Protein AF-A0A661QZL3-F1 (afdb_monomer_lite)

Sequence (674 aa):
LPIRIKEIGIEWADINNRPLDFVLSLSASVTGIKGLKGAEFSGVIEGVKIDVGKLSRGEFPILDIASIGVGVSANAFGGKINGTLIGGILKIDENNQVISPFAPPDTPVKDRIFFMGVQGGYEIAGSSGFTIRFALSELGPLGVQVEAVMPIILEPDTGLAITDFVGGVEFFTSLPDISEPKELRDPRFAISVENVDASCWLDQVKQQVVNQYLAAQQNPIMGSFIGAFTSPMTITGACTVYDAYATKMAFNGQVGIKISTDGKILMAGKLNFVNGLLSVGAKIYLNVSKILSGEASVLFLFDAPEQFELLTVGGKLEMLFEGPDGDNVEFDFAEPLENPVAILTYPGIDETVFRDDFNENKYIEIKFLPSDEASFDQETILESHGLTLAGDAASNVTIDSVEKIADGKYRYHFSGEFGTGDVSVEIAAGSFSDSSGATNEDETFHFTVQDLTAQLAGPEDGGSIDVSALNNNRYISVVYIPSPGSQIKETSLNDDDVVFTLTFADGSTLDVRGPGTSVDNSYRYSLLDSFEFQPGEVTVEFKAGTWSDTSGRSNAGSVEYFIITGPTANLSDPLNGSKIDVSLLNERGYIDVEFRPTGGNSIVETSITGDNDVVFTITVGNEAPVEIRGPPAEDLGNFTYRYALPEDLVFVPGQVEVTFPAGSFADDAGYVNV

pLDDT: mean 86.04, std 9.95, range [47.09, 98.38]

Structure (mmCIF, N/CA/C/O backbone):
data_AF-A0A661QZL3-F1
#
_entry.id   AF-A0A661QZL3-F1
#
loop_
_atom_site.group_PDB
_atom_site.id
_atom_site.type_symbol
_atom_site.label_atom_id
_atom_site.label_alt_id
_atom_site.label_comp_id
_atom_site.label_asym_id
_atom_site.label_entity_id
_atom_site.label_seq_id
_atom_site.pdbx_PDB_ins_code
_atom_site.Cartn_x
_atom_site.Cartn_y
_atom_site.Cartn_z
_atom_site.occupancy
_atom_site.B_iso_or_equiv
_atom_site.auth_seq_id
_atom_site.auth_comp_id
_atom_site.auth_asym_id
_atom_site.auth_atom_id
_atom_site.pdbx_PDB_model_num
ATOM 1 N N . LEU A 1 1 ? 17.627 27.710 40.397 1.00 52.66 1 LEU A N 1
ATOM 2 C CA . LEU A 1 1 ? 16.826 27.071 39.330 1.00 52.66 1 LEU A CA 1
ATOM 3 C C . LEU A 1 1 ? 16.790 28.032 38.155 1.00 52.66 1 LEU A C 1
ATOM 5 O O . LEU A 1 1 ? 16.792 29.230 38.413 1.00 52.66 1 LEU A O 1
ATOM 9 N N . PRO A 1 2 ? 16.834 27.567 36.905 1.00 66.81 2 PRO A N 1
ATOM 10 C CA . PRO A 1 2 ? 16.870 28.447 35.742 1.00 66.81 2 PRO A CA 1
ATOM 11 C C . PRO A 1 2 ? 15.454 28.921 35.344 1.00 66.81 2 PRO A C 1
ATOM 13 O O . PRO A 1 2 ? 15.072 28.946 34.180 1.00 66.81 2 PRO A O 1
ATOM 16 N N . ILE A 1 3 ? 14.670 29.279 36.360 1.00 73.19 3 ILE A N 1
ATOM 17 C CA . ILE A 1 3 ? 13.285 29.728 36.277 1.00 73.19 3 ILE A CA 1
ATOM 18 C C . ILE A 1 3 ? 13.177 30.930 37.222 1.00 73.19 3 ILE A C 1
ATOM 20 O O . ILE A 1 3 ? 13.670 30.866 38.354 1.00 73.19 3 ILE A O 1
ATOM 24 N N . ARG A 1 4 ? 12.574 32.030 36.769 1.00 81.44 4 ARG A N 1
ATOM 25 C CA . ARG A 1 4 ? 12.279 33.217 37.584 1.00 81.44 4 ARG A CA 1
ATOM 26 C C . ARG A 1 4 ? 10.787 33.272 37.865 1.00 81.44 4 ARG A C 1
ATOM 28 O O . ARG A 1 4 ? 9.997 33.393 36.937 1.00 81.44 4 ARG A O 1
ATOM 35 N N . ILE A 1 5 ? 10.416 33.196 39.135 1.00 81.19 5 ILE A N 1
ATOM 36 C CA . ILE A 1 5 ? 9.024 33.318 39.569 1.00 81.19 5 ILE A CA 1
ATOM 37 C C . ILE A 1 5 ? 8.558 34.755 39.309 1.00 81.19 5 ILE A C 1
ATOM 39 O O . ILE A 1 5 ? 9.202 35.697 39.768 1.00 81.19 5 ILE A O 1
ATOM 43 N N . LYS A 1 6 ? 7.479 34.911 38.541 1.00 83.56 6 LYS A N 1
ATOM 44 C CA . LYS A 1 6 ? 6.817 36.194 38.263 1.00 83.56 6 LYS A CA 1
ATOM 45 C C . LYS A 1 6 ? 5.696 36.463 39.259 1.00 83.56 6 LYS A C 1
ATOM 47 O O . LYS A 1 6 ? 5.549 37.589 39.716 1.00 83.56 6 LYS A O 1
ATOM 52 N N . GLU A 1 7 ? 4.952 35.422 39.606 1.00 83.62 7 GLU A N 1
ATOM 53 C CA . GLU A 1 7 ? 3.831 35.490 40.534 1.00 83.62 7 GLU A CA 1
ATOM 54 C C . GLU A 1 7 ? 3.827 34.241 41.411 1.00 83.62 7 GLU A C 1
ATOM 56 O O . GLU A 1 7 ? 4.096 33.135 40.936 1.00 83.62 7 GLU A O 1
ATOM 61 N N . ILE A 1 8 ? 3.553 34.431 42.699 1.00 86.38 8 ILE A N 1
ATOM 62 C CA . ILE A 1 8 ? 3.361 33.351 43.658 1.00 86.38 8 ILE A CA 1
ATOM 63 C C . ILE A 1 8 ? 2.194 33.717 44.568 1.00 86.38 8 ILE A C 1
ATOM 65 O O . ILE A 1 8 ? 2.157 34.806 45.138 1.00 86.38 8 ILE A O 1
ATOM 69 N N . GLY A 1 9 ? 1.240 32.806 44.685 1.00 84.50 9 GLY A N 1
ATOM 70 C CA . GLY A 1 9 ? 0.062 32.944 45.528 1.00 84.50 9 GLY A CA 1
ATOM 71 C C . GLY A 1 9 ? -0.123 31.697 46.377 1.00 84.50 9 GLY A C 1
ATOM 72 O O . GLY A 1 9 ? 0.311 30.612 45.997 1.00 84.50 9 GLY A O 1
ATOM 73 N N . ILE A 1 10 ? -0.760 31.849 47.532 1.00 85.25 10 ILE A N 1
ATOM 74 C CA . ILE A 1 10 ? -1.175 30.726 48.369 1.00 85.25 10 ILE A CA 1
ATOM 75 C C . ILE A 1 10 ? -2.653 30.913 48.686 1.00 85.25 10 ILE A C 1
ATOM 77 O O . ILE A 1 10 ? -3.064 31.998 49.098 1.00 85.25 10 ILE A O 1
ATOM 81 N N . GLU A 1 11 ? -3.432 29.860 48.486 1.00 82.88 11 GLU A N 1
ATOM 82 C CA . GLU A 1 11 ? -4.868 29.828 48.730 1.00 82.88 11 GLU A CA 1
ATOM 83 C C . GLU A 1 11 ? -5.198 28.675 49.686 1.00 82.88 11 GLU A C 1
ATOM 85 O O . GLU A 1 11 ? -4.719 27.555 49.508 1.00 82.88 11 GLU A O 1
ATOM 90 N N . TRP A 1 12 ? -6.006 28.945 50.713 1.00 83.88 12 TRP A N 1
ATOM 91 C CA . TRP A 1 12 ? -6.479 27.934 51.661 1.00 83.88 12 TRP A CA 1
ATOM 92 C C . TRP A 1 12 ? -7.983 27.760 51.516 1.00 83.88 12 TRP A C 1
ATOM 94 O O . TRP A 1 12 ? -8.714 28.748 51.498 1.00 83.88 12 TRP A O 1
ATOM 104 N N . ALA A 1 13 ? -8.445 26.512 51.543 1.00 74.94 13 ALA A N 1
ATOM 105 C CA . ALA A 1 13 ? -9.868 26.225 51.701 1.00 74.94 13 ALA A CA 1
ATOM 106 C C . ALA A 1 13 ? -10.358 26.543 53.130 1.00 74.94 13 ALA A C 1
ATOM 108 O O . ALA A 1 13 ? -11.456 27.058 53.312 1.00 74.94 13 ALA A O 1
ATOM 109 N N . ASP A 1 14 ? -9.542 26.250 54.154 1.00 77.06 14 ASP A N 1
ATOM 110 C CA . ASP A 1 14 ? -9.823 26.569 55.563 1.00 77.06 14 ASP A CA 1
ATOM 111 C C . ASP A 1 14 ? -8.518 26.669 56.370 1.00 77.06 14 ASP A C 1
ATOM 113 O O . ASP A 1 14 ? -8.011 25.682 56.911 1.00 77.06 14 ASP A O 1
ATOM 117 N N . ILE A 1 15 ? -7.967 27.882 56.462 1.00 81.75 15 ILE A N 1
ATOM 118 C CA . ILE A 1 15 ? -6.686 28.133 57.139 1.00 81.75 15 ILE A CA 1
ATOM 119 C C . ILE A 1 15 ? -6.730 27.839 58.648 1.00 81.75 15 ILE A C 1
ATOM 121 O O . ILE A 1 15 ? -5.701 27.512 59.237 1.00 81.75 15 ILE A O 1
ATOM 125 N N . ASN A 1 16 ? -7.902 27.938 59.284 1.00 82.69 16 ASN A N 1
ATOM 126 C CA . ASN A 1 16 ? -8.020 27.807 60.737 1.00 82.69 16 ASN A CA 1
ATOM 127 C C . ASN A 1 16 ? -7.960 26.343 61.180 1.00 82.69 16 ASN A C 1
ATOM 129 O O . ASN A 1 16 ? -7.352 26.039 62.204 1.00 82.69 16 ASN A O 1
ATOM 133 N N . ASN A 1 17 ? -8.568 25.441 60.404 1.00 82.38 17 ASN A N 1
ATOM 134 C CA . ASN A 1 17 ? -8.639 24.021 60.752 1.00 82.38 17 ASN A CA 1
ATOM 135 C C . ASN A 1 17 ? -7.652 23.150 59.961 1.00 82.38 17 ASN A C 1
ATOM 137 O O . ASN A 1 17 ? -7.305 22.061 60.417 1.00 82.38 17 ASN A O 1
ATOM 141 N N . ARG A 1 18 ? -7.191 23.602 58.785 1.00 80.00 18 ARG A N 1
ATOM 142 C CA . ARG A 1 18 ? -6.286 22.851 57.899 1.00 80.00 18 ARG A CA 1
ATOM 143 C C . ARG A 1 18 ? -5.147 23.736 57.357 1.00 80.00 18 ARG A C 1
ATOM 145 O O . ARG A 1 18 ? -5.004 23.901 56.150 1.00 80.00 18 ARG A O 1
ATOM 152 N N . PRO A 1 19 ? -4.276 24.283 58.226 1.00 79.00 19 PRO A N 1
ATOM 153 C CA . PRO A 1 19 ? -3.245 25.247 57.820 1.00 79.00 19 PRO A CA 1
ATOM 154 C C . PRO A 1 19 ? -2.170 24.676 56.876 1.00 79.00 19 PRO A C 1
ATOM 156 O O . PRO A 1 19 ? -1.499 25.441 56.184 1.00 79.00 19 PRO A O 1
ATOM 159 N N . LEU A 1 20 ? -1.996 23.349 56.849 1.00 80.06 20 LEU A N 1
ATOM 160 C CA . LEU A 1 20 ? -1.046 22.641 55.977 1.00 80.06 20 LEU A CA 1
ATOM 161 C C . LEU A 1 20 ? -1.652 22.214 54.626 1.00 80.06 20 LEU A C 1
ATOM 163 O O . LEU A 1 20 ? -0.923 21.718 53.774 1.00 80.06 20 LEU A O 1
ATOM 167 N N . ASP A 1 21 ? -2.960 22.397 54.440 1.00 80.38 21 ASP A N 1
ATOM 168 C CA . ASP A 1 21 ? -3.711 22.003 53.246 1.00 80.38 21 ASP A CA 1
ATOM 169 C C . ASP A 1 21 ? -4.009 23.256 52.412 1.00 80.38 21 ASP A C 1
ATOM 171 O O . ASP A 1 21 ? -5.025 23.933 52.595 1.00 80.38 21 ASP A O 1
ATOM 175 N N . PHE A 1 22 ? -3.048 23.637 51.570 1.00 82.31 22 PHE A N 1
ATOM 176 C CA . PHE A 1 22 ? -3.120 24.847 50.757 1.00 82.31 22 PHE A CA 1
ATOM 177 C C . PHE A 1 22 ? -2.710 24.592 49.313 1.00 82.31 22 PHE A C 1
ATOM 179 O O . PHE A 1 22 ? -1.903 23.707 49.013 1.00 82.31 22 PHE A O 1
ATOM 186 N N . VAL A 1 23 ? -3.248 25.421 48.423 1.00 85.31 23 VAL A N 1
ATOM 187 C CA . VAL A 1 23 ? -2.907 25.444 47.006 1.00 85.31 23 VAL A CA 1
ATOM 188 C C . VAL A 1 23 ? -1.882 26.543 46.767 1.00 85.31 23 VAL A C 1
ATOM 190 O O . VAL A 1 23 ? -2.122 27.720 47.034 1.00 85.31 23 VAL A O 1
ATOM 193 N N . LEU A 1 24 ? -0.723 26.157 46.250 1.00 83.81 24 LEU A N 1
ATOM 194 C CA . LEU A 1 24 ? 0.302 27.068 45.769 1.00 83.81 24 LEU A CA 1
ATOM 195 C C . LEU A 1 24 ? 0.009 27.419 44.307 1.00 83.81 24 LEU A C 1
ATOM 197 O O . LEU A 1 24 ? -0.020 26.531 43.462 1.00 83.81 24 LEU A O 1
ATOM 201 N N . SER A 1 25 ? -0.168 28.702 44.005 1.00 83.81 25 SER A N 1
ATOM 202 C CA . SER A 1 25 ? -0.257 29.217 42.636 1.00 83.81 25 SER A CA 1
ATOM 203 C C . SER A 1 25 ? 1.080 29.825 42.218 1.00 83.81 25 SER A C 1
ATOM 205 O O . SER A 1 25 ? 1.685 30.570 42.988 1.00 83.81 25 SER A O 1
ATOM 207 N N . LEU A 1 26 ? 1.556 29.513 41.016 1.00 85.81 26 LEU A N 1
ATOM 208 C CA . LEU A 1 26 ? 2.862 29.922 40.514 1.00 85.81 26 LEU A CA 1
ATOM 209 C C . LEU A 1 26 ? 2.781 30.288 39.027 1.00 85.81 26 LEU A C 1
ATOM 211 O O . LEU A 1 26 ? 2.352 29.481 38.207 1.00 85.81 26 LEU A O 1
ATOM 215 N N . SER A 1 27 ? 3.310 31.457 38.673 1.00 84.50 27 SER A N 1
ATOM 216 C CA . SER A 1 27 ? 3.659 31.804 37.291 1.00 84.50 27 SER A CA 1
ATOM 217 C C . SER A 1 27 ? 5.141 32.144 37.232 1.00 84.50 27 SER A C 1
ATOM 219 O O . SER A 1 27 ? 5.665 32.853 38.096 1.00 84.50 27 SER A O 1
ATOM 221 N N . ALA A 1 28 ? 5.857 31.641 36.233 1.00 84.50 28 ALA A N 1
ATOM 222 C CA . ALA A 1 28 ? 7.303 31.781 36.157 1.00 84.50 28 ALA A CA 1
ATOM 223 C C . ALA A 1 28 ? 7.792 31.916 34.711 1.00 84.50 28 ALA A C 1
ATOM 225 O O . ALA A 1 28 ? 7.214 31.356 33.790 1.00 84.50 28 ALA A O 1
ATOM 226 N N . SER A 1 29 ? 8.880 32.653 34.495 1.00 83.62 29 SER A N 1
ATOM 227 C CA . SER A 1 29 ? 9.581 32.686 33.209 1.00 83.62 29 SER A CA 1
ATOM 228 C C . SER A 1 29 ? 10.775 31.746 33.210 1.00 83.62 29 SER A C 1
ATOM 230 O O . SER A 1 29 ? 11.553 31.739 34.169 1.00 83.62 29 SER A O 1
ATOM 232 N N . VAL A 1 30 ? 10.975 31.025 32.115 1.00 80.44 30 VAL A N 1
ATOM 233 C CA . VAL A 1 30 ? 12.144 30.167 31.918 1.00 80.44 30 VAL A CA 1
ATOM 234 C C . VAL A 1 30 ? 13.313 31.025 31.441 1.00 80.44 30 VAL A C 1
ATOM 236 O O . VAL A 1 30 ? 13.180 31.802 30.502 1.00 80.44 30 VAL A O 1
ATOM 239 N N . THR A 1 31 ? 14.461 30.916 32.114 1.00 72.62 31 THR A N 1
ATOM 240 C CA . THR A 1 31 ? 15.685 31.663 31.765 1.00 72.62 31 THR A CA 1
ATOM 241 C C . THR A 1 31 ? 16.870 30.743 31.455 1.00 72.62 31 THR A C 1
ATOM 243 O O . THR A 1 31 ? 17.998 31.216 31.353 1.00 72.62 31 THR A O 1
ATOM 246 N N . GLY A 1 32 ? 16.650 29.426 31.387 1.00 71.50 32 GLY A N 1
ATOM 247 C CA . GLY A 1 32 ? 17.649 28.417 31.023 1.00 71.50 32 GLY A CA 1
ATOM 248 C C . GLY A 1 32 ? 17.234 26.991 31.415 1.00 71.50 32 GLY A C 1
ATOM 249 O O . GLY A 1 32 ? 16.241 26.801 32.112 1.00 71.50 32 GLY A O 1
ATOM 250 N N . ILE A 1 33 ? 18.047 25.990 31.069 1.00 68.25 33 ILE A N 1
ATOM 251 C CA . ILE A 1 33 ? 17.992 24.624 31.627 1.00 68.25 33 ILE A CA 1
ATOM 252 C C . ILE A 1 33 ? 19.422 24.197 31.992 1.00 68.25 33 ILE A C 1
ATOM 254 O O . ILE A 1 33 ? 20.369 24.435 31.241 1.00 68.25 33 ILE A O 1
ATOM 258 N N . LYS A 1 34 ? 19.624 23.595 33.174 1.00 61.94 34 LYS A N 1
ATOM 259 C CA . LYS A 1 34 ? 20.953 23.093 33.573 1.00 61.94 34 LYS A CA 1
ATOM 260 C C . LYS A 1 34 ? 21.335 21.906 32.679 1.00 61.94 34 LYS A C 1
ATOM 262 O O . LYS A 1 34 ? 20.636 20.905 32.697 1.00 61.94 34 LYS A O 1
ATOM 267 N N . GLY A 1 35 ? 22.460 22.004 31.968 1.00 59.81 35 GLY A N 1
ATOM 268 C CA . GLY A 1 35 ? 23.011 20.914 31.144 1.00 59.81 35 GLY A CA 1
ATOM 269 C C . GLY A 1 35 ? 23.228 21.274 29.673 1.00 59.81 35 GLY A C 1
ATOM 270 O O . GLY A 1 35 ? 24.061 20.652 29.026 1.00 59.81 35 GLY A O 1
ATOM 271 N N . LEU A 1 36 ? 22.576 22.327 29.170 1.00 63.28 36 LEU A N 1
ATOM 272 C CA . LEU A 1 36 ? 22.672 22.764 27.772 1.00 63.28 36 LEU A CA 1
ATOM 273 C C . LEU A 1 36 ? 23.445 24.090 27.680 1.00 63.28 36 LEU A C 1
ATOM 275 O O . LEU A 1 36 ? 22.873 25.173 27.791 1.00 63.28 36 LEU A O 1
ATOM 279 N N . LYS A 1 37 ? 24.778 24.018 27.549 1.00 65.38 37 LYS A N 1
ATOM 280 C CA . LYS A 1 37 ? 25.638 25.206 27.381 1.00 65.38 37 LYS A CA 1
ATOM 281 C C . LYS A 1 37 ? 25.520 25.740 25.948 1.00 65.38 37 LYS A C 1
ATOM 283 O O . LYS A 1 37 ? 25.699 24.974 25.013 1.00 65.38 37 LYS A O 1
ATOM 288 N N . GLY A 1 38 ? 25.284 27.045 25.788 1.00 68.81 38 GLY A N 1
ATOM 289 C CA . GLY A 1 38 ? 25.196 27.701 24.471 1.00 68.81 38 GLY A CA 1
ATOM 290 C C . GLY A 1 38 ? 23.794 27.745 23.852 1.00 68.81 38 GLY A C 1
ATOM 291 O O . GLY A 1 38 ? 23.654 28.240 22.740 1.00 68.81 38 GLY A O 1
ATOM 292 N N . ALA A 1 39 ? 22.775 27.262 24.570 1.00 75.81 39 ALA A N 1
ATOM 293 C CA . ALA A 1 39 ? 21.373 27.385 24.190 1.00 75.81 39 ALA A CA 1
ATOM 294 C C . ALA A 1 39 ? 20.719 28.586 24.894 1.00 75.81 39 ALA A C 1
ATOM 296 O O . ALA A 1 39 ? 20.869 28.774 26.106 1.00 75.81 39 ALA A O 1
ATOM 297 N N . GLU A 1 40 ? 19.984 29.386 24.132 1.00 80.69 40 GLU A N 1
ATOM 298 C CA . GLU A 1 40 ? 19.110 30.447 24.616 1.00 80.69 40 GLU A CA 1
ATOM 299 C C . GLU A 1 40 ? 17.727 29.864 24.900 1.00 80.69 40 GLU A C 1
ATOM 301 O O . GLU A 1 40 ? 17.166 29.146 24.076 1.00 80.69 40 GLU A O 1
ATOM 306 N N . PHE A 1 41 ? 17.178 30.171 26.072 1.00 79.75 41 PHE A N 1
ATOM 307 C CA . PHE A 1 41 ? 15.832 29.762 26.460 1.00 79.75 41 PHE A CA 1
ATOM 308 C C . PHE A 1 41 ? 14.994 31.002 26.725 1.00 79.75 41 PHE A C 1
ATOM 310 O O . PHE A 1 41 ? 15.445 31.933 27.398 1.00 79.75 41 PHE A O 1
ATOM 317 N N . SER A 1 42 ? 13.762 30.982 26.244 1.00 80.44 42 SER A N 1
ATOM 318 C CA . SER A 1 42 ? 12.755 31.999 26.514 1.00 80.44 42 SER A CA 1
ATOM 319 C C . SER A 1 42 ? 11.426 31.312 26.797 1.00 80.44 42 SER A C 1
ATOM 321 O O . SER A 1 42 ? 11.230 30.153 26.446 1.00 80.44 42 SER A O 1
ATOM 323 N N . GLY A 1 43 ? 10.514 31.991 27.482 1.00 76.75 43 GLY A N 1
ATOM 324 C CA . GLY A 1 43 ? 9.183 31.441 27.703 1.00 76.75 43 GLY A CA 1
ATOM 325 C C . GLY A 1 43 ? 8.611 31.697 29.079 1.00 76.75 43 GLY A C 1
ATOM 326 O O . GLY A 1 43 ? 9.285 32.183 29.995 1.00 76.75 43 GLY A O 1
ATOM 327 N N . VAL A 1 44 ? 7.339 31.355 29.207 1.00 82.75 44 VAL A N 1
ATOM 328 C CA . VAL A 1 44 ? 6.545 31.495 30.420 1.00 82.75 44 VAL A CA 1
ATOM 329 C C . VAL A 1 44 ? 5.780 30.208 30.694 1.00 82.75 44 VAL A C 1
ATOM 331 O O . VAL A 1 44 ? 5.400 29.470 29.789 1.00 82.75 44 VAL A O 1
ATOM 334 N N . ILE A 1 45 ? 5.594 29.940 31.975 1.00 83.31 45 ILE A N 1
ATOM 335 C CA . ILE A 1 45 ? 4.667 28.949 32.494 1.00 83.31 45 ILE A CA 1
ATOM 336 C C . ILE A 1 45 ? 3.715 29.741 33.379 1.00 83.31 45 ILE A C 1
ATOM 338 O O . ILE A 1 45 ? 4.166 30.402 34.321 1.00 83.31 45 ILE A O 1
ATOM 342 N N . GLU A 1 46 ? 2.429 29.721 33.060 1.00 84.38 46 GLU A N 1
ATOM 343 C CA . GLU A 1 46 ? 1.429 30.552 33.724 1.00 84.38 46 GLU A CA 1
ATOM 344 C C . GLU A 1 46 ? 0.384 29.701 34.441 1.00 84.38 46 GLU A C 1
ATOM 346 O O . GLU A 1 46 ? -0.045 28.655 33.948 1.00 84.38 46 GLU A O 1
ATOM 351 N N . GLY A 1 47 ? -0.031 30.168 35.621 1.00 79.88 47 GLY A N 1
ATOM 352 C CA . GLY A 1 47 ? -1.179 29.616 36.336 1.00 79.88 47 GLY A CA 1
ATOM 353 C C . GLY A 1 47 ? -0.994 28.182 36.830 1.00 79.88 47 GLY A C 1
ATOM 354 O O . GLY A 1 47 ? -1.960 27.423 36.840 1.00 79.88 47 GLY A O 1
ATOM 355 N N . VAL A 1 48 ? 0.220 27.793 37.237 1.00 84.62 48 VAL A N 1
ATOM 356 C CA . VAL A 1 48 ? 0.457 26.478 37.848 1.00 84.62 48 VAL A CA 1
ATOM 357 C C . VAL A 1 48 ? -0.176 26.458 39.234 1.00 84.62 48 VAL A C 1
ATOM 359 O O . VAL A 1 48 ? 0.223 27.247 40.087 1.00 84.62 48 VAL A O 1
ATOM 362 N N . LYS A 1 49 ? -1.121 25.552 39.489 1.00 85.12 49 LYS A N 1
ATOM 363 C CA . LYS A 1 49 ? -1.718 25.338 40.818 1.00 85.12 49 LYS A CA 1
ATOM 364 C C . LYS A 1 49 ? -1.286 23.986 41.377 1.00 85.12 49 LYS A C 1
ATOM 366 O O . LYS A 1 49 ? -1.500 22.965 40.732 1.00 85.12 49 LYS A O 1
ATOM 371 N N . ILE A 1 50 ? -0.696 23.970 42.570 1.00 83.56 50 ILE A N 1
ATOM 372 C CA . ILE A 1 50 ? -0.160 22.774 43.238 1.00 83.56 50 ILE A CA 1
ATOM 373 C C . ILE A 1 50 ? -0.843 22.604 44.591 1.00 83.56 50 ILE A C 1
ATOM 375 O O . ILE A 1 50 ? -0.731 23.470 45.454 1.00 83.56 50 ILE A O 1
ATOM 379 N N . ASP A 1 51 ? -1.500 21.471 44.795 1.00 83.94 51 ASP A N 1
ATOM 380 C CA . ASP A 1 51 ? -2.051 21.053 46.080 1.00 83.94 51 ASP A CA 1
ATOM 381 C C . ASP A 1 51 ? -0.940 20.450 46.952 1.00 83.94 51 ASP A C 1
ATOM 383 O O . ASP A 1 51 ? -0.427 19.353 46.698 1.00 83.94 51 ASP A O 1
ATOM 387 N N . VAL A 1 52 ? -0.539 21.185 47.989 1.00 84.12 52 VAL A N 1
ATOM 388 C CA . VAL A 1 52 ? 0.538 20.758 48.894 1.00 84.12 52 VAL A CA 1
ATOM 389 C C . VAL A 1 52 ? 0.082 19.619 49.811 1.00 84.12 52 VAL A C 1
ATOM 391 O O . VAL A 1 52 ? 0.899 18.780 50.201 1.00 84.12 52 VAL A O 1
ATOM 394 N N . GLY A 1 53 ? -1.220 19.519 50.086 1.00 81.38 53 GLY A N 1
ATOM 395 C CA . GLY A 1 53 ? -1.814 18.395 50.797 1.00 81.38 53 GLY A CA 1
ATOM 396 C C . GLY A 1 53 ? -1.615 17.089 50.027 1.00 81.38 53 GLY A C 1
ATOM 397 O O . GLY A 1 53 ? -1.089 16.127 50.592 1.00 81.38 53 GLY A O 1
ATOM 398 N N . LYS A 1 54 ? -1.943 17.064 48.728 1.00 81.25 54 LYS A N 1
ATOM 399 C CA . LYS A 1 54 ? -1.686 15.913 47.838 1.00 81.25 54 LYS A CA 1
ATOM 400 C C . LYS A 1 54 ? -0.203 15.564 47.758 1.00 81.25 54 LYS A C 1
ATOM 402 O O . LYS A 1 54 ? 0.161 14.404 47.949 1.00 81.25 54 LYS A O 1
ATOM 407 N N . LEU A 1 55 ? 0.657 16.572 47.581 1.00 80.12 55 LEU A N 1
ATOM 408 C CA . LEU A 1 55 ? 2.111 16.379 47.532 1.00 80.12 55 LEU A CA 1
ATOM 409 C C . LEU A 1 55 ? 2.631 15.699 48.806 1.00 80.12 55 LEU A C 1
ATOM 411 O O . LEU A 1 55 ? 3.449 14.784 48.734 1.00 80.12 55 LEU A O 1
ATOM 415 N N . SER A 1 56 ? 2.134 16.114 49.974 1.00 79.81 56 SER A N 1
ATOM 416 C CA . SER A 1 56 ? 2.537 15.547 51.267 1.00 79.81 56 SER A CA 1
ATOM 417 C C . SER A 1 56 ? 2.104 14.090 51.467 1.00 79.81 56 SER A C 1
ATOM 419 O O . SER A 1 56 ? 2.734 13.366 52.237 1.00 79.81 56 SER A O 1
ATOM 421 N N . ARG A 1 57 ? 1.064 13.646 50.750 1.00 80.94 57 ARG A N 1
ATOM 422 C CA . ARG A 1 57 ? 0.566 12.263 50.749 1.00 80.94 57 ARG A CA 1
ATOM 423 C C . ARG A 1 57 ? 1.170 11.400 49.635 1.00 80.94 57 ARG A C 1
ATOM 425 O O . ARG A 1 57 ? 0.823 10.229 49.531 1.00 80.94 57 ARG A O 1
ATOM 432 N N . GLY A 1 58 ? 2.081 11.949 48.825 1.00 72.31 58 GLY A N 1
ATOM 433 C CA . GLY A 1 58 ? 2.665 11.250 47.675 1.00 72.31 58 GLY A CA 1
ATOM 434 C C . GLY A 1 58 ? 1.701 11.085 46.493 1.00 72.31 58 GLY A C 1
ATOM 435 O O . GLY A 1 58 ? 1.977 10.301 45.590 1.00 72.31 58 GLY A O 1
ATOM 436 N N . GLU A 1 59 ? 0.581 11.811 46.491 1.00 75.06 59 GLU A N 1
ATOM 437 C CA . GLU A 1 59 ? -0.380 11.865 45.385 1.00 75.06 59 GLU A CA 1
ATOM 438 C C . GLU A 1 59 ? 0.076 12.896 44.338 1.00 75.06 59 GLU A C 1
ATOM 440 O O . GLU A 1 59 ? 0.793 13.847 44.662 1.00 75.06 59 GLU A O 1
ATOM 445 N N . PHE A 1 60 ? -0.365 12.748 43.082 1.00 70.00 60 PHE A N 1
ATOM 446 C CA . PHE A 1 60 ? -0.066 13.718 42.024 1.00 70.00 60 PHE A CA 1
ATOM 447 C C . PHE A 1 60 ? -0.647 15.104 42.386 1.00 70.00 60 PHE A C 1
ATOM 449 O O . PHE A 1 60 ? -1.868 15.240 42.512 1.00 70.00 60 PHE A O 1
ATOM 456 N N . PRO A 1 61 ? 0.193 16.137 42.591 1.00 77.69 61 PRO A N 1
ATOM 457 C CA . PRO A 1 61 ? -0.231 17.355 43.279 1.00 77.69 61 PRO A CA 1
ATOM 458 C C . PRO A 1 61 ? -0.616 18.501 42.341 1.00 77.69 61 PRO A C 1
ATOM 460 O O . PRO A 1 61 ? -1.096 19.531 42.806 1.00 77.69 61 PRO A O 1
ATOM 463 N N . ILE A 1 62 ? -0.377 18.371 41.034 1.00 79.56 62 ILE A N 1
ATOM 464 C CA . ILE A 1 62 ? -0.662 19.439 40.075 1.00 79.56 62 ILE A CA 1
ATOM 465 C C . ILE A 1 62 ? -2.167 19.462 39.818 1.00 79.56 62 ILE A C 1
ATOM 467 O O . ILE A 1 62 ? -2.743 18.495 39.326 1.00 79.56 62 ILE A O 1
ATOM 471 N N . LEU A 1 63 ? -2.801 20.574 40.175 1.00 76.56 63 LEU A N 1
ATOM 472 C CA . LEU A 1 63 ? -4.206 20.825 39.900 1.00 76.56 63 LEU A CA 1
ATOM 473 C C . LEU A 1 63 ? -4.367 21.468 38.522 1.00 76.56 63 LEU A C 1
ATOM 475 O O . LEU A 1 63 ? -5.217 21.047 37.748 1.00 76.56 63 LEU A O 1
ATOM 479 N N . ASP A 1 64 ? -3.586 22.493 38.205 1.00 81.50 64 ASP A N 1
ATOM 480 C CA . ASP A 1 64 ? -3.810 23.301 37.005 1.00 81.50 64 ASP A CA 1
ATOM 481 C C . ASP A 1 64 ? -2.489 23.773 36.407 1.00 81.50 64 ASP A C 1
ATOM 483 O O . ASP A 1 64 ? -1.519 23.979 37.141 1.00 81.50 64 ASP A O 1
ATOM 487 N N . ILE A 1 65 ? -2.471 23.947 35.089 1.00 83.50 65 ILE A N 1
ATOM 488 C CA . ILE A 1 65 ? -1.417 24.627 34.338 1.00 83.50 65 ILE A CA 1
ATOM 489 C C . ILE A 1 65 ? -2.127 25.377 33.211 1.00 83.50 65 ILE A C 1
ATOM 491 O O . ILE A 1 65 ? -2.506 24.769 32.212 1.00 83.50 65 ILE A O 1
ATOM 495 N N . ALA A 1 66 ? -2.317 26.687 33.366 1.00 78.12 66 ALA A N 1
ATOM 496 C CA . ALA A 1 66 ? -3.106 27.470 32.415 1.00 78.12 66 ALA A CA 1
ATOM 497 C C . ALA A 1 66 ? -2.455 27.522 31.023 1.00 78.12 66 ALA A C 1
ATOM 499 O O . ALA A 1 66 ? -3.139 27.401 30.005 1.00 78.12 66 ALA A O 1
ATOM 500 N N . SER A 1 67 ? -1.133 27.696 30.974 1.00 81.69 67 SER A N 1
ATOM 501 C CA . SER A 1 67 ? -0.361 27.552 29.743 1.00 81.69 67 SER A CA 1
ATOM 502 C C . SER A 1 67 ? 1.121 27.293 30.018 1.00 81.69 67 SER A C 1
ATOM 504 O O . SER A 1 67 ? 1.698 27.732 31.018 1.00 81.69 67 SER A O 1
ATOM 506 N N . ILE A 1 68 ? 1.746 26.580 29.091 1.00 84.25 68 ILE A N 1
ATOM 507 C CA . ILE A 1 68 ? 3.187 26.433 28.944 1.00 84.25 68 ILE A CA 1
ATOM 508 C C . ILE A 1 68 ? 3.526 26.996 27.569 1.00 84.25 68 ILE A C 1
ATOM 510 O O . ILE A 1 68 ? 2.889 26.626 26.588 1.00 84.25 68 ILE A O 1
ATOM 514 N N . GLY A 1 69 ? 4.523 27.870 27.496 1.00 82.38 69 GLY A N 1
ATOM 515 C CA . GLY A 1 69 ? 5.096 28.349 26.243 1.00 82.38 69 GLY A CA 1
ATOM 516 C C . GLY A 1 69 ? 6.591 28.552 26.428 1.00 82.38 69 GLY A C 1
ATOM 517 O O . GLY A 1 69 ? 7.003 29.567 26.987 1.00 82.38 69 GLY A O 1
ATOM 518 N N . VAL A 1 70 ? 7.407 27.582 26.015 1.00 82.06 70 VAL A N 1
ATOM 519 C CA . VAL A 1 70 ? 8.866 27.589 26.204 1.00 82.06 70 VAL A CA 1
ATOM 520 C C . VAL A 1 70 ? 9.568 27.414 24.867 1.00 82.06 70 VAL A C 1
ATOM 522 O O . VAL A 1 70 ? 9.365 26.419 24.185 1.00 82.06 70 VAL A O 1
ATOM 525 N N . GLY A 1 71 ? 10.424 28.364 24.511 1.00 82.75 71 GLY A N 1
ATOM 526 C CA . GLY A 1 71 ? 11.308 28.309 23.357 1.00 82.75 71 GLY A CA 1
ATOM 527 C C . GLY A 1 71 ? 12.746 27.969 23.750 1.00 82.75 71 GLY A C 1
ATOM 528 O O . GLY A 1 71 ? 13.239 28.372 24.809 1.00 82.75 71 GLY A O 1
ATOM 529 N N . VAL A 1 72 ? 13.440 27.258 22.869 1.00 82.38 72 VAL A N 1
ATOM 530 C CA . VAL A 1 72 ? 14.880 27.009 22.915 1.00 82.38 72 VAL A CA 1
ATOM 531 C C . VAL A 1 72 ? 15.494 27.310 21.550 1.00 82.38 72 VAL A C 1
ATOM 533 O O . VAL A 1 72 ? 14.939 26.947 20.520 1.00 82.38 72 VAL A O 1
ATOM 536 N N . SER A 1 73 ? 16.648 27.970 21.531 1.00 82.12 73 SER A N 1
ATOM 537 C CA . SER A 1 73 ? 17.438 28.219 20.322 1.00 82.12 73 SER A CA 1
ATOM 538 C C . SER A 1 73 ? 18.906 27.938 20.617 1.00 82.12 73 SER A C 1
ATOM 540 O O . SER A 1 73 ? 19.445 28.441 21.601 1.00 82.12 73 SER A O 1
ATOM 542 N N . ALA A 1 74 ? 19.577 27.136 19.796 1.00 81.31 74 ALA A N 1
ATOM 543 C CA . ALA A 1 74 ? 20.980 26.780 19.999 1.00 81.31 74 ALA A CA 1
ATOM 544 C C . ALA A 1 74 ? 21.709 26.573 18.670 1.00 81.31 74 ALA A C 1
ATOM 546 O O . ALA A 1 74 ? 21.156 25.999 17.739 1.00 81.31 74 ALA A O 1
ATOM 547 N N . ASN A 1 75 ? 22.984 26.962 18.602 1.00 81.88 75 ASN A N 1
ATOM 548 C CA . ASN A 1 75 ? 23.855 26.566 17.494 1.00 81.88 75 ASN A CA 1
ATOM 549 C C . ASN A 1 75 ? 24.457 25.189 17.807 1.00 81.88 75 ASN A C 1
ATOM 551 O O . ASN A 1 75 ? 25.220 25.055 18.766 1.00 81.88 75 ASN A O 1
ATOM 555 N N . ALA A 1 76 ? 24.113 24.170 17.024 1.00 74.94 76 ALA A N 1
ATOM 556 C CA . ALA A 1 76 ? 24.569 22.797 17.216 1.00 74.94 76 ALA A CA 1
ATOM 557 C C . ALA A 1 76 ? 24.660 22.057 15.873 1.00 74.94 76 ALA A C 1
ATOM 559 O O . ALA A 1 76 ? 23.923 22.352 14.938 1.00 74.94 76 ALA A O 1
ATOM 560 N N . PHE A 1 77 ? 25.577 21.090 15.774 1.00 74.56 77 PHE A N 1
ATOM 561 C CA . PHE A 1 77 ? 25.751 20.246 14.580 1.00 74.56 77 PHE A CA 1
ATOM 562 C C . PHE A 1 77 ? 25.921 21.032 13.263 1.00 74.56 77 PHE A C 1
ATOM 564 O O . PHE A 1 77 ? 25.372 20.650 12.242 1.00 74.56 77 PHE A O 1
ATOM 571 N N . GLY A 1 78 ? 26.645 22.159 13.275 1.00 72.25 78 GLY A N 1
ATOM 572 C CA . GLY A 1 78 ? 26.875 22.970 12.066 1.00 72.25 78 GLY A CA 1
ATOM 573 C C . GLY A 1 78 ? 25.674 23.807 11.596 1.00 72.25 78 GLY A C 1
ATOM 574 O O . GLY A 1 78 ? 25.780 24.482 10.575 1.00 72.25 78 GLY A O 1
ATOM 575 N N . GLY A 1 79 ? 24.573 23.807 12.352 1.00 76.00 79 GLY A N 1
ATOM 576 C CA . GLY A 1 79 ? 23.357 24.569 12.074 1.00 76.00 79 GLY A CA 1
ATOM 577 C C . GLY A 1 79 ? 22.756 25.213 13.328 1.00 76.00 79 GLY A C 1
ATOM 578 O O . GLY A 1 79 ? 23.335 25.163 14.419 1.00 76.00 79 GLY A O 1
ATOM 579 N N . LYS A 1 80 ? 21.589 25.837 13.173 1.00 82.88 80 LYS A N 1
ATOM 580 C CA . LYS A 1 80 ? 20.782 26.406 14.253 1.00 82.88 80 LYS A CA 1
ATOM 581 C C . LYS A 1 80 ? 19.584 25.497 14.516 1.00 82.88 80 LYS A C 1
ATOM 583 O O . LYS A 1 80 ? 18.809 25.207 13.613 1.00 82.88 80 LYS A O 1
ATOM 588 N N . ILE A 1 81 ? 19.439 25.049 15.758 1.00 82.38 81 ILE A N 1
ATOM 589 C CA . ILE A 1 81 ? 18.264 24.327 16.248 1.00 82.38 81 ILE A CA 1
ATOM 590 C C . ILE A 1 81 ? 17.340 25.339 16.918 1.00 82.38 81 ILE A C 1
ATOM 592 O O . ILE A 1 81 ? 17.776 26.056 17.819 1.00 82.38 81 ILE A O 1
ATOM 596 N N . ASN A 1 82 ? 16.068 25.343 16.531 1.00 84.19 82 ASN A N 1
ATOM 597 C CA . ASN A 1 82 ? 14.999 26.057 17.222 1.00 84.19 82 ASN A CA 1
ATOM 598 C C . ASN A 1 82 ? 13.979 25.033 17.733 1.00 84.19 82 ASN A C 1
ATOM 600 O O . ASN A 1 82 ? 13.639 24.090 17.031 1.00 84.19 82 ASN A O 1
ATOM 604 N N . GLY A 1 83 ? 13.471 25.200 18.945 1.00 83.69 83 GLY A N 1
ATOM 605 C CA . GLY A 1 83 ? 12.425 24.352 19.502 1.00 83.69 83 GLY A CA 1
ATOM 606 C C . GLY A 1 83 ? 11.411 25.191 20.258 1.00 83.69 83 GLY A C 1
ATOM 607 O O . GLY A 1 83 ? 11.791 26.127 20.952 1.00 83.69 83 GLY A O 1
ATOM 608 N N . THR A 1 84 ? 10.129 24.873 20.133 1.00 85.06 84 THR A N 1
ATOM 609 C CA . THR A 1 84 ? 9.051 25.492 20.908 1.00 85.06 84 THR A CA 1
ATOM 610 C C . THR A 1 84 ? 8.195 24.402 21.526 1.00 85.06 84 THR A C 1
ATOM 612 O O . THR A 1 84 ? 7.835 23.430 20.871 1.00 85.06 84 THR A O 1
ATOM 615 N N . LEU A 1 85 ? 7.876 24.567 22.799 1.00 85.31 85 LEU A N 1
ATOM 616 C CA . LEU A 1 85 ? 6.997 23.708 23.565 1.00 85.31 85 LEU A CA 1
ATOM 617 C C . LEU A 1 85 ? 5.785 24.526 23.998 1.00 85.31 85 LEU A C 1
ATOM 619 O O . LEU A 1 85 ? 5.949 25.540 24.679 1.00 85.31 85 LEU A O 1
ATOM 623 N N . ILE A 1 86 ? 4.591 24.063 23.648 1.00 88.19 86 ILE A N 1
ATOM 624 C CA . ILE A 1 86 ? 3.331 24.574 24.181 1.00 88.19 86 ILE A CA 1
ATOM 625 C C . ILE A 1 86 ? 2.614 23.490 24.989 1.00 88.19 86 ILE A C 1
ATOM 627 O O . ILE A 1 86 ? 2.888 22.303 24.824 1.00 88.19 86 ILE A O 1
ATOM 631 N N . GLY A 1 87 ? 1.687 23.867 25.861 1.00 89.06 87 GLY A N 1
ATOM 632 C CA . GLY A 1 87 ? 0.865 22.891 26.577 1.00 89.06 87 GLY A CA 1
ATOM 633 C C . GLY A 1 87 ? 0.056 23.498 27.709 1.00 89.06 87 GLY A C 1
ATOM 634 O O . GLY A 1 87 ? 0.089 24.708 27.930 1.00 89.06 87 GLY A O 1
ATOM 635 N N . GLY A 1 88 ? -0.658 22.654 28.442 1.00 89.69 88 GLY A N 1
ATOM 636 C CA . GLY A 1 88 ? -1.459 23.060 29.591 1.00 89.69 88 GLY A CA 1
ATOM 637 C C . GLY A 1 88 ? -2.406 21.959 30.052 1.00 89.69 88 GLY A C 1
ATOM 638 O O . GLY A 1 88 ? -2.357 20.833 29.560 1.00 89.69 88 GLY A O 1
ATOM 639 N N . ILE A 1 89 ? -3.266 22.298 31.009 1.00 88.12 89 ILE A N 1
ATOM 640 C CA . ILE A 1 89 ? -4.377 21.459 31.458 1.00 88.12 89 ILE A CA 1
ATOM 641 C C . ILE A 1 89 ? -5.677 22.153 31.069 1.00 88.12 89 ILE A C 1
ATOM 643 O O . ILE A 1 89 ? -5.945 23.282 31.479 1.00 88.12 89 ILE A O 1
ATOM 647 N N . LEU A 1 90 ? -6.499 21.464 30.284 1.00 89.12 90 LEU A N 1
ATOM 648 C CA . LEU A 1 90 ? -7.837 21.912 29.936 1.00 89.12 90 LEU A CA 1
ATOM 649 C C . LEU A 1 90 ? -8.831 21.343 30.955 1.00 89.12 90 LEU A C 1
ATOM 651 O O . LEU A 1 90 ? -8.827 20.146 31.232 1.00 89.12 90 LEU A O 1
ATOM 655 N N . LYS A 1 91 ? -9.649 22.211 31.556 1.00 88.81 91 LYS A N 1
ATOM 656 C CA . LYS A 1 91 ? -10.639 21.835 32.575 1.00 88.81 91 LYS A CA 1
ATOM 657 C C . LYS A 1 91 ? -12.032 21.837 31.966 1.00 88.81 91 LYS A C 1
ATOM 659 O O . LYS A 1 91 ? -12.398 22.812 31.312 1.00 88.81 91 LYS A O 1
ATOM 664 N N . ILE A 1 92 ? -12.800 20.791 32.237 1.00 88.31 92 ILE A N 1
ATOM 665 C CA . ILE A 1 92 ? -14.163 20.613 31.741 1.00 88.31 92 ILE A CA 1
ATOM 666 C C . ILE A 1 92 ? -15.151 20.635 32.912 1.00 88.31 92 ILE A C 1
ATOM 668 O O . ILE A 1 92 ? -14.869 20.060 33.966 1.00 88.31 92 ILE A O 1
ATOM 672 N N . ASP A 1 93 ? -16.285 21.315 32.748 1.00 88.19 93 ASP A N 1
ATOM 673 C CA . ASP A 1 93 ? -17.379 21.347 33.724 1.00 88.19 93 ASP A CA 1
ATOM 674 C C . ASP A 1 93 ? -18.378 20.187 33.544 1.00 88.19 93 ASP A C 1
ATOM 676 O O . ASP A 1 93 ? -18.243 19.333 32.668 1.00 88.19 93 ASP A O 1
ATOM 680 N N . GLU A 1 94 ? -19.406 20.140 34.393 1.00 86.19 94 GLU A N 1
ATOM 681 C CA . GLU A 1 94 ? -20.450 19.106 34.330 1.00 86.19 94 GLU A CA 1
ATOM 682 C C . GLU A 1 94 ? -21.268 19.128 33.023 1.00 86.19 94 GLU A C 1
ATOM 684 O O . GLU A 1 94 ? -21.840 18.106 32.650 1.00 86.19 94 GLU A O 1
ATOM 689 N N . ASN A 1 95 ? -21.280 20.252 32.296 1.00 85.81 95 ASN A N 1
ATOM 690 C CA . ASN A 1 95 ? -21.981 20.424 31.021 1.00 85.81 95 ASN A CA 1
ATOM 691 C C . ASN A 1 95 ? -21.078 20.150 29.804 1.00 85.81 95 ASN A C 1
ATOM 693 O O . ASN A 1 95 ? -21.440 20.493 28.675 1.00 85.81 95 ASN A O 1
ATOM 697 N N . ASN A 1 96 ? -19.904 19.546 30.017 1.00 85.50 96 ASN A N 1
ATOM 698 C CA . ASN A 1 96 ? -18.883 19.309 28.996 1.00 85.50 96 ASN A CA 1
ATOM 699 C C . ASN A 1 96 ? -18.347 20.596 28.335 1.00 85.50 96 ASN A C 1
ATOM 701 O O . ASN A 1 96 ? -17.922 20.568 27.181 1.00 85.50 96 ASN A O 1
ATOM 705 N N . GLN A 1 97 ? -18.367 21.728 29.043 1.00 86.12 97 GLN A N 1
ATOM 706 C CA . GLN A 1 97 ? -17.828 23.002 28.565 1.00 86.12 97 GLN A CA 1
ATOM 707 C C . GLN A 1 97 ? -16.459 23.294 29.181 1.00 86.12 97 GLN A C 1
ATOM 709 O O . GLN A 1 97 ? -16.156 22.891 30.306 1.00 86.12 97 GLN A O 1
ATOM 714 N N . VAL A 1 98 ? -15.623 24.031 28.445 1.00 87.62 98 VAL A N 1
ATOM 715 C CA . VAL A 1 98 ? -14.313 24.458 28.945 1.00 87.62 98 VAL A CA 1
ATOM 716 C C . VAL A 1 98 ? -14.491 25.495 30.045 1.00 87.62 98 VAL A C 1
ATOM 718 O O . VAL A 1 98 ? -15.074 26.560 29.837 1.00 87.62 98 VAL A O 1
ATOM 721 N N . ILE A 1 99 ? -13.924 25.219 31.215 1.00 85.00 99 ILE A N 1
ATOM 722 C CA . ILE A 1 99 ? -13.919 26.161 32.328 1.00 85.00 99 ILE A CA 1
ATOM 723 C C . ILE A 1 99 ? -12.929 27.280 32.015 1.00 85.00 99 ILE A C 1
ATOM 725 O O . ILE A 1 99 ? -11.729 27.048 31.852 1.00 85.00 99 ILE A O 1
ATOM 729 N N . SER A 1 100 ? -13.435 28.514 31.980 1.00 78.12 100 SER A N 1
ATOM 730 C CA . SER A 1 100 ? -12.613 29.705 31.772 1.00 78.12 100 SER A CA 1
ATOM 731 C C . SER A 1 100 ? -11.468 29.787 32.797 1.00 78.12 100 SER A C 1
ATOM 733 O O . SER A 1 100 ? -11.691 29.536 33.986 1.00 78.12 100 SER A O 1
ATOM 735 N N . PRO A 1 101 ? -10.261 30.233 32.400 1.00 67.25 101 PRO A N 1
ATOM 736 C CA . PRO A 1 101 ? -9.184 30.549 33.340 1.00 67.25 101 PRO A CA 1
ATOM 737 C C . PRO A 1 101 ? -9.577 31.583 34.408 1.00 67.25 101 PRO A C 1
ATOM 739 O O . PRO A 1 101 ? -8.960 31.630 35.469 1.00 67.25 101 PRO A O 1
ATOM 742 N N . PHE A 1 102 ? -10.608 32.391 34.139 1.00 67.31 102 PHE A N 1
ATOM 743 C CA . PHE A 1 102 ? -11.134 33.417 35.043 1.00 67.31 102 PHE A CA 1
ATOM 744 C C . PHE A 1 102 ? -12.333 32.945 35.881 1.00 67.31 102 PHE A C 1
ATOM 746 O O . PHE A 1 102 ? -12.948 33.756 36.574 1.00 67.31 102 PHE A O 1
ATOM 753 N N . ALA A 1 103 ? -12.702 31.663 35.803 1.00 71.56 103 ALA A N 1
ATOM 754 C CA . ALA A 1 103 ? -13.797 31.115 36.593 1.00 71.56 103 ALA A CA 1
ATOM 755 C C . ALA A 1 103 ? -13.466 31.135 38.104 1.00 71.56 103 ALA A C 1
ATOM 757 O O . ALA A 1 103 ? -12.293 30.998 38.474 1.00 71.56 103 ALA A O 1
ATOM 758 N N . PRO A 1 104 ? -14.476 31.287 38.986 1.00 71.31 104 PRO A N 1
ATOM 759 C CA . PRO A 1 104 ? -14.289 31.214 40.433 1.00 71.31 104 PRO A CA 1
ATOM 760 C C . PRO A 1 104 ? -13.531 29.941 40.868 1.00 71.31 104 PRO A C 1
ATOM 762 O O . PRO A 1 104 ? -13.762 28.879 40.280 1.00 71.31 104 PRO A O 1
ATOM 765 N N . PRO A 1 105 ? -12.638 30.000 41.877 1.00 62.31 105 PRO A N 1
ATOM 766 C CA . PRO A 1 105 ? -11.822 28.853 42.305 1.00 62.31 105 PRO A CA 1
ATOM 767 C C . PRO A 1 105 ? -12.616 27.613 42.744 1.00 62.31 105 PRO A C 1
ATOM 769 O O . PRO A 1 105 ? -12.092 26.503 42.697 1.00 62.31 105 PRO A O 1
ATOM 772 N N . ASP A 1 106 ? -13.866 27.804 43.155 1.00 72.31 106 ASP A N 1
ATOM 773 C CA . ASP A 1 106 ? -14.824 26.791 43.594 1.00 72.31 106 ASP A CA 1
ATOM 774 C C . ASP A 1 106 ? -15.672 26.200 42.456 1.00 72.31 106 ASP A C 1
ATOM 776 O O . ASP A 1 106 ? -16.509 25.335 42.714 1.00 72.31 106 ASP A O 1
ATOM 780 N N . THR A 1 107 ? -15.450 26.618 41.202 1.00 78.62 107 THR A N 1
ATOM 781 C CA . THR A 1 107 ? -16.137 26.041 40.035 1.00 78.62 107 THR A CA 1
ATOM 782 C C . THR A 1 107 ? -15.874 24.528 39.975 1.00 78.62 107 THR A C 1
ATOM 784 O O . THR A 1 107 ? -14.706 24.131 39.876 1.00 78.62 107 THR A O 1
ATOM 787 N N . PRO A 1 108 ? -16.915 23.672 40.020 1.00 79.69 108 PRO A N 1
ATOM 788 C CA . PRO A 1 108 ? -16.747 22.225 39.931 1.00 79.69 108 PRO A CA 1
ATOM 789 C C . PRO A 1 108 ? -16.051 21.826 38.627 1.00 79.69 108 PRO A C 1
ATOM 791 O O . PRO A 1 108 ? -16.457 22.239 37.543 1.00 79.69 108 PRO A O 1
ATOM 794 N N . VAL A 1 109 ? -14.995 21.020 38.737 1.00 83.25 109 VAL A N 1
ATOM 795 C CA . VAL A 1 109 ? -14.261 20.473 37.590 1.00 83.25 109 VAL A CA 1
ATOM 796 C C . VAL A 1 109 ? -14.644 19.006 37.453 1.00 83.25 109 VAL A C 1
ATOM 798 O O . VAL A 1 109 ? -14.327 18.221 38.347 1.00 83.25 109 VAL A O 1
ATOM 801 N N . LYS A 1 110 ? -15.302 18.654 36.346 1.00 87.12 110 LYS A N 1
ATOM 802 C CA . LYS A 1 110 ? -15.641 17.274 35.988 1.00 87.12 110 LYS A CA 1
ATOM 803 C C . LYS A 1 110 ? -14.387 16.518 35.552 1.00 87.12 110 LYS A C 1
ATOM 805 O O . LYS A 1 110 ? -14.066 15.499 36.149 1.00 87.12 110 LYS A O 1
ATOM 810 N N . ASP A 1 111 ? -13.657 17.062 34.576 1.00 85.38 111 ASP A N 1
ATOM 811 C CA . ASP A 1 111 ? -12.468 16.430 33.989 1.00 85.38 111 ASP A CA 1
ATOM 812 C C . ASP A 1 111 ? -11.311 17.418 33.781 1.00 85.38 111 ASP A C 1
ATOM 814 O O . ASP A 1 111 ? -11.499 18.636 33.673 1.00 85.38 111 ASP A O 1
ATOM 818 N N . ARG A 1 112 ? -10.090 16.875 33.740 1.00 86.88 112 ARG A N 1
ATOM 819 C CA . ARG A 1 112 ? -8.838 17.596 33.467 1.00 86.88 112 ARG A CA 1
ATOM 820 C C . ARG A 1 112 ? -8.076 16.831 32.401 1.00 86.88 112 ARG A C 1
ATOM 822 O O . ARG A 1 112 ? -7.867 15.639 32.576 1.00 86.88 112 ARG A O 1
ATOM 829 N N . ILE A 1 113 ? -7.670 17.517 31.340 1.00 87.88 113 ILE A N 1
ATOM 830 C CA . ILE A 1 113 ? -6.991 16.894 30.207 1.00 87.88 113 ILE A CA 1
ATOM 831 C C . ILE A 1 113 ? -5.685 17.625 29.972 1.00 87.88 113 ILE A C 1
ATOM 833 O O . ILE A 1 113 ? -5.673 18.809 29.618 1.00 87.88 113 ILE A O 1
ATOM 837 N N . PHE A 1 114 ? -4.580 16.927 30.188 1.00 87.88 114 PHE A N 1
ATOM 838 C CA . PHE A 1 114 ? -3.265 17.451 29.865 1.00 87.88 114 PHE A CA 1
ATOM 839 C C . PHE A 1 114 ? -2.987 17.335 28.365 1.00 87.88 114 PHE A C 1
ATOM 841 O O . PHE A 1 114 ? -3.319 16.337 27.723 1.00 87.88 114 PHE A O 1
ATOM 848 N N . PHE A 1 115 ? -2.353 18.363 27.806 1.00 91.50 115 PHE A N 1
ATOM 849 C CA . PHE A 1 115 ? -1.928 18.372 26.412 1.00 91.50 115 PHE A CA 1
ATOM 850 C C . PHE A 1 115 ? -0.597 19.097 26.232 1.00 91.50 115 PHE A C 1
ATOM 852 O O . PHE A 1 115 ? -0.230 19.995 26.998 1.00 91.50 115 PHE A O 1
ATOM 859 N N . MET A 1 116 ? 0.122 18.709 25.181 1.00 89.88 116 MET A N 1
ATOM 860 C CA . MET A 1 116 ? 1.406 19.277 24.802 1.00 89.88 116 MET A CA 1
ATOM 861 C C . MET A 1 116 ? 1.538 19.373 23.286 1.00 89.88 116 MET A C 1
ATOM 863 O O . MET A 1 116 ? 1.166 18.460 22.555 1.00 89.88 116 MET A O 1
ATOM 867 N N . GLY A 1 117 ? 2.138 20.464 22.827 1.00 89.56 117 GLY A N 1
ATOM 868 C CA . GLY A 1 117 ? 2.611 20.639 21.463 1.00 89.56 117 GLY A CA 1
ATOM 869 C C . GLY A 1 117 ? 4.119 20.842 21.460 1.00 89.56 117 GLY A C 1
ATOM 870 O O . GLY A 1 117 ? 4.657 21.583 22.283 1.00 89.56 117 GLY A O 1
ATOM 871 N N . VAL A 1 118 ? 4.807 20.194 20.529 1.00 88.88 118 VAL A N 1
ATOM 872 C CA . VAL A 1 118 ? 6.242 20.358 20.306 1.00 88.88 118 VAL A CA 1
ATOM 873 C C . VAL A 1 118 ? 6.478 20.768 18.861 1.00 88.88 118 VAL A C 1
ATOM 875 O O . VAL A 1 118 ? 5.982 20.136 17.936 1.00 88.88 118 VAL A O 1
ATOM 878 N N . GLN A 1 119 ? 7.263 21.819 18.667 1.00 87.12 119 GLN A N 1
ATOM 879 C CA . GLN A 1 119 ? 7.832 22.199 17.384 1.00 87.12 119 GLN A CA 1
ATOM 880 C C . GLN A 1 119 ? 9.353 22.129 17.490 1.00 87.12 119 GLN A C 1
ATOM 882 O O . GLN A 1 119 ? 9.928 22.664 18.434 1.00 87.12 119 GLN A O 1
ATOM 887 N N . GLY A 1 120 ? 10.004 21.492 16.526 1.00 85.69 120 GLY A N 1
ATOM 888 C CA . GLY A 1 120 ? 11.454 21.433 16.394 1.00 85.69 120 GLY A CA 1
ATOM 889 C C . GLY A 1 120 ? 11.860 21.785 14.972 1.00 85.69 120 GLY A C 1
ATOM 890 O O . GLY A 1 120 ? 11.294 21.256 14.026 1.00 85.69 120 GLY A O 1
ATOM 891 N N . GLY A 1 121 ? 12.830 22.676 14.819 1.00 85.19 121 GLY A N 1
ATOM 892 C CA . GLY A 1 121 ? 13.376 23.095 13.538 1.00 85.19 121 GLY A CA 1
ATOM 893 C C . GLY A 1 121 ? 14.896 23.029 13.531 1.00 85.19 121 GLY A C 1
ATOM 894 O O . GLY A 1 121 ? 15.546 23.253 14.557 1.00 85.19 121 GLY A O 1
ATOM 895 N N . TYR A 1 122 ? 15.457 22.726 12.367 1.00 84.06 122 TYR A N 1
ATOM 896 C CA . TYR A 1 122 ? 16.890 22.720 12.113 1.00 84.06 122 TYR A CA 1
ATOM 897 C C . TYR A 1 122 ? 17.198 23.496 10.832 1.00 84.06 122 TYR A C 1
ATOM 899 O O . TYR A 1 122 ? 16.638 23.223 9.773 1.00 84.06 122 TYR A O 1
ATOM 907 N N . GLU A 1 123 ? 18.103 24.463 10.942 1.00 80.69 123 GLU A N 1
ATOM 908 C CA . GLU A 1 123 ? 18.545 25.335 9.853 1.00 80.69 123 GLU A CA 1
ATOM 909 C C . GLU A 1 123 ? 20.052 25.167 9.634 1.00 80.69 123 GLU A C 1
ATOM 911 O O . GLU A 1 123 ? 20.837 25.296 10.574 1.00 80.69 123 GLU A O 1
ATOM 916 N N . ILE A 1 124 ? 20.488 24.937 8.396 1.00 77.00 124 ILE A N 1
ATOM 917 C CA . ILE A 1 124 ? 21.913 24.885 8.040 1.00 77.00 124 ILE A CA 1
ATOM 918 C C . ILE A 1 124 ? 22.330 26.248 7.478 1.00 77.00 124 ILE A C 1
ATOM 920 O O . ILE A 1 124 ? 21.647 26.821 6.630 1.00 77.00 124 ILE A O 1
ATOM 924 N N . ALA A 1 125 ? 23.469 26.786 7.921 1.00 66.69 125 ALA A N 1
ATOM 925 C CA . ALA A 1 125 ? 23.956 28.078 7.440 1.00 66.69 125 ALA A CA 1
ATOM 926 C C . ALA A 1 125 ? 24.189 28.058 5.914 1.00 66.69 125 ALA A C 1
ATOM 928 O O . ALA A 1 125 ? 25.070 27.355 5.426 1.00 66.69 125 ALA A O 1
ATOM 929 N N . GLY A 1 126 ? 23.415 28.856 5.168 1.00 60.03 126 GLY A N 1
ATOM 930 C CA . GLY A 1 126 ? 23.496 28.928 3.704 1.00 60.03 126 GLY A CA 1
ATOM 931 C C . GLY A 1 126 ? 22.734 27.825 2.957 1.00 60.03 126 GLY A C 1
ATOM 932 O O . GLY A 1 126 ? 22.959 27.648 1.763 1.00 60.03 126 GLY A O 1
ATOM 933 N N . SER A 1 127 ? 21.854 27.073 3.624 1.00 61.78 127 SER A N 1
ATOM 934 C CA . SER A 1 127 ? 21.019 26.028 3.016 1.00 61.78 127 SER A CA 1
ATOM 935 C C . SER A 1 127 ? 19.608 26.003 3.616 1.00 61.78 127 SER A C 1
ATOM 937 O O . SER A 1 127 ? 19.305 26.699 4.582 1.00 61.78 127 SER A O 1
ATOM 939 N N . SER A 1 128 ? 18.745 25.209 2.993 1.00 67.19 128 SER A N 1
ATOM 940 C CA . SER A 1 128 ? 17.367 24.916 3.383 1.00 67.19 128 SER A CA 1
ATOM 941 C C . SER A 1 128 ? 17.245 24.303 4.783 1.00 67.19 128 SER A C 1
ATOM 943 O O . SER A 1 128 ? 18.065 23.469 5.165 1.00 67.19 128 SER A O 1
ATOM 945 N N . GLY A 1 129 ? 16.220 24.705 5.539 1.00 76.56 129 GLY A N 1
ATOM 946 C CA . GLY A 1 129 ? 15.881 24.136 6.848 1.00 76.56 129 GLY A CA 1
ATOM 947 C C . GLY A 1 129 ? 14.690 23.175 6.800 1.00 76.56 129 GLY A C 1
ATOM 948 O O . GLY A 1 129 ? 13.980 23.090 5.795 1.00 76.56 129 GLY A O 1
ATOM 949 N N . PHE A 1 130 ? 14.474 22.468 7.907 1.00 82.31 130 PHE A N 1
ATOM 950 C CA . PHE A 1 130 ? 13.333 21.579 8.129 1.00 82.31 130 PHE A CA 1
ATOM 951 C C . PHE A 1 130 ? 12.717 21.856 9.499 1.00 82.31 130 PHE A C 1
ATOM 953 O O . PHE A 1 130 ? 13.451 21.959 10.485 1.00 82.31 130 PHE A O 1
ATOM 960 N N . THR A 1 131 ? 11.390 21.914 9.570 1.00 84.38 131 THR A N 1
ATOM 961 C CA . THR A 1 131 ? 10.631 22.043 10.818 1.00 84.38 131 THR A CA 1
ATOM 962 C C . THR A 1 131 ? 9.617 20.913 10.924 1.00 84.38 131 THR A C 1
ATOM 964 O O . THR A 1 131 ? 8.883 20.628 9.987 1.00 84.38 131 THR A O 1
ATOM 967 N N . ILE A 1 132 ? 9.539 20.286 12.092 1.00 85.25 132 ILE A N 1
ATOM 968 C CA . ILE A 1 132 ? 8.464 19.375 12.472 1.00 85.25 132 ILE A CA 1
ATOM 969 C C . ILE A 1 132 ? 7.685 19.971 13.633 1.00 85.25 132 ILE A C 1
ATOM 971 O O . ILE A 1 132 ? 8.248 20.547 14.565 1.00 85.25 132 ILE A O 1
ATOM 975 N N . ARG A 1 133 ? 6.375 19.797 13.596 1.00 87.81 133 ARG A N 1
ATOM 976 C CA . ARG A 1 133 ? 5.450 20.160 14.653 1.00 87.81 133 ARG A CA 1
ATOM 977 C C . ARG A 1 133 ? 4.535 18.982 14.923 1.00 87.81 133 ARG A C 1
ATOM 979 O O . ARG A 1 133 ? 4.028 18.377 13.990 1.00 87.81 133 ARG A O 1
ATOM 986 N N . PHE A 1 134 ? 4.284 18.678 16.185 1.00 89.94 134 PHE A N 1
ATOM 987 C CA . PHE A 1 134 ? 3.270 17.709 16.572 1.00 89.94 134 PHE A CA 1
ATOM 988 C C . PHE A 1 134 ? 2.594 18.118 17.877 1.00 89.94 134 PHE A C 1
ATOM 990 O O . PHE A 1 134 ? 3.163 18.864 18.676 1.00 89.94 134 PHE A O 1
ATOM 997 N N . ALA A 1 135 ? 1.378 17.632 18.098 1.00 90.81 135 ALA A N 1
ATOM 998 C CA . ALA A 1 135 ? 0.630 17.843 19.330 1.00 90.81 135 ALA A CA 1
ATOM 999 C C . ALA A 1 135 ? -0.065 16.555 19.783 1.00 90.81 135 ALA A C 1
ATOM 1001 O O . ALA A 1 135 ? -0.487 15.735 18.965 1.00 90.81 135 ALA A O 1
ATOM 1002 N N . LEU A 1 136 ? -0.175 16.389 21.099 1.00 91.31 136 LEU A N 1
ATOM 1003 C CA . LEU A 1 136 ? -0.792 15.244 21.761 1.00 91.31 136 LEU A CA 1
ATOM 1004 C C . LEU A 1 136 ? -1.526 15.669 23.038 1.00 91.31 136 LEU A C 1
ATOM 1006 O O . LEU A 1 136 ? -1.182 16.672 23.666 1.00 91.31 136 LEU A O 1
ATOM 1010 N N . SER A 1 137 ? -2.506 14.870 23.439 1.00 90.62 137 SER A N 1
ATOM 1011 C CA . SER A 1 137 ? -3.186 14.944 24.731 1.00 90.62 137 SER A CA 1
ATOM 1012 C C . SER A 1 137 ? -3.071 13.612 25.477 1.00 90.62 137 SER A C 1
ATOM 1014 O O . SER A 1 137 ? -2.590 12.620 24.928 1.00 90.62 137 SER A O 1
ATOM 1016 N N . GLU A 1 138 ? -3.554 13.563 26.718 1.00 84.12 138 GLU A N 1
ATOM 1017 C CA . GLU A 1 138 ? -3.745 12.303 27.458 1.00 84.12 138 GLU A CA 1
ATOM 1018 C C . GLU A 1 138 ? -4.690 11.316 26.758 1.00 84.12 138 GLU A C 1
ATOM 1020 O O . GLU A 1 138 ? -4.627 10.118 27.024 1.00 84.12 138 GLU A O 1
ATOM 1025 N N . LEU A 1 139 ? -5.555 11.806 25.869 1.00 83.69 139 LEU A N 1
ATOM 1026 C CA . LEU A 1 139 ? -6.529 10.993 25.148 1.00 83.69 139 LEU A CA 1
ATOM 1027 C C . LEU A 1 139 ? -5.954 10.443 23.829 1.00 83.69 139 LEU A C 1
ATOM 1029 O O . LEU A 1 139 ? -6.401 9.402 23.354 1.00 83.69 139 LEU A O 1
ATOM 1033 N N . GLY A 1 140 ? -4.935 11.088 23.245 1.00 83.88 140 GLY A N 1
ATOM 1034 C CA . GLY A 1 140 ? -4.315 10.621 22.002 1.00 83.88 140 GLY A CA 1
ATOM 1035 C C . GLY A 1 140 ? -3.685 11.726 21.143 1.00 83.88 140 GLY A C 1
ATOM 1036 O O . GLY A 1 140 ? -3.413 12.823 21.638 1.00 83.88 140 GLY A O 1
ATOM 1037 N N . PRO A 1 141 ? -3.421 11.450 19.853 1.00 89.25 141 PRO A N 1
ATOM 1038 C CA . PRO A 1 141 ? -2.751 12.385 18.955 1.00 89.25 141 PRO A CA 1
ATOM 1039 C C . PRO A 1 141 ? -3.686 13.524 18.529 1.00 89.25 141 PRO A C 1
ATOM 1041 O O . PRO A 1 141 ? -4.880 13.319 18.330 1.00 89.25 141 PRO A O 1
ATOM 1044 N N . LEU A 1 142 ? -3.124 14.722 18.352 1.00 90.44 142 LEU A N 1
ATOM 1045 C CA . LEU A 1 142 ? -3.856 15.912 17.895 1.00 90.44 142 LEU A CA 1
ATOM 1046 C C . LEU A 1 142 ? -3.379 16.385 16.520 1.00 90.44 142 LEU A C 1
ATOM 1048 O O . LEU A 1 142 ? -4.158 16.930 15.749 1.00 90.44 142 LEU A O 1
ATOM 1052 N N . GLY A 1 143 ? -2.123 16.139 16.154 1.00 89.69 143 GLY A N 1
ATOM 1053 C CA . GLY A 1 143 ? -1.673 16.378 14.786 1.00 89.69 143 GLY A CA 1
ATOM 1054 C C . GLY A 1 143 ? -0.167 16.316 14.620 1.00 89.69 143 GLY A C 1
ATOM 1055 O O . GLY A 1 143 ? 0.583 16.339 15.598 1.00 89.69 143 GLY A O 1
ATOM 1056 N N . VAL A 1 144 ? 0.259 16.256 13.364 1.00 89.75 144 VAL A N 1
ATOM 1057 C CA . VAL A 1 144 ? 1.653 16.326 12.930 1.00 89.75 144 VAL A CA 1
ATOM 1058 C C . VAL A 1 144 ? 1.744 17.149 11.651 1.00 89.75 144 VAL A C 1
ATOM 1060 O O . VAL A 1 144 ? 0.923 17.014 10.750 1.00 89.75 144 VAL A O 1
ATOM 1063 N N . GLN A 1 145 ? 2.748 18.007 11.565 1.00 88.12 145 GLN A N 1
ATOM 1064 C CA . GLN A 1 145 ? 3.015 18.851 10.415 1.00 88.12 145 GLN A CA 1
ATOM 1065 C C . GLN A 1 145 ? 4.518 18.942 10.194 1.00 88.12 145 GLN A C 1
ATOM 1067 O O . GLN A 1 145 ? 5.305 19.048 11.135 1.00 88.12 145 GLN A O 1
ATOM 1072 N N . VAL A 1 146 ? 4.901 18.903 8.932 1.00 87.00 146 VAL A N 1
ATOM 1073 C CA . VAL A 1 146 ? 6.270 18.957 8.460 1.00 87.00 146 VAL A CA 1
ATOM 1074 C C . VAL A 1 146 ? 6.389 20.102 7.470 1.00 87.00 146 VAL A C 1
ATOM 1076 O O . VAL A 1 146 ? 5.548 20.254 6.589 1.00 87.00 146 VAL A O 1
ATOM 1079 N N . GLU A 1 147 ? 7.449 20.884 7.613 1.00 85.50 147 GLU A N 1
ATOM 1080 C CA . GLU A 1 147 ? 7.833 21.959 6.714 1.00 85.50 147 GLU A CA 1
ATOM 1081 C C . GLU A 1 147 ? 9.268 21.728 6.232 1.00 85.50 147 GLU A C 1
ATOM 1083 O O . GLU A 1 147 ? 10.180 21.509 7.033 1.00 85.50 147 GLU A O 1
ATOM 1088 N N . ALA A 1 148 ? 9.477 21.784 4.921 1.00 82.44 148 ALA A N 1
ATOM 1089 C CA . ALA A 1 148 ? 10.773 21.612 4.287 1.00 82.44 148 ALA A CA 1
ATOM 1090 C C . ALA A 1 148 ? 11.034 22.751 3.295 1.00 82.44 148 ALA A C 1
ATOM 1092 O O . ALA A 1 148 ? 10.332 22.919 2.298 1.00 82.44 148 ALA A O 1
ATOM 1093 N N . VAL A 1 149 ? 12.098 23.515 3.534 1.00 81.50 149 VAL A N 1
ATOM 1094 C CA . VAL A 1 149 ? 12.438 24.708 2.742 1.00 81.50 149 VAL A CA 1
ATOM 1095 C C . VAL A 1 149 ? 13.353 24.336 1.572 1.00 81.50 149 VAL A C 1
ATOM 1097 O O . VAL A 1 149 ? 14.384 24.962 1.376 1.00 81.50 149 VAL A O 1
ATOM 1100 N N . MET A 1 150 ? 13.060 23.280 0.808 1.00 80.69 150 MET A N 1
ATOM 1101 C CA . MET A 1 150 ? 13.951 22.793 -0.260 1.00 80.69 150 MET A CA 1
ATOM 1102 C C . MET A 1 150 ? 13.453 23.200 -1.656 1.00 80.69 150 MET A C 1
ATOM 1104 O O . MET A 1 150 ? 12.350 22.802 -2.027 1.00 80.69 150 MET A O 1
ATOM 1108 N N . PRO A 1 151 ? 14.242 23.950 -2.452 1.00 81.62 151 PRO A N 1
ATOM 1109 C CA . PRO A 1 151 ? 13.852 24.300 -3.810 1.00 81.62 151 PRO A CA 1
ATOM 1110 C C . PRO A 1 151 ? 13.945 23.086 -4.749 1.00 81.62 151 PRO A C 1
ATOM 1112 O O . PRO A 1 151 ? 15.002 22.466 -4.856 1.00 81.62 151 PRO A O 1
ATOM 1115 N N . ILE A 1 152 ? 12.861 22.780 -5.461 1.00 84.12 152 ILE A N 1
ATOM 1116 C CA . ILE A 1 152 ? 12.771 21.717 -6.472 1.00 84.12 152 ILE A CA 1
ATOM 1117 C C . ILE A 1 152 ? 12.325 22.352 -7.789 1.00 84.12 152 ILE A C 1
ATOM 1119 O O . ILE A 1 152 ? 11.265 22.974 -7.839 1.00 84.12 152 ILE A O 1
ATOM 1123 N N . ILE A 1 153 ? 13.118 22.205 -8.854 1.00 85.25 153 ILE A N 1
ATOM 1124 C CA . ILE A 1 153 ? 12.724 22.628 -10.207 1.00 85.25 153 ILE A CA 1
ATOM 1125 C C . ILE A 1 153 ? 11.779 21.565 -10.770 1.00 85.25 153 ILE A C 1
ATOM 1127 O O . ILE A 1 153 ? 12.157 20.402 -10.882 1.00 85.25 153 ILE A O 1
ATOM 1131 N N . LEU A 1 154 ? 10.555 21.972 -11.092 1.00 85.81 154 LEU A N 1
ATOM 1132 C CA . LEU A 1 154 ? 9.521 21.112 -11.665 1.00 85.81 154 LEU A CA 1
ATOM 1133 C C . LEU A 1 154 ? 9.612 21.046 -13.188 1.00 85.81 154 LEU A C 1
ATOM 1135 O O . LEU A 1 154 ? 9.323 20.008 -13.773 1.00 85.81 154 LEU A O 1
ATOM 1139 N N . GLU A 1 155 ? 9.999 22.151 -13.825 1.00 87.94 155 GLU A N 1
ATOM 1140 C CA . GLU A 1 155 ? 10.078 22.258 -15.279 1.00 87.94 155 GLU A CA 1
ATOM 1141 C C . GLU A 1 155 ? 11.367 23.019 -15.658 1.00 87.94 155 GLU A C 1
ATOM 1143 O O . GLU A 1 155 ? 11.481 24.219 -15.374 1.00 87.94 155 GLU A O 1
ATOM 1148 N N . PRO A 1 156 ? 12.381 22.322 -16.206 1.00 82.06 156 PRO A N 1
ATOM 1149 C CA . PRO A 1 156 ? 13.698 22.899 -16.459 1.00 82.06 156 PRO A CA 1
ATOM 1150 C C . PRO A 1 156 ? 13.743 24.001 -17.519 1.00 82.06 156 PRO A C 1
ATOM 1152 O O . PRO A 1 156 ? 14.628 24.844 -17.429 1.00 82.06 156 PRO A O 1
ATOM 1155 N N . ASP A 1 157 ? 12.845 24.030 -18.508 1.00 81.00 157 ASP A N 1
ATOM 1156 C CA . ASP A 1 157 ? 12.939 24.996 -19.612 1.00 81.00 157 ASP A CA 1
ATOM 1157 C C . ASP A 1 157 ? 12.427 26.393 -19.212 1.00 81.00 157 ASP A C 1
ATOM 1159 O O . ASP A 1 157 ? 12.979 27.418 -19.621 1.00 81.00 157 ASP A O 1
ATOM 1163 N N . THR A 1 158 ? 11.389 26.449 -18.378 1.00 81.19 158 THR A N 1
ATOM 1164 C CA . THR A 1 158 ? 10.780 27.676 -17.843 1.00 81.19 158 THR A CA 1
ATOM 1165 C C . THR A 1 158 ? 11.371 28.099 -16.504 1.00 81.19 158 THR A C 1
ATOM 1167 O O . THR A 1 158 ? 11.202 29.250 -16.111 1.00 81.19 158 THR A O 1
ATOM 1170 N N . GLY A 1 159 ? 12.055 27.197 -15.795 1.00 79.94 159 GLY A N 1
ATOM 1171 C CA . GLY A 1 159 ? 12.570 27.452 -14.451 1.00 79.94 159 GLY A CA 1
ATOM 1172 C C . GLY A 1 159 ? 11.498 27.391 -13.363 1.00 79.94 159 GLY A C 1
ATOM 1173 O O . GLY A 1 159 ? 11.749 27.846 -12.246 1.00 79.94 159 GLY A O 1
ATOM 1174 N N . LEU A 1 160 ? 10.311 26.845 -13.649 1.00 85.62 160 LEU A N 1
ATOM 1175 C CA . LEU A 1 160 ? 9.248 26.685 -12.659 1.00 85.62 160 LEU A CA 1
ATOM 1176 C C . LEU A 1 160 ? 9.730 25.799 -11.505 1.00 85.62 160 LEU A C 1
ATOM 1178 O O . LEU A 1 160 ? 10.119 24.650 -11.710 1.00 85.62 160 LEU A O 1
ATOM 1182 N N . ALA A 1 161 ? 9.681 26.324 -10.285 1.00 86.81 161 ALA A N 1
ATOM 1183 C CA . ALA A 1 161 ? 10.175 25.658 -9.091 1.00 86.81 161 ALA A CA 1
ATOM 1184 C C . ALA A 1 161 ? 9.207 25.789 -7.911 1.00 86.81 161 ALA A C 1
ATOM 1186 O O . ALA A 1 161 ? 8.418 26.733 -7.833 1.00 86.81 161 ALA A O 1
ATOM 1187 N N . ILE A 1 162 ? 9.306 24.850 -6.971 1.00 87.81 162 ILE A N 1
ATOM 1188 C CA . ILE A 1 162 ? 8.612 24.877 -5.680 1.00 87.81 162 ILE A CA 1
ATOM 1189 C C . ILE A 1 162 ? 9.606 24.925 -4.522 1.00 87.81 162 ILE A C 1
ATOM 1191 O O . ILE A 1 162 ? 10.713 24.415 -4.633 1.00 87.81 162 ILE A O 1
ATOM 1195 N N . THR A 1 163 ? 9.218 25.542 -3.412 1.00 86.00 163 THR A N 1
ATOM 1196 C CA . THR A 1 163 ? 9.937 25.571 -2.126 1.00 86.00 163 THR A CA 1
ATOM 1197 C C . THR A 1 163 ? 8.916 25.680 -0.991 1.00 86.00 163 THR A C 1
ATOM 1199 O O . THR A 1 163 ? 7.719 25.784 -1.253 1.00 86.00 163 THR A O 1
ATOM 1202 N N . ASP A 1 164 ? 9.378 25.665 0.258 1.00 84.50 164 ASP A N 1
ATOM 1203 C CA . ASP A 1 164 ? 8.552 25.874 1.457 1.00 84.50 164 ASP A CA 1
ATOM 1204 C C . ASP A 1 164 ? 7.389 24.872 1.513 1.00 84.50 164 ASP A C 1
ATOM 1206 O O . ASP A 1 164 ? 6.228 25.232 1.711 1.00 84.50 164 ASP A O 1
ATOM 1210 N N . PHE A 1 165 ? 7.702 23.600 1.243 1.00 86.94 165 PHE A N 1
ATOM 1211 C CA . PHE A 1 165 ? 6.709 22.537 1.256 1.00 86.94 165 PHE A CA 1
ATOM 1212 C C . PHE A 1 165 ? 6.220 22.318 2.680 1.00 86.94 165 PHE A C 1
ATOM 1214 O O . PHE A 1 165 ? 7.025 22.104 3.584 1.00 86.94 165 PHE A O 1
ATOM 1221 N N . VAL A 1 166 ? 4.907 22.299 2.854 1.00 85.94 166 VAL A N 1
ATOM 1222 C CA . VAL A 1 166 ? 4.236 21.971 4.102 1.00 85.94 166 VAL A CA 1
ATOM 1223 C C . VAL A 1 166 ? 3.291 20.808 3.864 1.00 85.94 166 VAL A C 1
ATOM 1225 O O . VAL A 1 166 ? 2.430 20.876 2.990 1.00 85.94 166 VAL A O 1
ATOM 1228 N N . GLY A 1 167 ? 3.427 19.766 4.676 1.00 88.94 167 GLY A N 1
ATOM 1229 C CA . GLY A 1 167 ? 2.521 18.624 4.717 1.00 88.94 167 GLY A CA 1
ATOM 1230 C C . GLY A 1 167 ? 2.135 18.321 6.157 1.00 88.94 167 GLY A C 1
ATOM 1231 O O . GLY A 1 167 ? 3.005 18.228 7.020 1.00 88.94 167 GLY A O 1
ATOM 1232 N N . GLY A 1 168 ? 0.846 18.177 6.447 1.00 89.62 168 GLY A N 1
ATOM 1233 C CA . GLY A 1 168 ? 0.406 17.864 7.802 1.00 89.62 168 GLY A CA 1
ATOM 1234 C C . GLY A 1 168 ? -0.990 17.277 7.883 1.00 89.62 168 GLY A C 1
ATOM 1235 O O . GLY A 1 168 ? -1.813 17.465 6.990 1.00 89.62 168 GLY A O 1
ATOM 1236 N N . VAL A 1 169 ? -1.233 16.577 8.985 1.00 91.19 169 VAL A N 1
ATOM 1237 C CA . VAL A 1 169 ? -2.529 16.026 9.371 1.00 91.19 169 VAL A CA 1
ATOM 1238 C C . VAL A 1 169 ? -2.861 16.534 10.764 1.00 91.19 169 VAL A C 1
ATOM 1240 O O . VAL A 1 169 ? -2.072 16.399 11.700 1.00 91.19 169 VAL A O 1
ATOM 1243 N N . GLU A 1 170 ? -4.042 17.113 10.899 1.00 91.31 170 GLU A N 1
ATOM 1244 C CA . GLU A 1 170 ? -4.614 17.573 12.154 1.00 91.31 170 GLU A CA 1
ATOM 1245 C C . GLU A 1 170 ? -5.837 16.701 12.465 1.00 91.31 170 GLU A C 1
ATOM 1247 O O . GLU A 1 170 ? -6.743 16.579 11.641 1.00 91.31 170 GLU A O 1
ATOM 1252 N N . PHE A 1 171 ? -5.875 16.082 13.643 1.00 92.31 171 PHE A N 1
ATOM 1253 C CA . PHE A 1 171 ? -6.975 15.217 14.079 1.00 92.31 171 PHE A CA 1
ATOM 1254 C C . PHE A 1 171 ? -8.060 16.017 14.803 1.00 92.31 171 PHE A C 1
ATOM 1256 O O . PHE A 1 171 ? -7.802 17.109 15.317 1.00 92.31 171 PHE A O 1
ATOM 1263 N N . PHE A 1 172 ? -9.273 15.461 14.866 1.00 90.25 172 PHE A N 1
ATOM 1264 C CA . PHE A 1 172 ? -10.427 16.074 15.537 1.00 90.25 172 PHE A CA 1
ATOM 1265 C C . PHE A 1 172 ? -10.703 17.511 15.065 1.00 90.25 172 PHE A C 1
ATOM 1267 O O . PHE A 1 172 ? -11.060 18.393 15.853 1.00 90.25 172 PHE A O 1
ATOM 1274 N N . THR A 1 173 ? -10.510 17.758 13.770 1.00 90.56 173 THR A N 1
ATOM 1275 C CA . THR A 1 173 ? -10.700 19.066 13.142 1.00 90.56 173 THR A CA 1
ATOM 1276 C C . THR A 1 173 ? -11.298 18.917 11.750 1.00 90.56 173 THR A C 1
ATOM 1278 O O . THR A 1 173 ? -11.045 17.945 11.039 1.00 90.56 173 THR A O 1
ATOM 1281 N N . SER A 1 174 ? -12.077 19.915 11.353 1.00 91.94 174 SER A N 1
ATOM 1282 C CA . SER A 1 174 ? -12.692 20.014 10.036 1.00 91.94 174 SER A CA 1
ATOM 1283 C C . SER A 1 174 ? -12.672 21.469 9.566 1.00 91.94 174 SER A C 1
ATOM 1285 O O . SER A 1 174 ? -12.617 22.403 10.376 1.00 91.94 174 SER A O 1
ATOM 1287 N N . LEU A 1 175 ? -12.709 21.672 8.251 1.00 92.19 175 LEU A N 1
ATOM 1288 C CA . LEU A 1 175 ? -12.928 22.978 7.655 1.00 92.19 175 LEU A CA 1
ATOM 1289 C C . LEU A 1 175 ? -14.302 23.520 8.099 1.00 92.19 175 LEU A C 1
ATOM 1291 O O . LEU A 1 175 ? -15.289 22.785 8.077 1.00 92.19 175 LEU A O 1
ATOM 1295 N N . PRO A 1 176 ? -14.406 24.804 8.485 1.00 90.94 176 PRO A N 1
ATOM 1296 C CA . PRO A 1 176 ? -15.675 25.377 8.926 1.00 90.94 176 PRO A CA 1
ATOM 1297 C C . PRO A 1 176 ? -16.747 25.314 7.835 1.00 90.94 176 PRO A C 1
ATOM 1299 O O . PRO A 1 176 ? -16.438 25.529 6.663 1.00 90.94 176 PRO A O 1
ATOM 1302 N N . ASP A 1 177 ? -18.003 25.097 8.227 1.00 91.31 177 ASP A N 1
ATOM 1303 C CA . ASP A 1 177 ? -19.148 25.343 7.352 1.00 91.31 177 ASP A CA 1
ATOM 1304 C C . ASP A 1 177 ? -19.328 26.853 7.152 1.00 91.31 177 ASP A C 1
ATOM 1306 O O . ASP A 1 177 ? -19.362 27.620 8.117 1.00 91.31 177 ASP A O 1
ATOM 1310 N N . ILE A 1 178 ? -19.441 27.274 5.894 1.00 91.69 178 ILE A N 1
ATOM 1311 C CA . ILE A 1 178 ? -19.669 28.664 5.488 1.00 91.69 178 ILE A CA 1
ATOM 1312 C C . ILE A 1 178 ? -20.705 28.713 4.371 1.00 91.69 178 ILE A C 1
ATOM 1314 O O . ILE A 1 178 ? -20.888 27.745 3.632 1.00 91.69 178 ILE A O 1
ATOM 1318 N N . SER A 1 179 ? -21.372 29.855 4.239 1.00 87.88 179 SER A N 1
ATOM 1319 C CA . SER A 1 179 ? -22.476 30.041 3.293 1.00 87.88 179 SER A CA 1
ATOM 1320 C C . SER A 1 179 ? -22.192 31.115 2.249 1.00 87.88 179 SER A C 1
ATOM 1322 O O . SER A 1 179 ? -22.733 31.067 1.150 1.00 87.88 179 SER A O 1
ATOM 1324 N N . GLU A 1 180 ? -21.314 32.067 2.547 1.00 91.69 180 GLU A N 1
ATOM 1325 C CA . GLU A 1 180 ? -21.025 33.200 1.682 1.00 91.69 180 GLU A CA 1
ATOM 1326 C C . GLU A 1 180 ? -19.559 33.187 1.231 1.00 91.69 180 GLU A C 1
ATOM 1328 O O . GLU A 1 180 ? -18.658 33.034 2.060 1.00 91.69 180 GLU A O 1
ATOM 1333 N N . PRO A 1 181 ? -19.254 33.440 -0.060 1.00 90.62 181 PRO A N 1
ATOM 1334 C CA . PRO A 1 181 ? -17.876 33.429 -0.557 1.00 90.62 181 PRO A CA 1
ATOM 1335 C C . PRO A 1 181 ? -16.915 34.349 0.205 1.00 90.62 181 PRO A C 1
ATOM 1337 O O . PRO A 1 181 ? -15.729 34.055 0.311 1.00 90.62 181 PRO A O 1
ATOM 1340 N N . LYS A 1 182 ? -17.407 35.460 0.770 1.00 90.19 182 LYS A N 1
ATOM 1341 C CA . LYS A 1 182 ? -16.585 36.398 1.556 1.00 90.19 182 LYS A CA 1
ATOM 1342 C C . LYS A 1 182 ? -16.058 35.795 2.859 1.00 90.19 182 LYS A C 1
ATOM 1344 O O . LYS A 1 182 ? -15.029 36.253 3.353 1.00 90.19 182 LYS A O 1
ATOM 1349 N N . GLU A 1 183 ? -16.720 34.773 3.398 1.00 91.75 183 GLU A N 1
ATOM 1350 C CA . GLU A 1 183 ? -16.281 34.064 4.603 1.00 91.75 183 GLU A CA 1
ATOM 1351 C C . GLU A 1 183 ? -14.971 33.293 4.371 1.00 91.75 183 GLU A C 1
ATOM 1353 O O . GLU A 1 183 ? -14.227 33.052 5.319 1.00 91.75 183 GLU A O 1
ATOM 1358 N N . LEU A 1 184 ? -14.596 33.022 3.110 1.00 90.25 184 LEU A N 1
ATOM 1359 C CA . LEU A 1 184 ? -13.298 32.431 2.752 1.00 90.25 184 LEU A CA 1
ATOM 1360 C C . LEU A 1 184 ? -12.093 33.293 3.155 1.00 90.25 184 LEU A C 1
ATOM 1362 O O . LEU A 1 184 ? -10.953 32.834 3.072 1.00 90.25 184 LEU A O 1
ATOM 1366 N N . ARG A 1 185 ? -12.305 34.535 3.598 1.00 87.38 185 ARG A N 1
ATOM 1367 C CA . ARG A 1 185 ? -11.257 35.391 4.170 1.00 87.38 185 ARG A CA 1
ATOM 1368 C C . ARG A 1 185 ? -10.924 35.059 5.627 1.00 87.38 185 ARG A C 1
ATOM 1370 O O . ARG A 1 185 ? -9.915 35.555 6.121 1.00 87.38 185 ARG A O 1
ATOM 1377 N N . ASP A 1 186 ? -11.722 34.230 6.301 1.00 85.12 186 ASP A N 1
ATOM 1378 C CA . ASP A 1 186 ? -11.429 33.779 7.664 1.00 85.12 186 ASP A CA 1
ATOM 1379 C C . ASP A 1 186 ? -10.039 33.097 7.717 1.00 85.12 186 ASP A C 1
ATOM 1381 O O . ASP A 1 186 ? -9.714 32.289 6.834 1.00 85.12 186 ASP A O 1
ATOM 1385 N N . PRO A 1 187 ? -9.197 33.409 8.726 1.00 82.06 187 PRO A N 1
ATOM 1386 C CA . PRO A 1 187 ? -7.864 32.826 8.876 1.00 82.06 187 PRO A CA 1
ATOM 1387 C C . PRO A 1 187 ? -7.826 31.292 8.881 1.00 82.06 187 PRO A C 1
ATOM 1389 O O . PRO A 1 187 ? -6.813 30.708 8.505 1.00 82.06 187 PRO A O 1
ATOM 1392 N N . ARG A 1 188 ? -8.918 30.611 9.244 1.00 81.19 188 ARG A N 1
ATOM 1393 C CA . ARG A 1 188 ? -9.012 29.141 9.194 1.00 81.19 188 ARG A CA 1
ATOM 1394 C C . ARG A 1 188 ? -8.891 28.591 7.765 1.00 81.19 188 ARG A C 1
ATOM 1396 O O . ARG A 1 188 ? -8.344 27.503 7.569 1.00 81.19 188 ARG A O 1
ATOM 1403 N N . PHE A 1 189 ? -9.280 29.377 6.757 1.00 87.00 189 PHE A N 1
ATOM 1404 C CA . PHE A 1 189 ? -9.076 29.079 5.333 1.00 87.00 189 PHE A CA 1
ATOM 1405 C C . PHE A 1 189 ? -7.751 29.633 4.786 1.00 87.00 189 PHE A C 1
ATOM 1407 O O . PHE A 1 189 ? -7.577 29.753 3.570 1.00 87.00 189 PHE A O 1
ATOM 1414 N N . ALA A 1 190 ? -6.818 30.062 5.637 1.00 80.50 190 ALA A N 1
ATOM 1415 C CA . ALA A 1 190 ? -5.468 30.375 5.192 1.00 80.50 190 ALA A CA 1
ATOM 1416 C C . ALA A 1 190 ? -4.679 29.078 4.954 1.00 80.50 190 ALA A C 1
ATOM 1418 O O . ALA A 1 190 ? -4.749 28.134 5.742 1.00 80.50 190 ALA A O 1
ATOM 1419 N N . ILE A 1 191 ? -3.909 29.057 3.868 1.00 75.31 191 ILE A N 1
ATOM 1420 C CA . ILE A 1 191 ? -2.912 28.019 3.551 1.00 75.31 191 ILE A CA 1
ATOM 1421 C C . ILE A 1 191 ? -1.489 28.476 3.908 1.00 75.31 191 ILE A C 1
ATOM 1423 O O . ILE A 1 191 ? -0.517 27.870 3.475 1.00 75.31 191 ILE A O 1
ATOM 1427 N N . SER A 1 192 ? -1.367 29.594 4.633 1.00 65.50 192 SER A N 1
ATOM 1428 C CA . SER A 1 192 ? -0.094 30.273 4.851 1.00 65.50 192 SER A CA 1
ATOM 1429 C C . SER A 1 192 ? 0.896 29.384 5.598 1.00 65.50 192 SER A C 1
ATOM 1431 O O . SER A 1 192 ? 0.637 28.926 6.708 1.00 65.50 192 SER A O 1
ATOM 1433 N N . VAL A 1 193 ? 2.038 29.195 4.943 1.00 57.59 193 VAL A N 1
ATOM 1434 C CA . VAL A 1 193 ? 3.198 28.396 5.355 1.00 57.59 193 VAL A CA 1
ATOM 1435 C C . VAL A 1 193 ? 4.179 29.164 6.244 1.00 57.59 193 VAL A C 1
ATOM 1437 O O . VAL A 1 193 ? 5.183 28.621 6.674 1.00 57.59 193 VAL A O 1
ATOM 1440 N N . GLU A 1 194 ? 3.902 30.423 6.577 1.00 52.88 194 GLU A N 1
ATOM 1441 C CA . GLU A 1 194 ? 4.802 31.211 7.417 1.00 52.88 194 GLU A CA 1
ATOM 1442 C C . GLU A 1 194 ? 4.431 31.068 8.894 1.00 52.88 194 GLU A C 1
ATOM 1444 O O . GLU A 1 194 ? 3.418 31.607 9.334 1.00 52.88 194 GLU A O 1
ATOM 1449 N N . ASN A 1 195 ? 5.276 30.345 9.642 1.00 49.47 195 ASN A N 1
ATOM 1450 C CA . ASN A 1 195 ? 5.400 30.368 11.104 1.00 49.47 195 ASN A CA 1
ATOM 1451 C C . ASN A 1 195 ? 4.081 30.630 11.845 1.00 49.47 195 ASN A C 1
ATOM 1453 O O . ASN A 1 195 ? 3.838 31.744 12.313 1.00 49.47 195 ASN A O 1
ATOM 1457 N N . VAL A 1 196 ? 3.238 29.601 11.979 1.00 57.84 196 VAL A N 1
ATOM 1458 C CA . VAL A 1 196 ? 2.003 29.716 12.768 1.00 57.84 196 VAL A CA 1
ATOM 1459 C C . VAL A 1 196 ? 2.357 30.255 14.154 1.00 57.84 196 VAL A C 1
ATOM 1461 O O . VAL A 1 196 ? 3.157 29.647 14.874 1.00 57.84 196 VAL A O 1
ATOM 1464 N N . ASP A 1 197 ? 1.755 31.388 14.505 1.00 66.56 197 ASP A N 1
ATOM 1465 C CA . ASP A 1 197 ? 1.927 32.020 15.803 1.00 66.56 197 ASP A CA 1
ATOM 1466 C C . ASP A 1 197 ? 1.605 31.023 16.926 1.00 66.56 197 ASP A C 1
ATOM 1468 O O . ASP A 1 197 ? 0.577 30.341 16.897 1.00 66.56 197 ASP A O 1
ATOM 1472 N N . ALA A 1 198 ? 2.488 30.930 17.923 1.00 67.56 198 ALA A N 1
ATOM 1473 C CA . ALA A 1 198 ? 2.381 29.938 18.991 1.00 67.56 198 ALA A CA 1
ATOM 1474 C C . ALA A 1 198 ? 1.076 30.085 19.791 1.00 67.56 198 ALA A C 1
ATOM 1476 O O . ALA A 1 198 ? 0.582 29.097 20.331 1.00 67.56 198 ALA A O 1
ATOM 1477 N N . SER A 1 199 ? 0.506 31.295 19.847 1.00 69.75 199 SER A N 1
ATOM 1478 C CA . SER A 1 199 ? -0.778 31.543 20.511 1.00 69.75 199 SER A CA 1
ATOM 1479 C C . SER A 1 199 ? -1.962 30.983 19.713 1.00 69.75 199 SER A C 1
ATOM 1481 O O . SER A 1 199 ? -2.781 30.253 20.266 1.00 69.75 199 SER A O 1
ATOM 1483 N N . CYS A 1 200 ? -1.987 31.213 18.397 1.00 73.31 200 CYS A N 1
ATOM 1484 C CA . CYS A 1 200 ? -3.002 30.659 17.504 1.00 73.31 200 CYS A CA 1
ATOM 1485 C C . CYS A 1 200 ? -2.937 29.126 17.467 1.00 73.31 200 CYS A C 1
ATOM 1487 O O . CYS A 1 200 ? -3.966 28.460 17.571 1.00 73.31 200 CYS A O 1
ATOM 1489 N N . TRP A 1 201 ? -1.724 28.566 17.411 1.00 80.50 201 TRP A N 1
ATOM 1490 C CA . TRP A 1 201 ? -1.533 27.120 17.475 1.00 80.50 201 TRP A CA 1
ATOM 1491 C C . TRP A 1 201 ? -2.001 26.533 18.813 1.00 80.50 201 TRP A C 1
ATOM 1493 O O . TRP A 1 201 ? -2.664 25.500 18.836 1.00 80.50 201 TRP A O 1
ATOM 1503 N N . LEU A 1 202 ? -1.718 27.204 19.935 1.00 82.94 202 LEU A N 1
ATOM 1504 C CA . LEU A 1 202 ? -2.205 26.781 21.248 1.00 82.94 202 LEU A CA 1
ATOM 1505 C C . LEU A 1 202 ? -3.737 26.741 21.312 1.00 82.94 202 LEU A C 1
ATOM 1507 O O . LEU A 1 202 ? -4.294 25.795 21.869 1.00 82.94 202 LEU A O 1
ATOM 1511 N N . ASP A 1 203 ? -4.416 27.736 20.747 1.00 83.56 203 ASP A N 1
ATOM 1512 C CA . ASP A 1 203 ? -5.879 27.776 20.723 1.00 83.56 203 ASP A CA 1
ATOM 1513 C C . ASP A 1 203 ? -6.472 26.682 19.824 1.00 83.56 203 ASP A C 1
ATOM 1515 O O . ASP A 1 203 ? -7.447 26.036 20.212 1.00 83.56 203 ASP A O 1
ATOM 1519 N N . GLN A 1 204 ? -5.839 26.394 18.682 1.00 84.81 204 GLN A N 1
ATOM 1520 C CA . GLN A 1 204 ? -6.197 25.252 17.833 1.00 84.81 204 GLN A CA 1
ATOM 1521 C C . GLN A 1 204 ? -6.062 23.928 18.594 1.00 84.81 204 GLN A C 1
ATOM 1523 O O . GLN A 1 204 ? -7.024 23.167 18.672 1.00 84.81 204 GLN A O 1
ATOM 1528 N N . VAL A 1 205 ? -4.913 23.688 19.233 1.00 89.38 205 VAL A N 1
ATOM 1529 C CA . VAL A 1 205 ? -4.656 22.467 20.012 1.00 89.38 205 VAL A CA 1
ATOM 1530 C C . VAL A 1 205 ? -5.678 22.305 21.138 1.00 89.38 205 VAL A C 1
ATOM 1532 O O . VAL A 1 205 ? -6.209 21.214 21.327 1.00 89.38 205 VAL A O 1
ATOM 1535 N N . LYS A 1 206 ? -6.030 23.382 21.854 1.00 89.62 206 LYS A N 1
ATOM 1536 C CA . LYS A 1 206 ? -7.092 23.341 22.874 1.00 89.62 206 LYS A CA 1
ATOM 1537 C C . LYS A 1 206 ? -8.435 22.923 22.284 1.00 89.62 206 LYS A C 1
ATOM 1539 O O . LYS A 1 206 ? -9.116 22.093 22.880 1.00 89.62 206 LYS A O 1
ATOM 1544 N N . GLN A 1 207 ? -8.814 23.463 21.127 1.00 88.50 207 GLN A N 1
ATOM 1545 C CA . GLN A 1 207 ? -10.067 23.088 20.474 1.00 88.50 207 GLN A CA 1
ATOM 1546 C C . GLN A 1 207 ? -10.071 21.611 20.060 1.00 88.50 207 GLN A C 1
ATOM 1548 O O . GLN A 1 207 ? -11.069 20.923 20.265 1.00 88.50 207 GLN A O 1
ATOM 1553 N N . GLN A 1 208 ? -8.950 21.099 19.546 1.00 91.56 208 GLN A N 1
ATOM 1554 C CA . GLN A 1 208 ? -8.812 19.682 19.200 1.00 91.56 208 GLN A CA 1
ATOM 1555 C C . GLN A 1 208 ? -8.948 18.781 20.435 1.00 91.56 208 GLN A C 1
ATOM 1557 O O . GLN A 1 208 ? -9.642 17.771 20.372 1.00 91.56 208 GLN A O 1
ATOM 1562 N N . VAL A 1 209 ? -8.371 19.174 21.579 1.00 92.19 209 VAL A N 1
ATOM 1563 C CA . VAL A 1 209 ? -8.539 18.462 22.863 1.00 92.19 209 VAL A CA 1
ATOM 1564 C C . VAL A 1 209 ? -10.009 18.413 23.286 1.00 92.19 209 VAL A C 1
ATOM 1566 O O . VAL A 1 209 ? -10.482 17.372 23.738 1.00 92.19 209 VAL A O 1
ATOM 1569 N N . VAL A 1 210 ? -10.749 19.515 23.130 1.00 90.75 210 VAL A N 1
ATOM 1570 C CA . VAL A 1 210 ? -12.188 19.557 23.443 1.00 90.75 210 VAL A CA 1
ATOM 1571 C C . VAL A 1 210 ? -12.969 18.615 22.533 1.00 90.75 210 VAL A C 1
ATOM 1573 O O . VAL A 1 210 ? -13.766 17.819 23.021 1.00 90.75 210 VAL A O 1
ATOM 1576 N N . ASN A 1 211 ? -12.720 18.662 21.225 1.00 89.75 211 ASN A N 1
ATOM 1577 C CA . ASN A 1 211 ? -13.392 17.791 20.262 1.00 89.75 211 ASN A CA 1
ATOM 1578 C C . ASN A 1 211 ? -13.092 16.309 20.546 1.00 89.75 211 ASN A C 1
ATOM 1580 O O . ASN A 1 211 ? -14.006 15.486 20.567 1.00 89.75 211 ASN A O 1
ATOM 1584 N N . GLN A 1 212 ? -11.833 15.985 20.847 1.00 90.69 212 GLN A N 1
ATOM 1585 C CA . GLN A 1 212 ? -11.403 14.647 21.244 1.00 90.69 212 GLN A CA 1
ATOM 1586 C C . GLN A 1 212 ? -12.084 14.176 22.537 1.00 90.69 212 GLN A C 1
ATOM 1588 O O . GLN A 1 212 ? -12.528 13.032 22.623 1.00 90.69 212 GLN A O 1
ATOM 1593 N N . TYR A 1 213 ? -12.217 15.053 23.535 1.00 88.56 213 TYR A N 1
ATOM 1594 C CA . TYR A 1 213 ? -12.943 14.751 24.767 1.00 88.56 213 TYR A CA 1
ATOM 1595 C C . TYR A 1 213 ? -14.422 14.470 24.512 1.00 88.56 213 TYR A C 1
ATOM 1597 O O . TYR A 1 213 ? -14.954 13.482 25.014 1.00 88.56 213 TYR A O 1
ATOM 1605 N N . LEU A 1 214 ? -15.091 15.311 23.720 1.00 87.56 214 LEU A N 1
ATOM 1606 C CA . LEU A 1 214 ? -16.503 15.124 23.389 1.00 87.56 214 LEU A CA 1
ATOM 1607 C C . LEU A 1 214 ? -16.729 13.806 22.635 1.00 87.56 214 LEU A C 1
ATOM 1609 O O . LEU A 1 214 ? -17.679 13.090 22.953 1.00 87.56 214 LEU A O 1
ATOM 1613 N N . ALA A 1 215 ? -15.829 13.441 21.718 1.00 84.00 215 ALA A N 1
ATOM 1614 C CA . ALA A 1 215 ? -15.845 12.138 21.054 1.00 84.00 215 ALA A CA 1
ATOM 1615 C C . ALA A 1 215 ? -15.671 10.981 22.060 1.00 84.00 215 ALA A C 1
ATOM 1617 O O . ALA A 1 215 ? -16.427 10.009 22.021 1.00 84.00 215 ALA A O 1
ATOM 1618 N N . ALA A 1 216 ? -14.752 11.117 23.024 1.00 80.75 216 ALA A N 1
ATOM 1619 C CA . ALA A 1 216 ? -14.538 10.135 24.091 1.00 80.75 216 ALA A CA 1
ATOM 1620 C C . ALA A 1 216 ? -15.782 9.909 24.969 1.00 80.75 216 ALA A C 1
ATOM 1622 O O . ALA A 1 216 ? -16.021 8.789 25.420 1.00 80.75 216 ALA A O 1
ATOM 1623 N N . GLN A 1 217 ? -16.573 10.960 25.222 1.00 82.25 217 GLN A N 1
ATOM 1624 C CA . GLN A 1 217 ? -17.811 10.852 26.005 1.00 82.25 217 GLN A CA 1
ATOM 1625 C C . GLN A 1 217 ? -18.900 10.057 25.272 1.00 82.25 217 GLN A C 1
ATOM 1627 O O . GLN A 1 217 ? -19.726 9.426 25.926 1.00 82.25 217 GLN A O 1
ATOM 1632 N N . GLN A 1 218 ? -18.915 10.084 23.936 1.00 77.94 218 GLN A N 1
ATOM 1633 C CA . GLN A 1 218 ? -19.855 9.289 23.139 1.00 77.94 218 GLN A CA 1
ATOM 1634 C C . GLN A 1 218 ? -19.432 7.818 23.093 1.00 77.94 218 GLN A C 1
ATOM 1636 O O . GLN A 1 218 ? -20.256 6.925 23.277 1.00 77.94 218 GLN A O 1
ATOM 1641 N N . ASN A 1 219 ? -18.139 7.564 22.875 1.00 71.69 219 ASN A N 1
ATOM 1642 C CA . ASN A 1 219 ? -17.554 6.231 22.913 1.00 71.69 219 ASN A CA 1
ATOM 1643 C C . ASN A 1 219 ? -16.070 6.332 23.320 1.00 71.69 219 ASN A C 1
ATOM 1645 O O . ASN A 1 219 ? -15.307 7.018 22.635 1.00 71.69 219 ASN A O 1
ATOM 1649 N N . PRO A 1 220 ? -15.615 5.617 24.368 1.00 69.12 220 PRO A N 1
ATOM 1650 C CA . PRO A 1 220 ? -14.218 5.651 24.806 1.00 69.12 220 PRO A CA 1
ATOM 1651 C C . PRO A 1 220 ? -13.197 5.336 23.700 1.00 69.12 220 PRO A C 1
ATOM 1653 O O . PRO A 1 220 ? -12.093 5.876 23.713 1.00 69.12 220 PRO A O 1
ATOM 1656 N N . ILE A 1 221 ? -13.563 4.506 22.714 1.00 68.50 221 ILE A N 1
ATOM 1657 C CA . ILE A 1 221 ? -12.705 4.170 21.567 1.00 68.50 221 ILE A CA 1
ATOM 1658 C C . ILE A 1 221 ? -12.541 5.379 20.629 1.00 68.50 221 ILE A C 1
ATOM 1660 O O . ILE A 1 221 ? -11.444 5.601 20.117 1.00 68.50 221 ILE A O 1
ATOM 1664 N N . MET A 1 222 ? -13.575 6.212 20.467 1.00 67.38 222 MET A N 1
ATOM 1665 C CA . MET A 1 222 ? -13.566 7.397 19.592 1.00 67.38 222 MET A CA 1
ATOM 1666 C C . MET A 1 222 ? -12.689 8.539 20.123 1.00 67.38 222 MET A C 1
ATOM 1668 O O . MET A 1 222 ? -12.213 9.363 19.350 1.00 67.38 222 MET A O 1
ATOM 1672 N N . GLY A 1 223 ? -12.426 8.575 21.430 1.00 60.53 223 GLY A N 1
ATOM 1673 C CA . GLY A 1 223 ? -11.469 9.509 22.029 1.00 60.53 223 GLY A CA 1
ATOM 1674 C C . GLY A 1 223 ? -10.006 9.066 21.950 1.00 60.53 223 GLY A C 1
ATOM 1675 O O . GLY A 1 223 ? -9.119 9.874 22.216 1.00 60.53 223 GLY A O 1
ATOM 1676 N N . SER A 1 224 ? -9.763 7.791 21.625 1.00 67.31 224 SER A N 1
ATOM 1677 C CA . SER A 1 224 ? -8.447 7.142 21.682 1.00 67.31 224 SER A CA 1
ATOM 1678 C C . SER A 1 224 ? -7.605 7.363 20.416 1.00 67.31 224 SER A C 1
ATOM 1680 O O . SER A 1 224 ? -8.041 8.003 19.460 1.00 67.31 224 SER A O 1
ATOM 1682 N N . PHE A 1 225 ? -6.407 6.768 20.368 1.00 69.94 225 PHE A N 1
ATOM 1683 C CA . PHE A 1 225 ? -5.560 6.748 19.169 1.00 69.94 225 PHE A CA 1
ATOM 1684 C C . PHE A 1 225 ? -6.290 6.212 17.924 1.00 69.94 225 PHE A C 1
ATOM 1686 O O . PHE A 1 225 ? -6.142 6.787 16.854 1.00 69.94 225 PHE A O 1
ATOM 1693 N N . ILE A 1 226 ? -7.108 5.160 18.058 1.00 68.81 226 ILE A N 1
ATOM 1694 C CA . ILE A 1 226 ? -7.892 4.607 16.936 1.00 68.81 226 ILE A CA 1
ATOM 1695 C C . ILE A 1 226 ? -8.979 5.602 16.508 1.00 68.81 226 ILE A C 1
ATOM 1697 O O . ILE A 1 226 ? -9.176 5.841 15.320 1.00 68.81 226 ILE A O 1
ATOM 1701 N N . GLY A 1 227 ? -9.625 6.242 17.486 1.00 69.06 227 GLY A N 1
ATOM 1702 C CA . GLY A 1 227 ? -10.663 7.248 17.272 1.00 69.06 227 GLY A CA 1
ATOM 1703 C C . GLY A 1 227 ? -10.202 8.488 16.505 1.00 69.06 227 GLY A C 1
ATOM 1704 O O . GLY A 1 227 ? -11.001 9.131 15.825 1.00 69.06 227 GLY A O 1
ATOM 1705 N N . ALA A 1 228 ? -8.903 8.798 16.550 1.00 68.25 228 ALA A N 1
ATOM 1706 C CA . ALA A 1 228 ? -8.311 9.869 15.754 1.00 68.25 228 ALA A CA 1
ATOM 1707 C C . ALA A 1 228 ? -8.413 9.604 14.239 1.00 68.25 228 ALA A C 1
ATOM 1709 O O . ALA A 1 228 ? -8.534 10.554 13.470 1.00 68.25 228 ALA A O 1
ATOM 1710 N N . PHE A 1 229 ? -8.421 8.336 13.810 1.00 74.81 229 PHE A N 1
ATOM 1711 C CA . PHE A 1 229 ? -8.541 7.950 12.398 1.00 74.81 229 PHE A CA 1
ATOM 1712 C C . PHE A 1 229 ? -9.990 7.768 11.934 1.00 74.81 229 PHE A C 1
ATOM 1714 O O . PHE A 1 229 ? -10.239 7.726 10.733 1.00 74.81 229 PHE A O 1
ATOM 1721 N N . THR A 1 230 ? -10.943 7.682 12.865 1.00 77.62 230 THR A N 1
ATOM 1722 C CA . THR A 1 230 ? -12.381 7.557 12.572 1.00 77.62 230 THR A CA 1
ATOM 1723 C C . THR A 1 230 ? -13.164 8.849 12.817 1.00 77.62 230 THR A C 1
ATOM 1725 O O . THR A 1 230 ? -14.342 8.929 12.480 1.00 77.62 230 THR A O 1
ATOM 1728 N N . SER A 1 231 ? -12.527 9.870 13.396 1.00 84.81 231 SER A N 1
ATOM 1729 C CA . SER A 1 231 ? -13.082 11.218 13.549 1.00 84.81 231 SER A CA 1
ATOM 1730 C C . SER A 1 231 ? -12.667 12.119 12.378 1.00 84.81 231 SER A C 1
ATOM 1732 O O . SER A 1 231 ? -11.654 11.848 11.728 1.00 84.81 231 SER A O 1
ATOM 1734 N N . PRO A 1 232 ? -13.390 13.227 12.115 1.00 88.75 232 PRO A N 1
ATOM 1735 C CA . PRO A 1 232 ? -12.966 14.200 11.117 1.00 88.75 232 PRO A CA 1
ATOM 1736 C C . PRO A 1 232 ? -11.536 14.690 11.376 1.00 88.75 232 PRO A C 1
ATOM 1738 O O . PRO A 1 232 ? -11.195 15.114 12.487 1.00 88.75 232 PRO A O 1
ATOM 1741 N N . MET A 1 233 ? -10.706 14.627 10.341 1.00 93.12 233 MET A N 1
ATOM 1742 C CA . MET A 1 233 ? -9.333 15.121 10.339 1.00 93.12 233 MET A CA 1
ATOM 1743 C C . MET A 1 233 ? -9.125 16.031 9.133 1.00 93.12 233 MET A C 1
ATOM 1745 O O . MET A 1 233 ? -9.765 15.851 8.098 1.00 93.12 233 MET A O 1
ATOM 1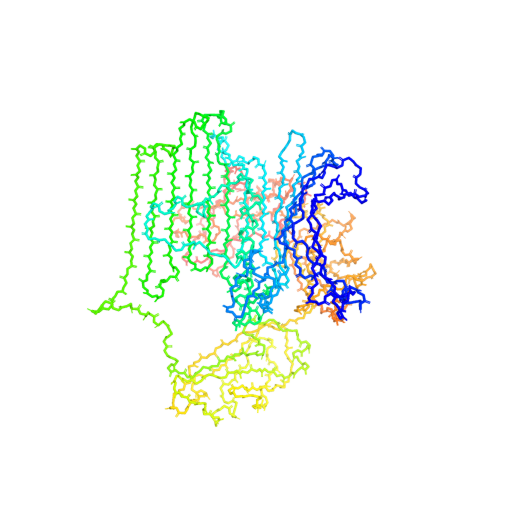749 N N . THR A 1 234 ? -8.220 17.000 9.259 1.00 92.38 234 THR A N 1
ATOM 1750 C CA . THR A 1 234 ? -7.854 17.912 8.174 1.00 92.38 234 THR A CA 1
ATOM 1751 C C . THR A 1 234 ? -6.425 17.652 7.724 1.00 92.38 234 THR A C 1
ATOM 1753 O O . THR A 1 234 ? -5.485 17.698 8.512 1.00 92.38 234 THR A O 1
ATOM 1756 N N . ILE A 1 235 ? -6.265 17.390 6.434 1.00 92.69 235 ILE A N 1
ATOM 1757 C CA . ILE A 1 235 ? -4.996 17.154 5.754 1.00 92.69 235 ILE A CA 1
ATOM 1758 C C . ILE A 1 235 ? -4.646 18.427 4.990 1.00 92.69 235 ILE A C 1
ATOM 1760 O O . ILE A 1 235 ? -5.452 18.911 4.198 1.00 92.69 235 ILE A O 1
ATOM 1764 N N . THR A 1 236 ? -3.454 18.973 5.217 1.00 91.31 236 THR A N 1
ATOM 1765 C CA . THR A 1 236 ? -2.977 20.200 4.568 1.00 91.31 236 THR A CA 1
ATOM 1766 C C . THR A 1 236 ? -1.721 19.914 3.756 1.00 91.31 236 THR A C 1
ATOM 1768 O O . THR A 1 236 ? -0.763 19.345 4.277 1.00 91.31 236 THR A O 1
ATOM 1771 N N . GLY A 1 237 ? -1.712 20.361 2.501 1.00 91.19 237 GLY A N 1
ATOM 1772 C CA . GLY A 1 237 ? -0.534 20.402 1.638 1.00 91.19 237 GLY A CA 1
ATOM 1773 C C . GLY A 1 237 ? -0.370 21.799 1.045 1.00 91.19 237 GLY A C 1
ATOM 1774 O O . GLY A 1 237 ? -1.318 22.318 0.462 1.00 91.19 237 GLY A O 1
ATOM 1775 N N . ALA A 1 238 ? 0.792 22.430 1.181 1.00 90.62 238 ALA A N 1
ATOM 1776 C CA . ALA A 1 238 ? 1.044 23.760 0.624 1.00 90.62 238 ALA A CA 1
ATOM 1777 C C . ALA A 1 238 ? 2.504 23.934 0.194 1.00 90.62 238 ALA A C 1
ATOM 1779 O O . ALA A 1 238 ? 3.390 23.251 0.700 1.00 90.62 238 ALA A O 1
ATOM 1780 N N . CYS A 1 239 ? 2.756 24.838 -0.749 1.00 89.31 239 CYS A N 1
ATOM 1781 C CA . CYS A 1 239 ? 4.103 25.219 -1.161 1.00 89.31 239 CYS A CA 1
ATOM 1782 C C . CYS A 1 239 ? 4.141 26.628 -1.767 1.00 89.31 239 CYS A C 1
ATOM 1784 O O . CYS A 1 239 ? 3.121 27.200 -2.169 1.00 89.31 239 CYS A O 1
ATOM 1786 N N . THR A 1 240 ? 5.347 27.176 -1.868 1.00 88.50 240 THR A N 1
ATOM 1787 C CA . THR A 1 240 ? 5.640 28.378 -2.646 1.00 88.50 240 THR A CA 1
ATOM 1788 C C . THR A 1 240 ? 6.108 27.977 -4.044 1.00 88.50 240 THR A C 1
ATOM 1790 O O . THR A 1 240 ? 7.144 27.338 -4.191 1.00 88.50 240 THR A O 1
ATOM 1793 N N . VAL A 1 241 ? 5.392 28.406 -5.079 1.00 87.25 241 VAL A N 1
ATOM 1794 C CA . VAL A 1 241 ? 5.773 28.310 -6.493 1.00 87.25 241 VAL A CA 1
ATOM 1795 C C . VAL A 1 241 ? 6.495 29.590 -6.913 1.00 87.25 241 VAL A C 1
ATOM 1797 O O . VAL A 1 241 ? 6.061 30.695 -6.591 1.00 87.25 241 VAL A O 1
ATOM 1800 N N . TYR A 1 242 ? 7.587 29.482 -7.657 1.00 85.38 242 TYR A N 1
ATOM 1801 C CA . TYR A 1 242 ? 8.283 30.635 -8.225 1.00 85.38 242 TYR A CA 1
ATOM 1802 C C . TYR A 1 242 ? 9.015 30.255 -9.513 1.00 85.38 242 TYR A C 1
ATOM 1804 O O . TYR A 1 242 ? 9.195 29.081 -9.819 1.00 85.38 242 TYR A O 1
ATOM 1812 N N . ASP A 1 243 ? 9.434 31.262 -10.271 1.00 83.31 243 ASP A N 1
ATOM 1813 C CA . ASP A 1 243 ? 10.326 31.086 -11.415 1.00 83.31 243 ASP A CA 1
ATOM 1814 C C . ASP A 1 243 ? 11.774 31.267 -10.927 1.00 83.31 243 ASP A C 1
ATOM 1816 O O . ASP A 1 243 ? 12.129 32.316 -10.381 1.00 83.31 243 ASP A O 1
ATOM 1820 N N . ALA A 1 244 ? 12.589 30.220 -11.059 1.00 79.75 244 ALA A N 1
ATOM 1821 C CA . ALA A 1 244 ? 13.983 30.180 -10.632 1.00 79.75 244 ALA A CA 1
ATOM 1822 C C . ALA A 1 244 ? 14.928 30.987 -11.536 1.00 79.75 244 ALA A C 1
ATOM 1824 O O . ALA A 1 244 ? 16.043 31.307 -11.112 1.00 79.75 244 ALA A O 1
ATOM 1825 N N . TYR A 1 245 ? 14.508 31.311 -12.758 1.00 77.06 245 TYR A N 1
ATOM 1826 C CA . TYR A 1 245 ? 15.274 32.083 -13.737 1.00 77.06 245 TYR A CA 1
ATOM 1827 C C . TYR A 1 245 ? 14.867 33.561 -13.761 1.00 77.06 245 TYR A C 1
ATOM 1829 O O . TYR A 1 245 ? 15.678 34.421 -14.120 1.00 77.06 245 TYR A O 1
ATOM 1837 N N . ALA A 1 246 ? 13.664 33.890 -13.290 1.00 66.25 246 ALA A N 1
ATOM 1838 C CA . ALA A 1 246 ? 13.306 35.237 -12.865 1.00 66.25 246 ALA A CA 1
ATOM 1839 C C . ALA A 1 246 ? 13.827 35.538 -11.443 1.00 66.25 246 ALA A C 1
ATOM 1841 O O . ALA A 1 246 ? 14.098 34.656 -10.631 1.00 66.25 246 ALA A O 1
ATOM 1842 N N . THR A 1 247 ? 13.963 36.818 -11.074 1.00 60.53 247 THR A N 1
ATOM 1843 C CA . THR A 1 247 ? 14.211 37.140 -9.654 1.00 60.53 247 THR A CA 1
ATOM 1844 C C . THR A 1 247 ? 12.962 36.783 -8.835 1.00 60.53 247 THR A C 1
ATOM 1846 O O . THR A 1 247 ? 11.872 37.181 -9.239 1.00 60.53 247 THR A O 1
ATOM 1849 N N . LYS A 1 248 ? 13.094 36.155 -7.650 1.00 54.59 248 LYS A N 1
ATOM 1850 C CA . LYS A 1 248 ? 11.970 35.917 -6.698 1.00 54.59 248 LYS A CA 1
ATOM 1851 C C . LYS A 1 248 ? 11.148 37.182 -6.367 1.00 54.59 248 LYS A C 1
ATOM 1853 O O . LYS A 1 248 ? 10.024 37.097 -5.878 1.00 54.59 248 LYS A O 1
ATOM 1858 N N . MET A 1 249 ? 11.718 38.362 -6.635 1.00 55.66 249 MET A N 1
ATOM 1859 C CA . MET A 1 249 ? 11.086 39.677 -6.498 1.00 55.66 249 MET A CA 1
ATOM 1860 C C . MET A 1 249 ? 10.132 40.033 -7.653 1.00 55.66 249 MET A C 1
ATOM 1862 O O . MET A 1 249 ? 9.308 40.928 -7.496 1.00 55.66 249 MET A O 1
ATOM 1866 N N . ALA A 1 250 ? 10.222 39.380 -8.812 1.00 61.50 250 ALA A N 1
ATOM 1867 C CA . ALA A 1 250 ? 9.332 39.617 -9.948 1.00 61.50 250 ALA A CA 1
ATOM 1868 C C . ALA A 1 250 ? 8.015 38.838 -9.806 1.00 61.50 250 ALA A C 1
ATOM 1870 O O . ALA A 1 250 ? 6.950 39.418 -10.027 1.00 61.50 250 ALA A O 1
ATOM 1871 N N . PHE A 1 251 ? 8.100 37.567 -9.393 1.00 72.19 251 PHE A N 1
ATOM 1872 C CA . PHE A 1 251 ? 6.969 36.654 -9.239 1.00 72.19 251 PHE A CA 1
ATOM 1873 C C . PHE A 1 251 ? 7.258 35.574 -8.184 1.00 72.19 251 PHE A C 1
ATOM 1875 O O . PHE A 1 251 ? 8.310 34.936 -8.209 1.00 72.19 251 PHE A O 1
ATOM 1882 N N . ASN A 1 252 ? 6.308 35.354 -7.279 1.00 80.81 252 ASN A N 1
ATOM 1883 C CA . ASN A 1 252 ? 6.193 34.147 -6.459 1.00 80.81 252 ASN A CA 1
ATOM 1884 C C . ASN A 1 252 ? 4.716 33.915 -6.133 1.00 80.81 252 ASN A C 1
ATOM 1886 O O . ASN A 1 252 ? 3.930 34.857 -6.160 1.00 80.81 252 ASN A O 1
ATOM 1890 N N . GLY A 1 253 ? 4.325 32.688 -5.819 1.00 84.50 253 GLY A N 1
ATOM 1891 C CA . GLY A 1 253 ? 2.960 32.373 -5.438 1.00 84.50 253 GLY A CA 1
ATOM 1892 C C . GLY A 1 253 ? 2.893 31.320 -4.347 1.00 84.50 253 GLY A C 1
ATOM 1893 O O . GLY A 1 253 ? 3.670 30.381 -4.357 1.00 84.50 253 GLY A O 1
ATOM 1894 N N . GLN A 1 254 ? 1.962 31.463 -3.413 1.00 88.44 254 GLN A N 1
ATOM 1895 C CA . GLN A 1 254 ? 1.638 30.432 -2.431 1.00 88.44 254 GLN A CA 1
ATOM 1896 C C . GLN A 1 254 ? 0.442 29.644 -2.945 1.00 88.44 254 GLN A C 1
ATOM 1898 O O . GLN A 1 254 ? -0.574 30.245 -3.293 1.00 88.44 254 GLN A O 1
ATOM 1903 N N . VAL A 1 255 ? 0.552 28.323 -2.996 1.00 90.56 255 VAL A N 1
ATOM 1904 C CA . VAL A 1 255 ? -0.544 27.431 -3.388 1.00 90.56 255 VAL A CA 1
ATOM 1905 C C . VAL A 1 255 ? -0.711 26.343 -2.345 1.00 90.56 255 VAL A C 1
ATOM 1907 O O . VAL A 1 255 ? 0.255 25.919 -1.714 1.00 90.56 255 VAL A O 1
ATOM 1910 N N . GLY A 1 256 ? -1.941 25.894 -2.139 1.00 92.25 256 GLY A N 1
ATOM 1911 C CA . GLY A 1 256 ? -2.205 24.873 -1.143 1.00 92.25 256 GLY A CA 1
ATOM 1912 C C . GLY A 1 256 ? -3.614 24.322 -1.194 1.00 92.25 256 GLY A C 1
ATOM 1913 O O . GLY A 1 256 ? -4.539 24.941 -1.725 1.00 92.25 256 GLY A O 1
ATOM 1914 N N . ILE A 1 257 ? -3.746 23.142 -0.609 1.00 93.94 257 ILE A N 1
ATOM 1915 C CA . ILE A 1 257 ? -4.970 22.376 -0.475 1.00 93.94 257 ILE A CA 1
ATOM 1916 C C . ILE A 1 257 ? -5.172 21.996 0.994 1.00 93.94 257 ILE A C 1
ATOM 1918 O O . ILE A 1 257 ? -4.222 21.643 1.696 1.00 93.94 257 ILE A O 1
ATOM 1922 N N . LYS A 1 258 ? -6.419 22.067 1.455 1.00 94.44 258 LYS A N 1
ATOM 1923 C CA . LYS A 1 258 ? -6.871 21.442 2.697 1.00 94.44 258 LYS A CA 1
ATOM 1924 C C . LYS A 1 258 ? -8.021 20.498 2.388 1.00 94.44 258 LYS A C 1
ATOM 1926 O O . LYS A 1 258 ? -8.936 20.880 1.664 1.00 94.44 258 LYS A O 1
ATOM 1931 N N . ILE A 1 259 ? -7.981 19.297 2.945 1.00 95.19 259 ILE A N 1
ATOM 1932 C CA . ILE A 1 259 ? -9.026 18.282 2.806 1.00 95.19 259 ILE A CA 1
ATOM 1933 C C . ILE A 1 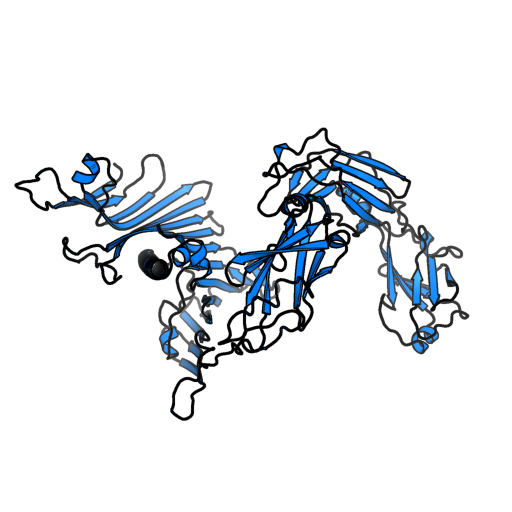259 ? -9.464 17.887 4.205 1.00 95.19 259 ILE A C 1
ATOM 1935 O O . ILE A 1 259 ? -8.629 17.471 5.000 1.00 95.19 259 ILE A O 1
ATOM 1939 N N . SER A 1 260 ? -10.751 17.992 4.500 1.00 95.31 260 SER A N 1
ATOM 1940 C CA . SER A 1 260 ? -11.343 17.414 5.701 1.00 95.31 260 SER A CA 1
ATOM 1941 C C . SER A 1 260 ? -12.048 16.111 5.343 1.00 95.31 260 SER A C 1
ATOM 1943 O O . SER A 1 260 ? -12.778 16.045 4.351 1.00 95.31 260 SER A O 1
ATOM 1945 N N . THR A 1 261 ? -11.812 15.058 6.128 1.00 92.88 261 THR A N 1
ATOM 1946 C CA . THR A 1 261 ? -12.327 13.702 5.852 1.00 92.88 261 THR A CA 1
ATOM 1947 C C . THR A 1 261 ? -13.840 13.566 5.996 1.00 92.88 261 THR A C 1
ATOM 1949 O O . THR A 1 261 ? -14.400 12.550 5.605 1.00 92.88 261 THR A O 1
ATOM 1952 N N . ASP A 1 262 ? -14.514 14.600 6.490 1.00 92.62 262 ASP A N 1
ATOM 1953 C CA . ASP A 1 262 ? -15.968 14.732 6.467 1.00 92.62 262 ASP A CA 1
ATOM 1954 C C . ASP A 1 262 ? -16.503 15.269 5.127 1.00 92.62 262 ASP A C 1
ATOM 1956 O O . ASP A 1 262 ? -17.692 15.537 5.025 1.00 92.62 262 ASP A O 1
ATOM 1960 N N . GLY A 1 263 ? -15.667 15.438 4.096 1.00 92.25 263 GLY A N 1
ATOM 1961 C CA . GLY A 1 263 ? -16.110 15.808 2.747 1.00 92.25 263 GLY A CA 1
ATOM 1962 C C . GLY A 1 263 ? -16.015 17.301 2.427 1.00 92.25 263 GLY A C 1
ATOM 1963 O O . GLY A 1 263 ? -16.814 17.819 1.646 1.00 92.25 263 GLY A O 1
ATOM 1964 N N . LYS A 1 264 ? -15.050 18.022 3.006 1.00 96.25 264 LYS A N 1
ATOM 1965 C CA . LYS A 1 264 ? -14.790 19.434 2.672 1.00 96.25 264 LYS A CA 1
ATOM 1966 C C . LYS A 1 264 ? -13.410 19.602 2.049 1.00 96.25 264 LYS A C 1
ATOM 1968 O O . LYS A 1 264 ? -12.438 19.023 2.523 1.00 96.25 264 LYS A O 1
ATOM 1973 N N . ILE A 1 265 ? -13.299 20.417 1.002 1.00 96.44 265 ILE A N 1
ATOM 1974 C CA . ILE A 1 265 ? -12.040 20.665 0.287 1.00 96.44 265 ILE A CA 1
ATOM 1975 C C . ILE A 1 265 ? -11.864 22.165 0.081 1.00 96.44 265 ILE A C 1
ATOM 1977 O O . ILE A 1 265 ? -12.743 22.832 -0.452 1.00 96.44 265 ILE A O 1
ATOM 1981 N N . LEU A 1 266 ? -10.704 22.699 0.451 1.00 96.44 266 LEU A N 1
ATOM 1982 C CA . LEU A 1 266 ? -10.279 24.060 0.146 1.00 96.44 266 LEU A CA 1
ATOM 1983 C C . LEU A 1 266 ? -9.056 24.006 -0.765 1.00 96.44 266 LEU A C 1
ATOM 1985 O O . LEU A 1 266 ? -8.055 23.391 -0.418 1.00 96.44 266 LEU A O 1
ATOM 1989 N N . MET A 1 267 ? -9.095 24.735 -1.871 1.00 94.88 267 MET A N 1
ATOM 1990 C CA . MET A 1 267 ? -7.929 25.061 -2.685 1.00 94.88 267 MET A CA 1
ATOM 1991 C C . MET A 1 267 ? -7.708 26.567 -2.632 1.00 94.88 267 MET A C 1
ATOM 1993 O O . MET A 1 267 ? -8.648 27.342 -2.803 1.00 94.88 267 MET A O 1
ATOM 1997 N N . ALA A 1 268 ? -6.474 26.997 -2.399 1.00 92.75 268 ALA A N 1
ATOM 1998 C CA . ALA A 1 268 ? -6.135 28.409 -2.331 1.00 92.75 268 ALA A CA 1
ATOM 1999 C C . ALA A 1 268 ? -4.840 28.702 -3.089 1.00 92.75 268 ALA A C 1
ATOM 2001 O O . ALA A 1 268 ? -3.910 27.897 -3.112 1.00 92.75 268 ALA A O 1
ATOM 2002 N N . GLY A 1 269 ? -4.792 29.876 -3.709 1.00 90.69 269 GLY A N 1
ATOM 2003 C CA . GLY A 1 269 ? -3.638 30.383 -4.432 1.00 90.69 269 GLY A CA 1
ATOM 2004 C C . GLY A 1 269 ? -3.492 31.883 -4.214 1.00 90.69 269 GLY A C 1
ATOM 2005 O O . GLY A 1 269 ? -4.470 32.621 -4.301 1.00 90.69 269 GLY A O 1
ATOM 2006 N N . LYS A 1 270 ? -2.277 32.348 -3.945 1.00 89.31 270 LYS A N 1
ATOM 2007 C CA . LYS A 1 270 ? -1.932 33.766 -3.840 1.00 89.31 270 LYS A CA 1
ATOM 2008 C C . LYS A 1 270 ? -0.695 34.037 -4.670 1.00 89.31 270 LYS A C 1
ATOM 2010 O O . LYS A 1 270 ? 0.380 33.581 -4.311 1.00 89.31 270 LYS A O 1
ATOM 2015 N N . LEU A 1 271 ? -0.837 34.783 -5.757 1.00 86.62 271 LEU A N 1
ATOM 2016 C CA . LEU A 1 271 ? 0.258 35.181 -6.634 1.00 86.62 271 LEU A CA 1
ATOM 2017 C C . LEU A 1 271 ? 0.710 36.597 -6.282 1.00 86.62 271 LEU A C 1
ATOM 2019 O O . LEU A 1 271 ? -0.087 37.531 -6.302 1.00 86.62 271 LEU A O 1
ATOM 2023 N N . ASN A 1 272 ? 1.990 36.762 -5.980 1.00 84.19 272 ASN A N 1
ATOM 2024 C CA . ASN A 1 272 ? 2.631 38.029 -5.667 1.00 84.19 272 ASN A CA 1
ATOM 2025 C C . ASN A 1 272 ? 3.499 38.487 -6.841 1.00 84.19 272 ASN A C 1
ATOM 2027 O O . ASN A 1 272 ? 4.316 37.736 -7.374 1.00 84.19 272 ASN A O 1
ATOM 2031 N N . PHE A 1 273 ? 3.377 39.765 -7.179 1.00 80.19 273 PHE A N 1
ATOM 2032 C CA . PHE A 1 273 ? 4.151 40.434 -8.215 1.00 80.19 273 PHE A CA 1
ATOM 2033 C C . PHE A 1 273 ? 4.869 41.645 -7.621 1.00 80.19 273 PHE A C 1
ATOM 2035 O O . PHE A 1 273 ? 4.388 42.269 -6.670 1.00 80.19 273 PHE A O 1
ATOM 2042 N N . VAL A 1 274 ? 6.019 42.001 -8.199 1.00 79.44 274 VAL A N 1
ATOM 2043 C CA . VAL A 1 274 ? 6.788 43.204 -7.822 1.00 79.44 274 VAL A CA 1
ATOM 2044 C C . VAL A 1 274 ? 7.037 43.257 -6.303 1.00 79.44 274 VAL A C 1
ATOM 2046 O O . VAL A 1 274 ? 6.682 44.211 -5.616 1.00 79.44 274 VAL A O 1
ATOM 2049 N N . ASN A 1 275 ? 7.614 42.187 -5.759 1.00 70.19 275 ASN A N 1
ATOM 2050 C CA . ASN A 1 275 ? 7.968 42.041 -4.347 1.00 70.19 275 ASN A CA 1
ATOM 2051 C C . ASN A 1 275 ? 6.776 42.225 -3.382 1.00 70.19 275 ASN A C 1
ATOM 2053 O O . ASN A 1 275 ? 6.921 42.811 -2.311 1.00 70.19 275 ASN A O 1
ATOM 2057 N N . GLY A 1 276 ? 5.585 41.768 -3.787 1.00 69.06 276 GLY A N 1
ATOM 2058 C CA . GLY A 1 276 ? 4.365 41.834 -2.974 1.00 69.06 276 GLY A CA 1
ATOM 2059 C C . GLY A 1 276 ? 3.647 43.188 -2.998 1.00 69.06 276 GLY A C 1
ATOM 2060 O O . GLY A 1 276 ? 2.678 43.369 -2.262 1.00 69.06 276 GLY A O 1
ATOM 2061 N N . LEU A 1 277 ? 4.080 44.135 -3.844 1.00 72.12 277 LEU A N 1
ATOM 2062 C CA . LEU A 1 277 ? 3.360 45.398 -4.074 1.00 72.12 277 LEU A CA 1
ATOM 2063 C C . LEU A 1 277 ? 2.006 45.180 -4.768 1.00 72.12 277 LEU A C 1
ATOM 2065 O O . LEU A 1 277 ? 1.112 46.014 -4.635 1.00 72.12 277 LEU A O 1
ATOM 2069 N N . LEU A 1 278 ? 1.859 44.073 -5.501 1.00 79.69 278 LEU A N 1
ATOM 2070 C CA . LEU A 1 278 ? 0.616 43.645 -6.132 1.00 79.69 278 LEU A CA 1
ATOM 2071 C C . LEU A 1 278 ? 0.408 42.152 -5.856 1.00 79.69 278 LEU A C 1
ATOM 2073 O O . LEU A 1 278 ? 1.276 41.351 -6.200 1.00 79.69 278 LEU A O 1
ATOM 2077 N N . SER A 1 279 ? -0.731 41.775 -5.275 1.00 83.81 279 SER A N 1
ATOM 2078 C CA . SER A 1 279 ? -1.069 40.367 -5.023 1.00 83.81 279 SER A CA 1
ATOM 2079 C C . SER A 1 279 ? -2.444 40.023 -5.571 1.00 83.81 279 SER A C 1
ATOM 2081 O O . SER A 1 279 ? -3.370 40.815 -5.441 1.00 83.81 279 SER A O 1
ATOM 2083 N N . VAL A 1 280 ? -2.580 38.842 -6.165 1.00 87.19 280 VAL A N 1
ATOM 2084 C CA . VAL A 1 280 ? -3.847 38.285 -6.644 1.00 87.19 280 VAL A CA 1
ATOM 2085 C C . VAL A 1 280 ? -4.131 37.010 -5.865 1.00 87.19 280 VAL A C 1
ATOM 2087 O O . VAL A 1 280 ? -3.303 36.101 -5.866 1.00 87.19 280 VAL A O 1
ATOM 2090 N N . GLY A 1 281 ? -5.282 36.946 -5.204 1.00 89.06 281 GLY A N 1
ATOM 2091 C CA . GLY A 1 281 ? -5.696 35.807 -4.388 1.00 89.06 281 GLY A CA 1
ATOM 2092 C C . GLY A 1 281 ? -6.911 35.103 -4.978 1.00 89.06 281 GLY A C 1
ATOM 2093 O O . GLY A 1 281 ? -7.821 35.757 -5.481 1.00 89.06 281 GLY A O 1
ATOM 2094 N N . ALA A 1 282 ? -6.943 33.777 -4.896 1.00 90.94 282 ALA A N 1
ATOM 2095 C CA . ALA A 1 282 ? -8.084 32.951 -5.259 1.00 90.94 282 ALA A CA 1
ATOM 2096 C C . ALA A 1 282 ? -8.284 31.835 -4.227 1.00 90.94 282 ALA A C 1
ATOM 2098 O O . ALA A 1 282 ? -7.317 31.222 -3.771 1.00 90.94 282 ALA A O 1
ATOM 2099 N N . LYS A 1 283 ? -9.539 31.549 -3.879 1.00 94.25 283 LYS A N 1
ATOM 2100 C CA . LYS A 1 283 ? -9.942 30.421 -3.035 1.00 94.25 283 LYS A CA 1
ATOM 2101 C C . LYS A 1 283 ? -11.149 29.723 -3.648 1.00 94.25 283 LYS A C 1
ATOM 2103 O O . LYS A 1 283 ? -12.097 30.388 -4.056 1.00 94.25 283 LYS A O 1
ATOM 2108 N N . ILE A 1 284 ? -11.109 28.398 -3.684 1.00 95.12 284 ILE A N 1
ATOM 2109 C CA . ILE A 1 284 ? -12.225 27.520 -4.039 1.00 95.12 284 ILE A CA 1
ATOM 2110 C C . ILE A 1 284 ? -12.487 26.631 -2.832 1.00 95.12 284 ILE A C 1
ATOM 2112 O O . ILE A 1 284 ? -11.560 26.014 -2.314 1.00 95.12 284 ILE A O 1
ATOM 2116 N N . TYR A 1 285 ? -13.735 26.555 -2.397 1.00 96.88 285 TYR A N 1
ATOM 2117 C CA . TYR A 1 285 ? -14.165 25.709 -1.296 1.00 96.88 285 TYR A CA 1
ATOM 2118 C C . TYR A 1 285 ? -15.347 24.856 -1.733 1.00 96.88 285 TYR A C 1
ATOM 2120 O O . TYR A 1 285 ? -16.354 25.381 -2.197 1.00 96.88 285 TYR A O 1
ATOM 2128 N N . LEU A 1 286 ? -15.197 23.546 -1.601 1.00 96.06 286 LEU A N 1
ATOM 2129 C CA . LEU A 1 286 ? -16.213 22.540 -1.856 1.00 96.06 286 LEU A CA 1
ATOM 2130 C C . LEU A 1 286 ? -16.655 21.965 -0.512 1.00 96.06 286 LEU A C 1
ATOM 2132 O O . LEU A 1 286 ? -15.815 21.506 0.263 1.00 96.06 286 LEU A O 1
ATOM 2136 N N . ASN A 1 287 ? -17.958 21.947 -0.266 1.00 95.06 287 ASN A N 1
ATOM 2137 C CA . ASN A 1 287 ? -18.560 21.268 0.869 1.00 95.06 287 ASN A CA 1
ATOM 2138 C C . ASN A 1 287 ? -19.567 20.237 0.362 1.00 95.06 287 ASN A C 1
ATOM 2140 O O . ASN A 1 287 ? -20.617 20.594 -0.171 1.00 95.06 287 ASN A O 1
ATOM 2144 N N . VAL A 1 288 ? -19.227 18.962 0.528 1.00 92.38 288 VAL A N 1
ATOM 2145 C CA . VAL A 1 288 ? -20.105 17.817 0.257 1.00 92.38 288 VAL A CA 1
ATOM 2146 C C . VAL A 1 288 ? -20.360 17.008 1.528 1.00 92.38 288 VAL A C 1
ATOM 2148 O O . VAL A 1 288 ? -20.814 15.871 1.454 1.00 92.38 288 VAL A O 1
ATOM 2151 N N . SER A 1 289 ? -20.122 17.583 2.714 1.00 90.06 289 SER A N 1
ATOM 2152 C CA . SER A 1 289 ? -20.277 16.852 3.979 1.00 90.06 289 SER A CA 1
ATOM 2153 C C . SER A 1 289 ? -21.718 16.472 4.308 1.00 90.06 289 SER A C 1
ATOM 2155 O O . SER A 1 289 ? -21.961 15.740 5.261 1.00 90.06 289 SER A O 1
ATOM 2157 N N . LYS A 1 290 ? -22.681 17.000 3.551 1.00 85.50 290 LYS A N 1
ATOM 2158 C CA . LYS A 1 290 ? -24.115 16.729 3.679 1.00 85.50 290 LYS A CA 1
ATOM 2159 C C . LYS A 1 290 ? -24.723 16.210 2.375 1.00 85.50 290 LYS A C 1
ATOM 2161 O O . LYS A 1 290 ? -25.932 16.301 2.179 1.00 85.50 290 LYS A O 1
ATOM 2166 N N . ILE A 1 291 ? -23.902 15.639 1.489 1.00 80.81 291 ILE A N 1
ATOM 2167 C CA . ILE A 1 291 ? -24.368 15.149 0.186 1.00 80.81 291 ILE A CA 1
ATOM 2168 C C . ILE A 1 291 ? -25.452 14.068 0.319 1.00 80.81 291 ILE A C 1
ATOM 2170 O O . ILE A 1 291 ? -26.345 14.001 -0.518 1.00 80.81 291 ILE A O 1
ATOM 2174 N N . LEU A 1 292 ? -25.424 13.281 1.403 1.00 69.00 292 LEU A N 1
ATOM 2175 C CA . LEU A 1 292 ? -26.458 12.285 1.721 1.00 69.00 292 LEU A CA 1
ATOM 2176 C C . LEU A 1 292 ? -27.827 12.918 2.019 1.00 69.00 292 LEU A C 1
ATOM 2178 O O . LEU A 1 292 ? -28.859 12.337 1.707 1.00 69.00 292 LEU A O 1
ATOM 2182 N N . SER A 1 293 ? -27.846 14.138 2.559 1.00 72.38 293 SER A N 1
ATOM 2183 C CA . SER A 1 293 ? -29.061 14.948 2.729 1.00 72.38 293 SER A CA 1
ATOM 2184 C C . SER A 1 293 ? -29.387 15.782 1.482 1.00 72.38 293 SER A C 1
ATOM 2186 O O . SER A 1 293 ? -30.178 16.719 1.552 1.00 72.38 293 SER A O 1
ATOM 2188 N N . GLY A 1 294 ? -28.728 15.502 0.351 1.00 72.56 294 GLY A N 1
ATOM 2189 C CA . GLY A 1 294 ? -28.911 16.224 -0.902 1.00 72.56 294 GLY A CA 1
ATOM 2190 C C . GLY A 1 294 ? -28.273 17.617 -0.945 1.00 72.56 294 GLY A C 1
ATOM 2191 O O . GLY A 1 294 ? -28.561 18.374 -1.869 1.00 72.56 294 GLY A O 1
ATOM 2192 N N . GLU A 1 295 ? -27.421 17.971 0.020 1.00 82.94 295 GLU A N 1
ATOM 2193 C CA . GLU A 1 295 ? -26.800 19.296 0.114 1.00 82.94 295 GLU A CA 1
ATOM 2194 C C . GLU A 1 295 ? -25.334 19.263 -0.347 1.00 82.94 295 GLU A C 1
ATOM 2196 O O . GLU A 1 295 ? -24.492 18.557 0.218 1.00 82.94 295 GLU A O 1
ATOM 2201 N N . ALA A 1 296 ? -25.000 20.087 -1.342 1.00 87.31 296 ALA A N 1
ATOM 2202 C CA . ALA A 1 296 ? -23.620 20.362 -1.734 1.00 87.31 296 ALA A CA 1
ATOM 2203 C C . ALA A 1 296 ? -23.425 21.834 -2.095 1.00 87.31 296 ALA A C 1
ATOM 2205 O O . ALA A 1 296 ? -24.293 22.457 -2.709 1.00 87.31 296 ALA A O 1
ATOM 2206 N N . SER A 1 297 ? -22.260 22.393 -1.765 1.00 92.69 297 SER A N 1
ATOM 2207 C CA . SER A 1 297 ? -21.925 23.768 -2.133 1.00 92.69 297 SER A CA 1
ATOM 2208 C C . SER A 1 297 ? -20.502 23.924 -2.660 1.00 92.69 297 SER A C 1
ATOM 2210 O O . SER A 1 297 ? -19.558 23.277 -2.209 1.00 92.69 297 SER A O 1
ATOM 2212 N N . VAL A 1 298 ? -20.355 24.816 -3.639 1.00 94.44 298 VAL A N 1
ATOM 2213 C CA . VAL A 1 298 ? -19.070 25.295 -4.149 1.00 94.44 298 VAL A CA 1
ATOM 2214 C C . VAL A 1 298 ? -19.036 26.808 -4.009 1.00 94.44 298 VAL A C 1
ATOM 2216 O O . VAL A 1 298 ? -19.860 27.517 -4.589 1.00 94.44 298 VAL A O 1
ATOM 2219 N N . LEU A 1 299 ? -18.059 27.313 -3.264 1.00 94.94 299 LEU A N 1
ATOM 2220 C CA . LEU A 1 299 ? -17.784 28.733 -3.100 1.00 94.94 299 LEU A CA 1
ATOM 2221 C C . LEU A 1 299 ? -16.467 29.083 -3.785 1.00 94.94 299 LEU A C 1
ATOM 2223 O O . LEU A 1 299 ? -15.470 28.376 -3.651 1.00 94.94 299 LEU A O 1
ATOM 2227 N N . PHE A 1 300 ? -16.447 30.205 -4.491 1.00 94.00 300 PHE A N 1
ATOM 2228 C CA . PHE A 1 300 ? -15.247 30.761 -5.102 1.00 94.00 300 PHE A CA 1
ATOM 2229 C C . PHE A 1 300 ? -15.100 32.225 -4.715 1.00 94.00 300 PHE A C 1
ATOM 2231 O O . PHE A 1 300 ? -16.063 32.986 -4.806 1.00 94.00 300 PHE A O 1
ATOM 2238 N N . LEU A 1 301 ? -13.893 32.630 -4.334 1.00 93.25 301 LEU A N 1
ATOM 2239 C CA . LEU A 1 301 ? -13.542 34.019 -4.073 1.00 93.25 301 LEU A CA 1
ATOM 2240 C C . LEU A 1 301 ? -12.225 34.361 -4.768 1.00 93.25 301 LEU A C 1
ATOM 2242 O O . LEU A 1 301 ? -11.229 33.667 -4.585 1.00 93.25 301 LEU A O 1
ATOM 2246 N N . PHE A 1 302 ? -12.220 35.457 -5.518 1.00 90.88 302 PHE A N 1
ATOM 2247 C CA . PHE A 1 302 ? -11.051 36.014 -6.187 1.00 90.88 302 PHE A CA 1
ATOM 2248 C C . PHE A 1 302 ? -10.907 37.500 -5.870 1.00 90.88 302 PHE A C 1
ATOM 2250 O O . PHE A 1 302 ? -11.873 38.249 -6.006 1.00 90.88 302 PHE A O 1
ATOM 2257 N N . ASP A 1 303 ? -9.697 37.923 -5.510 1.00 87.56 303 ASP A N 1
ATOM 2258 C CA . ASP A 1 303 ? -9.356 39.301 -5.158 1.00 87.56 303 ASP A CA 1
ATOM 2259 C C . ASP A 1 303 ? -8.144 39.792 -5.972 1.00 87.56 303 ASP A C 1
ATOM 2261 O O . ASP A 1 303 ? -7.082 39.163 -5.976 1.00 87.56 303 ASP A O 1
ATOM 2265 N N . ALA A 1 304 ? -8.287 40.940 -6.648 1.00 85.00 304 ALA A N 1
ATOM 2266 C CA . ALA A 1 304 ? -7.232 41.576 -7.438 1.00 85.00 304 ALA A CA 1
ATOM 2267 C C . ALA A 1 304 ? -7.269 43.126 -7.350 1.00 85.00 304 ALA A C 1
ATOM 2269 O O . ALA A 1 304 ? -8.162 43.756 -7.918 1.00 85.00 304 ALA A O 1
ATOM 2270 N N . PRO A 1 305 ? -6.286 43.789 -6.714 1.00 76.12 305 PRO A N 1
ATOM 2271 C CA . PRO A 1 305 ? -5.303 43.219 -5.811 1.00 76.12 305 PRO A CA 1
ATOM 2272 C C . PRO A 1 305 ? -5.883 42.977 -4.412 1.00 76.12 305 PRO A C 1
ATOM 2274 O O . PRO A 1 305 ? -6.724 43.739 -3.932 1.00 76.12 305 PRO A O 1
ATOM 2277 N N . GLU A 1 306 ? -5.399 41.934 -3.748 1.00 76.00 306 GLU A N 1
ATOM 2278 C CA . GLU A 1 306 ? -5.856 41.476 -2.428 1.00 76.00 306 GLU A CA 1
ATOM 2279 C C . GLU A 1 306 ? -5.735 42.560 -1.342 1.00 76.00 306 GLU A C 1
ATOM 2281 O O . GLU A 1 306 ? -6.563 42.638 -0.441 1.00 76.00 306 GLU A O 1
ATOM 2286 N N . GLN A 1 307 ? -4.737 43.445 -1.445 1.00 75.81 307 GLN A N 1
ATOM 2287 C CA . GLN A 1 307 ? -4.429 44.459 -0.432 1.00 75.81 307 GLN A CA 1
ATOM 2288 C C . GLN A 1 307 ? -5.506 45.549 -0.277 1.00 75.81 307 GLN A C 1
ATOM 2290 O O . GLN A 1 307 ? -5.586 46.168 0.784 1.00 75.81 307 GLN A O 1
ATOM 2295 N N . PHE A 1 308 ? -6.278 45.851 -1.328 1.00 73.06 308 PHE A N 1
ATOM 2296 C CA . PHE A 1 308 ? -7.258 46.949 -1.311 1.00 73.06 308 PHE A CA 1
ATOM 2297 C C . PHE A 1 308 ? -8.555 46.655 -2.086 1.00 73.06 308 PHE A C 1
ATOM 2299 O O . PHE A 1 308 ? -9.241 47.593 -2.486 1.00 73.06 308 PHE A O 1
ATOM 2306 N N . GLU A 1 309 ? -8.901 45.371 -2.261 1.00 68.81 309 GLU A N 1
ATOM 2307 C CA . GLU A 1 309 ? -10.196 44.873 -2.776 1.00 68.81 309 GLU A CA 1
ATOM 2308 C C . GLU A 1 309 ? -10.745 45.656 -3.992 1.00 68.81 309 GLU A C 1
ATOM 2310 O O . GLU A 1 309 ? -11.938 45.945 -4.082 1.00 68.81 309 GLU A O 1
ATOM 2315 N N . LEU A 1 310 ? -9.877 46.050 -4.936 1.00 74.00 310 LEU A N 1
ATOM 2316 C CA . LEU A 1 310 ? -10.294 46.870 -6.084 1.00 74.00 310 LEU A CA 1
ATOM 2317 C C . LEU A 1 310 ? -11.263 46.108 -6.998 1.00 74.00 310 LEU A C 1
ATOM 2319 O O . LEU A 1 310 ? -12.233 46.676 -7.500 1.00 74.00 310 LEU A O 1
ATOM 2323 N N . LEU A 1 311 ? -10.976 44.824 -7.215 1.00 78.88 311 LEU A N 1
ATOM 2324 C CA . LEU A 1 311 ? -11.824 43.874 -7.916 1.00 78.88 311 LEU A CA 1
ATOM 2325 C C . LEU A 1 311 ? -11.951 42.612 -7.060 1.00 78.88 311 LEU A C 1
ATOM 2327 O O . LEU A 1 311 ? -10.979 41.878 -6.895 1.00 78.88 311 LEU A O 1
ATOM 2331 N N . THR A 1 312 ? -13.160 42.355 -6.570 1.00 85.00 312 THR A N 1
ATOM 2332 C CA . THR A 1 312 ? -13.535 41.113 -5.887 1.00 85.00 312 THR A CA 1
ATOM 2333 C C . THR A 1 312 ? -14.594 40.396 -6.717 1.00 85.00 312 THR A C 1
ATOM 2335 O O . THR A 1 312 ? -15.635 40.977 -7.030 1.00 85.00 312 THR A O 1
ATOM 2338 N N . VAL A 1 313 ? -14.348 39.133 -7.059 1.00 86.25 313 VAL A N 1
ATOM 2339 C CA . VAL A 1 313 ? -15.302 38.256 -7.748 1.00 86.25 313 VAL A CA 1
ATOM 2340 C C . VAL A 1 313 ? -15.616 37.082 -6.829 1.00 86.25 313 VAL A C 1
ATOM 2342 O O . VAL A 1 313 ? -14.735 36.293 -6.505 1.00 86.25 313 VAL A O 1
ATOM 2345 N N . GLY A 1 314 ? -16.871 36.983 -6.396 1.00 86.75 314 GLY A N 1
ATOM 2346 C CA . GLY A 1 314 ? -17.378 35.873 -5.592 1.00 86.75 314 GLY A CA 1
ATOM 2347 C C . GLY A 1 314 ? -18.426 35.080 -6.365 1.00 86.75 314 GLY A C 1
ATOM 2348 O O . GLY A 1 314 ? -19.257 35.676 -7.050 1.00 86.75 314 GLY A O 1
ATOM 2349 N N . GLY A 1 315 ? -18.394 33.756 -6.255 1.00 84.12 315 GLY A N 1
ATOM 2350 C CA . GLY A 1 315 ? -19.375 32.850 -6.847 1.00 84.12 315 GLY A CA 1
ATOM 2351 C C . GLY A 1 315 ? -19.818 31.792 -5.845 1.00 84.12 315 GLY A C 1
ATOM 2352 O O . GLY A 1 315 ? -19.021 31.345 -5.024 1.00 84.12 315 GLY A O 1
ATOM 2353 N N . LYS A 1 316 ? -21.090 31.408 -5.923 1.00 92.00 316 LYS A N 1
ATOM 2354 C CA . LYS A 1 316 ? -21.706 30.364 -5.106 1.00 92.00 316 LYS A CA 1
ATOM 2355 C C . LYS A 1 316 ? -22.530 29.459 -6.013 1.00 92.00 316 LYS A C 1
ATOM 2357 O O . LYS A 1 316 ? -23.363 29.954 -6.770 1.00 92.00 316 LYS A O 1
ATOM 2362 N N . LEU A 1 317 ? -22.278 28.159 -5.942 1.00 87.00 317 LEU A N 1
ATOM 2363 C CA . LEU A 1 317 ? -23.114 27.115 -6.518 1.00 87.00 317 LEU A CA 1
ATOM 2364 C C . LEU A 1 317 ? -23.635 26.272 -5.360 1.00 87.00 317 LEU A C 1
ATOM 2366 O O . LEU A 1 317 ? -22.838 25.706 -4.621 1.00 87.00 317 LEU A O 1
ATOM 2370 N N . GLU A 1 318 ? -24.950 26.202 -5.207 1.00 84.50 318 GLU A N 1
ATOM 2371 C CA . GLU A 1 318 ? -25.605 25.330 -4.234 1.00 84.50 318 GLU A CA 1
ATOM 2372 C C . GLU A 1 318 ? -26.474 24.322 -4.963 1.00 84.50 318 GLU A C 1
ATOM 2374 O O . GLU A 1 318 ? -27.214 24.666 -5.887 1.00 84.50 318 GLU A O 1
ATOM 2379 N N . MET A 1 319 ? -26.364 23.078 -4.529 1.00 79.81 319 MET A N 1
ATOM 2380 C CA . MET A 1 319 ? -27.234 21.986 -4.913 1.00 79.81 319 MET A CA 1
ATOM 2381 C C . MET A 1 319 ? -27.996 21.583 -3.656 1.00 79.81 319 MET A C 1
ATOM 2383 O O . MET A 1 319 ? -27.372 21.246 -2.651 1.00 79.81 319 MET A O 1
ATOM 2387 N N . LEU A 1 320 ? -29.324 21.668 -3.721 1.00 74.19 320 LEU A N 1
ATOM 2388 C CA . LEU A 1 320 ? -30.236 21.177 -2.695 1.00 74.19 320 LEU A CA 1
ATOM 2389 C C . LEU A 1 320 ? -31.314 20.328 -3.365 1.00 74.19 320 LEU A C 1
ATOM 2391 O O . LEU A 1 320 ? -31.857 20.715 -4.405 1.00 74.19 320 LEU A O 1
ATOM 2395 N N . PHE A 1 321 ? -31.628 19.191 -2.753 1.00 66.31 321 PHE A N 1
ATOM 2396 C CA . PHE A 1 321 ? -32.784 18.374 -3.096 1.00 66.31 321 PHE A CA 1
ATOM 2397 C C . PHE A 1 321 ? -33.791 18.471 -1.947 1.00 66.31 321 PHE A C 1
ATOM 2399 O O . PHE A 1 321 ? -33.587 17.901 -0.879 1.00 66.31 321 PHE A O 1
ATOM 2406 N N . GLU A 1 322 ? -34.869 19.220 -2.169 1.00 62.62 322 GLU A N 1
ATOM 2407 C CA . GLU A 1 322 ? -35.961 19.400 -1.207 1.00 62.62 322 GLU A CA 1
ATOM 2408 C C . GLU A 1 322 ? -37.224 18.677 -1.692 1.00 62.62 322 GLU A C 1
ATOM 2410 O O . GLU A 1 322 ? -37.500 18.591 -2.896 1.00 62.62 322 GLU A O 1
ATOM 2415 N N . GLY A 1 323 ? -37.999 18.152 -0.743 1.00 62.34 323 GLY A N 1
ATOM 2416 C CA . GLY A 1 323 ? -39.324 17.602 -0.993 1.00 62.34 323 GLY A CA 1
ATOM 2417 C C . GLY A 1 323 ? -40.352 18.695 -1.331 1.00 62.34 323 GLY A C 1
ATOM 2418 O O . GLY A 1 323 ? -40.072 19.888 -1.207 1.00 62.34 323 GLY A O 1
ATOM 2419 N N . PRO A 1 324 ? -41.583 18.322 -1.729 1.00 54.31 324 PRO A N 1
ATOM 2420 C CA . PRO A 1 324 ? -42.628 19.271 -2.138 1.00 54.31 324 PRO A CA 1
ATOM 2421 C C . PRO A 1 324 ? -42.997 20.332 -1.086 1.00 54.31 324 PRO A C 1
ATOM 2423 O O . PRO A 1 324 ? -43.526 21.382 -1.453 1.00 54.31 324 PRO A O 1
ATOM 2426 N N . ASP A 1 325 ? -42.715 20.058 0.190 1.00 70.44 325 ASP A N 1
ATOM 2427 C CA . ASP A 1 325 ? -43.033 20.911 1.340 1.00 70.44 325 ASP A CA 1
ATOM 2428 C C . ASP A 1 325 ? -41.811 21.682 1.895 1.00 70.44 325 ASP A C 1
ATOM 2430 O O . ASP A 1 325 ? -41.942 22.403 2.885 1.00 70.44 325 ASP A O 1
ATOM 2434 N N . GLY A 1 326 ? -40.642 21.589 1.243 1.00 58.88 326 GLY A N 1
ATOM 2435 C CA . GLY A 1 326 ? -39.395 22.237 1.684 1.00 58.88 326 GLY A CA 1
ATOM 2436 C C . GLY A 1 326 ? -38.615 21.462 2.754 1.00 58.88 326 GLY A C 1
ATOM 2437 O O . GLY A 1 326 ? -37.678 22.003 3.337 1.00 58.88 326 GLY A O 1
ATOM 2438 N N . ASP A 1 327 ? -39.000 20.213 3.026 1.00 61.38 327 ASP A N 1
ATOM 2439 C CA . ASP A 1 327 ? -38.246 19.307 3.894 1.00 61.38 327 ASP A CA 1
ATOM 2440 C C . ASP A 1 327 ? -37.036 18.723 3.142 1.00 61.38 327 ASP A C 1
ATOM 2442 O O . ASP A 1 327 ? -37.125 18.410 1.949 1.00 61.38 327 ASP A O 1
ATOM 2446 N N . ASN A 1 328 ? -35.910 18.552 3.842 1.00 50.53 328 ASN A N 1
ATOM 2447 C CA . ASN A 1 328 ? -34.712 17.911 3.294 1.00 50.53 328 ASN A CA 1
ATOM 2448 C C . ASN A 1 328 ? -35.042 16.489 2.807 1.00 50.53 328 ASN A C 1
ATOM 2450 O O . ASN A 1 328 ? -35.652 15.707 3.539 1.00 50.53 328 ASN A O 1
ATOM 2454 N N . VAL A 1 329 ? -34.615 16.136 1.590 1.00 56.16 329 VAL A N 1
ATOM 2455 C CA . VAL A 1 329 ? -34.696 14.753 1.102 1.00 56.16 329 VAL A CA 1
ATOM 2456 C C . VAL A 1 329 ? -33.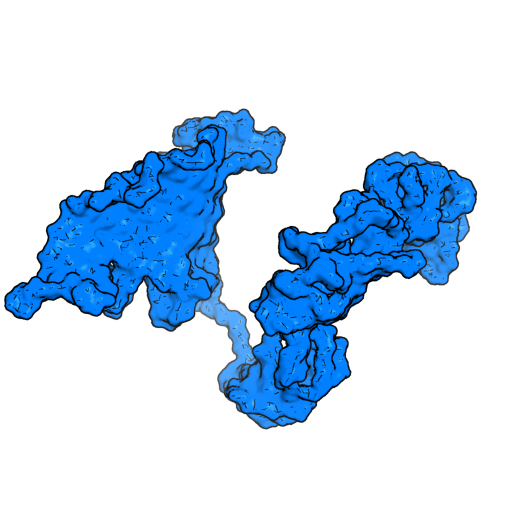532 13.975 1.707 1.00 56.16 329 VAL A C 1
ATOM 2458 O O . VAL A 1 329 ? -32.382 14.129 1.299 1.00 56.16 329 VAL A O 1
ATOM 2461 N N . GLU A 1 330 ? -33.827 13.150 2.706 1.00 51.19 330 GLU A N 1
ATOM 2462 C CA . GLU A 1 330 ? -32.893 12.138 3.186 1.00 51.19 330 GLU A CA 1
ATOM 2463 C C . GLU A 1 330 ? -32.866 11.002 2.161 1.00 51.19 330 GLU A C 1
ATOM 2465 O O . GLU A 1 330 ? -33.869 10.322 1.939 1.00 51.19 330 GLU A O 1
ATOM 2470 N N . PHE A 1 331 ? -31.735 10.842 1.474 1.00 50.53 331 PHE A N 1
ATOM 2471 C CA . PHE A 1 331 ? -31.521 9.680 0.627 1.00 50.53 331 PHE A CA 1
ATOM 2472 C C . PHE A 1 331 ? -30.975 8.558 1.508 1.00 50.53 331 PHE A C 1
ATOM 2474 O O . PHE A 1 331 ? -29.766 8.461 1.727 1.00 50.53 331 PHE A O 1
ATOM 2481 N N . ASP A 1 332 ? -31.874 7.732 2.040 1.00 49.16 332 ASP A N 1
ATOM 2482 C CA . ASP A 1 332 ? -31.486 6.454 2.625 1.00 49.16 332 ASP A CA 1
ATOM 2483 C C . ASP A 1 332 ? -31.158 5.488 1.480 1.00 49.16 332 ASP A C 1
ATOM 2485 O O . ASP A 1 332 ? -32.040 4.995 0.778 1.00 49.16 332 ASP A O 1
ATOM 2489 N N . PHE A 1 333 ? -29.863 5.323 1.212 1.00 48.31 333 PHE A N 1
ATOM 2490 C CA . PHE A 1 333 ? -29.358 4.374 0.219 1.00 48.31 333 PHE A CA 1
ATOM 2491 C C . PHE A 1 333 ? -29.132 2.977 0.811 1.00 48.31 333 PHE A C 1
ATOM 2493 O O . PHE A 1 333 ? -28.600 2.118 0.107 1.00 48.31 333 PHE A O 1
ATOM 2500 N N . ALA A 1 334 ? -29.500 2.722 2.072 1.00 47.09 334 ALA A N 1
ATOM 2501 C CA . ALA A 1 334 ? -29.658 1.347 2.508 1.00 47.09 334 ALA A CA 1
ATOM 2502 C C . ALA A 1 334 ? -30.981 0.846 1.923 1.00 47.09 334 ALA A C 1
ATOM 2504 O O . ALA A 1 334 ? -32.058 1.134 2.441 1.00 47.09 334 ALA A O 1
ATOM 2505 N N . GLU A 1 335 ? -30.911 0.123 0.805 1.00 57.75 335 GLU A N 1
ATOM 2506 C CA . GLU A 1 335 ? -32.023 -0.759 0.470 1.00 57.75 335 GLU A CA 1
ATOM 2507 C C . GLU A 1 335 ? -32.243 -1.663 1.694 1.00 57.75 335 GLU A C 1
ATOM 2509 O O . GLU A 1 335 ? -31.264 -2.239 2.189 1.00 57.75 335 GLU A O 1
ATOM 2514 N N . PRO A 1 336 ? -33.469 -1.731 2.244 1.00 70.12 336 PRO A N 1
ATOM 2515 C CA . PRO A 1 336 ? -33.742 -2.635 3.348 1.00 70.12 336 PRO A CA 1
ATOM 2516 C C . PRO A 1 336 ? -33.306 -4.035 2.928 1.00 70.12 336 PRO A C 1
ATOM 2518 O O . PRO A 1 336 ? -33.506 -4.414 1.773 1.00 70.12 336 PRO A O 1
ATOM 2521 N N . LEU A 1 337 ? -32.686 -4.792 3.836 1.00 75.62 337 LEU A N 1
ATOM 2522 C CA . LEU A 1 337 ? -32.280 -6.167 3.543 1.00 75.62 337 LEU A CA 1
ATOM 2523 C C . LEU A 1 337 ? -33.531 -6.959 3.149 1.00 75.62 337 LEU A C 1
ATOM 2525 O O . LEU A 1 337 ? -34.333 -7.316 4.008 1.00 75.62 337 LEU A O 1
ATOM 2529 N N . GLU A 1 338 ? -33.733 -7.178 1.848 1.00 84.94 338 GLU A N 1
ATOM 2530 C CA . GLU A 1 338 ? -34.911 -7.887 1.338 1.00 84.94 338 GLU A CA 1
ATOM 2531 C C . GLU A 1 338 ? -34.793 -9.394 1.597 1.00 84.94 338 GLU A C 1
ATOM 2533 O O . GLU A 1 338 ? -35.787 -10.050 1.915 1.00 84.94 338 GLU A O 1
ATOM 2538 N N . ASN A 1 339 ? -33.564 -9.918 1.547 1.00 88.12 339 ASN A N 1
ATOM 2539 C CA . ASN A 1 339 ? -33.222 -11.314 1.798 1.00 88.12 339 ASN A CA 1
ATOM 2540 C C . ASN A 1 339 ? -32.237 -11.436 2.973 1.00 88.12 339 ASN A C 1
ATOM 2542 O O . ASN A 1 339 ? -31.393 -10.552 3.160 1.00 88.12 339 ASN A O 1
ATOM 2546 N N . PRO A 1 340 ? -32.287 -12.543 3.735 1.00 90.69 340 PRO A N 1
ATOM 2547 C CA . PRO A 1 340 ? -31.294 -12.811 4.760 1.00 90.69 340 PRO A CA 1
ATOM 2548 C C . PRO A 1 340 ? -29.927 -13.088 4.109 1.00 90.69 340 PRO A C 1
ATOM 2550 O O . PRO A 1 340 ? -29.862 -13.669 3.026 1.00 90.69 340 PRO A O 1
ATOM 2553 N N . VAL A 1 341 ? -28.840 -12.700 4.780 1.00 91.50 341 VAL A N 1
ATOM 2554 C CA . VAL A 1 341 ? -27.457 -12.825 4.274 1.00 91.50 341 VAL A CA 1
ATOM 2555 C C . VAL A 1 341 ? -26.537 -13.504 5.282 1.00 91.50 341 VAL A C 1
ATOM 2557 O O . VAL A 1 341 ? -26.792 -13.489 6.492 1.00 91.50 341 VAL A O 1
ATOM 2560 N N . ALA A 1 342 ? -25.442 -14.079 4.803 1.00 91.62 342 ALA A N 1
ATOM 2561 C CA . ALA A 1 342 ? -24.370 -14.628 5.612 1.00 91.62 342 ALA A CA 1
ATOM 2562 C C . ALA A 1 342 ? -23.158 -13.685 5.638 1.00 91.62 342 ALA A C 1
ATOM 2564 O O . ALA A 1 342 ? -22.926 -12.852 4.772 1.00 91.62 342 ALA A O 1
ATOM 2565 N N . ILE A 1 343 ? -22.355 -13.796 6.687 1.00 92.31 343 ILE A N 1
ATOM 2566 C CA . ILE A 1 343 ? -21.102 -13.065 6.840 1.00 92.31 343 ILE A CA 1
ATOM 2567 C C . ILE A 1 343 ? -20.096 -14.038 7.430 1.00 92.31 343 ILE A C 1
ATOM 2569 O O . ILE A 1 343 ? -20.260 -14.496 8.565 1.00 92.31 343 ILE A O 1
ATOM 2573 N N . LEU A 1 344 ? -19.035 -14.337 6.687 1.00 94.19 344 LEU A N 1
ATOM 2574 C CA . LEU A 1 344 ? -17.908 -15.086 7.221 1.00 94.19 344 LEU A CA 1
ATOM 2575 C C . LEU A 1 344 ? -17.174 -14.222 8.266 1.00 94.19 344 LEU A C 1
ATOM 2577 O O . LEU A 1 344 ? -16.689 -13.130 7.978 1.00 94.19 344 LEU A O 1
ATOM 2581 N N . THR A 1 345 ? -17.157 -14.688 9.514 1.00 94.06 345 THR A N 1
ATOM 2582 C CA . THR A 1 345 ? -16.599 -13.956 10.668 1.00 94.06 345 THR A CA 1
ATOM 2583 C C . THR A 1 345 ? -15.293 -14.534 11.196 1.00 94.06 345 THR A C 1
ATOM 2585 O O . THR A 1 345 ? -14.582 -13.829 11.909 1.00 94.06 345 THR A O 1
ATOM 2588 N N . TYR A 1 346 ? -14.996 -15.797 10.891 1.00 94.88 346 TYR A N 1
ATOM 2589 C CA . TYR A 1 346 ? -13.689 -16.405 11.120 1.00 94.88 346 TYR A CA 1
ATOM 2590 C C . TYR A 1 346 ? -13.481 -17.592 10.163 1.00 94.88 346 TYR A C 1
ATOM 2592 O O . TYR A 1 346 ? -14.302 -18.508 10.174 1.00 94.88 346 TYR A O 1
ATOM 2600 N N . PRO A 1 347 ? -12.398 -17.631 9.380 1.00 95.62 347 PRO A N 1
ATOM 2601 C CA . PRO A 1 347 ? -11.557 -16.486 9.028 1.00 95.62 347 PRO A CA 1
ATOM 2602 C C . PRO A 1 347 ? -12.411 -15.311 8.534 1.00 95.62 347 PRO A C 1
ATOM 2604 O O . PRO A 1 347 ? -13.500 -15.524 8.028 1.00 95.62 347 PRO A O 1
ATOM 2607 N N . GLY A 1 348 ? -12.002 -14.070 8.738 1.00 89.94 348 GLY A N 1
ATOM 2608 C CA . GLY A 1 348 ? -12.657 -12.919 8.128 1.00 89.94 348 GLY A CA 1
ATOM 2609 C C . GLY A 1 348 ? -12.609 -12.997 6.600 1.00 89.94 348 GLY A C 1
ATOM 2610 O O . GLY A 1 348 ? -11.787 -13.709 6.023 1.00 89.94 348 GLY A O 1
ATOM 2611 N N . ILE A 1 349 ? -13.497 -12.253 5.941 1.00 88.75 349 ILE A N 1
ATOM 2612 C CA . ILE A 1 349 ? -13.479 -12.112 4.479 1.00 88.75 349 ILE A CA 1
ATOM 2613 C C . ILE A 1 349 ? -12.124 -11.525 4.059 1.00 88.75 349 ILE A C 1
ATOM 2615 O O . ILE A 1 349 ? -11.680 -10.529 4.633 1.00 88.75 349 ILE A O 1
ATOM 2619 N N . ASP A 1 350 ? -11.480 -12.176 3.093 1.00 90.88 350 ASP A N 1
ATOM 2620 C CA . ASP A 1 350 ? -10.137 -11.890 2.580 1.00 90.88 350 ASP A CA 1
ATOM 2621 C C . ASP A 1 350 ? -9.031 -11.932 3.656 1.00 90.88 350 ASP A C 1
ATOM 2623 O O . ASP A 1 350 ? -7.930 -11.410 3.464 1.00 90.88 350 ASP A O 1
ATOM 2627 N N . GLU A 1 351 ? -9.295 -12.564 4.807 1.00 91.25 351 GLU A N 1
ATOM 2628 C CA . GLU A 1 351 ? -8.290 -12.753 5.852 1.00 91.25 351 GLU A CA 1
ATOM 2629 C C . GLU A 1 351 ? -7.278 -13.830 5.440 1.00 91.25 351 GLU A C 1
ATOM 2631 O O . GLU A 1 351 ? -7.620 -14.871 4.876 1.00 91.25 351 GLU A O 1
ATOM 2636 N N . THR A 1 352 ? -6.008 -13.613 5.781 1.00 90.12 352 THR A N 1
ATOM 2637 C CA . THR A 1 352 ? -4.993 -14.668 5.755 1.00 90.12 352 THR A CA 1
ATOM 2638 C C . THR A 1 352 ? -4.888 -15.324 7.125 1.00 90.12 352 THR A C 1
ATOM 2640 O O . THR A 1 352 ? -4.579 -14.658 8.114 1.00 90.12 352 THR A O 1
ATOM 2643 N N . VAL A 1 353 ? -5.070 -16.641 7.180 1.00 91.19 353 VAL A N 1
ATOM 2644 C CA . VAL A 1 353 ? -4.877 -17.444 8.392 1.00 91.19 353 VAL A CA 1
ATOM 2645 C C . VAL A 1 353 ? -3.660 -18.341 8.276 1.00 91.19 353 VAL A C 1
ATOM 2647 O O . VAL A 1 353 ? -3.311 -18.839 7.205 1.00 91.19 353 VAL A O 1
ATOM 2650 N N . PHE A 1 354 ? -3.008 -18.562 9.412 1.00 89.50 354 PHE A N 1
ATOM 2651 C CA . PHE A 1 354 ? -1.870 -19.462 9.477 1.00 89.50 354 PHE A CA 1
ATOM 2652 C C . PHE A 1 354 ? -2.340 -20.920 9.454 1.00 89.50 354 PHE A C 1
ATOM 2654 O O . PHE A 1 354 ? -3.194 -21.300 10.260 1.00 89.50 354 PHE A O 1
ATOM 2661 N N . ARG A 1 355 ? -1.788 -21.732 8.541 1.00 90.56 355 ARG A N 1
ATOM 2662 C CA . ARG A 1 355 ? -2.264 -23.096 8.264 1.00 90.56 355 ARG A CA 1
ATOM 2663 C C . ARG A 1 355 ? -2.334 -23.958 9.512 1.00 90.56 355 ARG A C 1
ATOM 2665 O O . ARG A 1 355 ? -3.364 -24.581 9.751 1.00 90.56 355 ARG A O 1
ATOM 2672 N N . ASP A 1 356 ? -1.260 -24.004 10.295 1.00 86.50 356 ASP A N 1
ATOM 2673 C CA . ASP A 1 356 ? -1.200 -24.921 11.432 1.00 86.50 356 ASP A CA 1
ATOM 2674 C C . ASP A 1 356 ? -2.171 -24.488 12.542 1.00 86.50 356 ASP A C 1
ATOM 2676 O O . ASP A 1 356 ? -2.896 -25.333 13.059 1.00 86.50 356 ASP A O 1
ATOM 2680 N N . ASP A 1 357 ? -2.285 -23.183 12.829 1.00 87.44 357 ASP A N 1
ATOM 2681 C CA . ASP A 1 357 ? -3.246 -22.656 13.815 1.00 87.44 357 ASP A CA 1
ATOM 2682 C C . ASP A 1 357 ? -4.688 -22.953 13.373 1.00 87.44 357 ASP A C 1
ATOM 2684 O O . ASP A 1 357 ? -5.540 -23.352 14.168 1.00 87.44 357 ASP A O 1
ATOM 2688 N N . PHE A 1 358 ? -4.979 -22.775 12.083 1.00 92.56 358 PHE A N 1
ATOM 2689 C CA . PHE A 1 358 ? -6.306 -23.009 11.527 1.00 92.56 358 PHE A CA 1
ATOM 2690 C C . PHE A 1 358 ? -6.665 -24.501 11.525 1.00 92.56 358 PHE A C 1
ATOM 2692 O O . PHE A 1 358 ? -7.759 -24.889 11.948 1.00 92.56 358 PHE A O 1
ATOM 2699 N N . ASN A 1 359 ? -5.711 -25.354 11.145 1.00 93.12 359 ASN A N 1
ATOM 2700 C CA . ASN A 1 359 ? -5.838 -26.804 11.219 1.00 93.12 359 ASN A CA 1
ATOM 2701 C C . ASN A 1 359 ? -5.862 -27.334 12.656 1.00 93.12 359 ASN A C 1
ATOM 2703 O O . ASN A 1 359 ? -6.397 -28.421 12.858 1.00 93.12 359 ASN A O 1
ATOM 2707 N N . GLU A 1 360 ? -5.322 -26.618 13.640 1.00 92.44 360 GLU A N 1
ATOM 2708 C CA . GLU A 1 360 ? -5.456 -26.953 15.061 1.00 92.44 360 GLU A CA 1
ATOM 2709 C C . GLU A 1 360 ? -6.835 -26.544 15.598 1.00 92.44 360 GLU A C 1
ATOM 2711 O O . GLU A 1 360 ? -7.472 -27.317 16.317 1.00 92.44 360 GLU A O 1
ATOM 2716 N N . ASN A 1 361 ? -7.334 -25.369 15.200 1.00 93.44 361 ASN A N 1
ATOM 2717 C CA . ASN A 1 361 ? -8.633 -24.852 15.627 1.00 93.44 361 ASN A CA 1
ATOM 2718 C C . ASN A 1 361 ? -9.816 -25.661 15.069 1.00 93.44 361 ASN A C 1
ATOM 2720 O O . ASN A 1 361 ? -10.783 -25.869 15.798 1.00 93.44 361 ASN A O 1
ATOM 2724 N N . LYS A 1 362 ? -9.741 -26.153 13.823 1.00 95.25 362 LYS A N 1
ATOM 2725 C CA . LYS A 1 362 ? -10.757 -27.023 13.184 1.00 95.25 362 LYS A CA 1
ATOM 2726 C C . LYS A 1 362 ? -12.167 -26.424 13.037 1.00 95.25 362 LYS A C 1
ATOM 2728 O O . LYS A 1 362 ? -13.148 -27.168 13.027 1.00 95.25 362 LYS A O 1
ATOM 2733 N N . TYR A 1 363 ? -12.305 -25.104 12.884 1.00 95.69 363 TYR A N 1
ATOM 2734 C CA . TYR A 1 363 ? -13.608 -24.492 12.600 1.00 95.69 363 TYR A CA 1
ATOM 2735 C C . TYR A 1 363 ? -13.553 -23.215 11.752 1.00 95.69 363 TYR A C 1
ATOM 2737 O O . TYR A 1 363 ? -12.545 -22.514 11.738 1.00 95.69 363 TYR A O 1
ATOM 2745 N N . ILE A 1 364 ? -14.690 -22.881 11.134 1.00 95.94 364 ILE A N 1
ATOM 2746 C CA . ILE A 1 364 ? -15.032 -21.543 10.622 1.00 95.94 364 ILE A CA 1
ATOM 2747 C C . ILE A 1 364 ? -16.256 -20.991 11.366 1.00 95.94 364 ILE A C 1
ATOM 2749 O O . ILE A 1 364 ? -17.052 -21.751 11.915 1.00 95.94 364 ILE A O 1
ATOM 2753 N N . GLU A 1 365 ? -16.436 -19.676 11.401 1.00 95.94 365 GLU A N 1
ATOM 2754 C CA . GLU A 1 365 ? -17.577 -19.012 12.029 1.00 95.94 365 GLU A CA 1
ATOM 2755 C C . GLU A 1 365 ? -18.308 -18.120 11.037 1.00 95.94 365 GLU A C 1
ATOM 2757 O O . GLU A 1 365 ? -17.707 -17.248 10.411 1.00 95.94 365 GLU A O 1
ATOM 2762 N N . ILE A 1 366 ? -19.625 -18.272 10.964 1.00 93.44 366 ILE A N 1
ATOM 2763 C CA . ILE A 1 366 ? -20.495 -17.486 10.091 1.00 93.44 366 ILE A CA 1
ATOM 2764 C C . ILE A 1 366 ? -21.557 -16.809 10.948 1.00 93.44 366 ILE A C 1
ATOM 2766 O O . ILE A 1 366 ? -22.167 -17.425 11.830 1.00 93.44 366 ILE A O 1
ATOM 2770 N N . LYS A 1 367 ? -21.771 -15.521 10.691 1.00 91.94 367 LYS A N 1
ATOM 2771 C CA . LYS A 1 367 ? -22.892 -14.755 11.215 1.00 91.94 367 LYS A CA 1
ATOM 2772 C C . LYS A 1 367 ? -23.933 -14.602 10.118 1.00 91.94 367 LYS A C 1
ATOM 2774 O O . LYS A 1 367 ? -23.635 -14.063 9.068 1.00 91.94 367 LYS A O 1
ATOM 2779 N N . PHE A 1 368 ? -25.152 -15.019 10.392 1.00 89.69 368 PHE A N 1
ATOM 2780 C CA . PHE A 1 368 ? -26.301 -14.749 9.544 1.00 89.69 368 PHE A CA 1
ATOM 2781 C C . PHE A 1 368 ? -26.937 -13.429 9.985 1.00 89.69 368 PHE A C 1
ATOM 2783 O O . PHE A 1 368 ? -26.878 -13.092 11.172 1.00 89.69 368 PHE A O 1
ATOM 2790 N N . LEU A 1 369 ? -27.537 -12.694 9.050 1.00 89.62 369 LEU A N 1
ATOM 2791 C CA . LEU A 1 369 ? -28.393 -11.521 9.261 1.00 89.62 369 LEU A CA 1
ATOM 2792 C C . LEU A 1 369 ? -29.768 -11.778 8.616 1.00 89.62 369 LEU A C 1
ATOM 2794 O O . LEU A 1 369 ? -29.791 -12.312 7.509 1.00 89.62 369 LEU A O 1
ATOM 2798 N N . PRO A 1 370 ? -30.901 -11.489 9.289 1.00 89.44 370 PRO A N 1
ATOM 2799 C CA . PRO A 1 370 ? -32.219 -11.699 8.703 1.00 89.44 370 PRO A CA 1
ATOM 2800 C C . PRO A 1 370 ? -32.570 -10.519 7.785 1.00 89.44 370 PRO A C 1
ATOM 2802 O O . PRO A 1 370 ? -31.896 -9.486 7.838 1.00 89.44 370 PRO A O 1
ATOM 2805 N N . SER A 1 371 ? -33.637 -10.641 6.994 1.00 89.31 371 SER A N 1
ATOM 2806 C CA . SER A 1 371 ? -34.213 -9.476 6.322 1.00 89.31 371 SER A CA 1
ATOM 2807 C C . SER A 1 371 ? -34.695 -8.434 7.338 1.00 89.31 371 SER A C 1
ATOM 2809 O O . SER A 1 371 ? -34.942 -8.741 8.514 1.00 89.31 371 SER A O 1
ATOM 2811 N N . ASP A 1 372 ? -34.853 -7.192 6.889 1.00 85.06 372 ASP A N 1
ATOM 2812 C CA . ASP A 1 372 ? -35.363 -6.114 7.736 1.00 85.06 372 ASP A CA 1
ATOM 2813 C C . ASP A 1 372 ? -36.745 -6.459 8.315 1.00 85.06 372 ASP A C 1
ATOM 2815 O O . ASP A 1 372 ? -37.601 -7.049 7.655 1.00 85.06 372 ASP A O 1
ATOM 2819 N N . GLU A 1 373 ? -36.957 -6.101 9.587 1.00 83.00 373 GLU A N 1
ATOM 2820 C CA . GLU A 1 373 ? -38.162 -6.423 10.376 1.00 83.00 373 GLU A CA 1
ATOM 2821 C C . GLU A 1 373 ? -38.444 -7.934 10.567 1.00 83.00 373 GLU A C 1
ATOM 2823 O O . GLU A 1 373 ? -39.459 -8.307 11.167 1.00 83.00 373 GLU A O 1
ATOM 2828 N N . ALA A 1 374 ? -37.546 -8.819 10.119 1.00 85.25 374 ALA A N 1
ATOM 2829 C CA . ALA A 1 374 ? -37.618 -10.255 10.353 1.00 85.25 374 ALA A CA 1
ATOM 2830 C C . ALA A 1 374 ? -36.741 -10.699 11.537 1.00 85.25 374 ALA A C 1
ATOM 2832 O O . ALA A 1 374 ? -35.952 -9.956 12.123 1.00 85.25 374 ALA A O 1
ATOM 2833 N N . SER A 1 375 ? -36.909 -11.958 11.928 1.00 82.25 375 SER A N 1
ATOM 2834 C CA . SER A 1 375 ? -36.089 -12.632 12.930 1.00 82.25 375 SER A CA 1
ATOM 2835 C C . SER A 1 375 ? -35.530 -13.921 12.347 1.00 82.25 375 SER A C 1
ATOM 2837 O O . SER A 1 375 ? -36.094 -14.487 11.416 1.00 82.25 375 SER A O 1
ATOM 2839 N N . PHE A 1 376 ? -34.419 -14.400 12.892 1.00 74.94 376 PHE A N 1
ATOM 2840 C CA . PHE A 1 376 ? -33.782 -15.616 12.396 1.00 74.94 376 PHE A CA 1
ATOM 2841 C C . PHE A 1 376 ? -34.655 -16.858 12.568 1.00 74.94 376 PHE A C 1
ATOM 2843 O O . PHE A 1 376 ? -35.055 -17.172 13.695 1.00 74.94 376 PHE A O 1
ATOM 2850 N N . ASP A 1 377 ? -34.845 -17.613 11.484 1.00 74.69 377 ASP A N 1
ATOM 2851 C CA . ASP A 1 377 ? -35.326 -18.989 11.568 1.00 74.69 377 ASP A CA 1
ATOM 2852 C C . ASP A 1 377 ? -34.136 -19.917 11.853 1.00 74.69 377 ASP A C 1
ATOM 2854 O O . ASP A 1 377 ? -33.203 -20.055 11.065 1.00 74.69 377 ASP A O 1
ATOM 2858 N N . GLN A 1 378 ? -34.119 -20.512 13.044 1.00 69.75 378 GLN A N 1
ATOM 2859 C CA . GLN A 1 378 ? -32.988 -21.326 13.495 1.00 69.75 378 GLN A CA 1
ATOM 2860 C C . GLN A 1 378 ? -33.027 -22.745 12.922 1.00 69.75 378 GLN A C 1
ATOM 2862 O O . GLN A 1 378 ? -32.002 -23.424 12.953 1.00 69.75 378 GLN A O 1
ATOM 2867 N N . GLU A 1 379 ? -34.173 -23.207 12.414 1.00 67.75 379 GLU A N 1
ATOM 2868 C CA . GLU A 1 379 ? -34.316 -24.590 11.950 1.00 67.75 379 GLU A CA 1
ATOM 2869 C C . GLU A 1 379 ? -33.624 -24.830 10.599 1.00 67.75 379 GLU A C 1
ATOM 2871 O O . GLU A 1 379 ? -33.165 -25.943 10.355 1.00 67.75 379 GLU A O 1
ATOM 2876 N N . THR A 1 380 ? -33.448 -23.802 9.759 1.00 68.88 380 THR A N 1
ATOM 2877 C CA . THR A 1 380 ? -32.836 -23.961 8.425 1.00 68.88 380 THR A CA 1
ATOM 2878 C C . THR A 1 380 ? -31.308 -24.041 8.440 1.00 68.88 380 THR A C 1
ATOM 2880 O O . THR A 1 380 ? -30.715 -24.640 7.552 1.00 68.88 380 THR A O 1
ATOM 2883 N N . ILE A 1 381 ? -30.650 -23.471 9.453 1.00 67.81 381 ILE A N 1
ATOM 2884 C CA . ILE A 1 381 ? -29.177 -23.375 9.523 1.00 67.81 381 ILE A CA 1
ATOM 2885 C C . ILE A 1 381 ? -28.548 -24.659 10.096 1.00 67.81 381 ILE A C 1
ATOM 2887 O O . ILE A 1 381 ? -27.418 -25.023 9.770 1.00 67.81 381 ILE A O 1
ATOM 2891 N N . LEU A 1 382 ? -29.279 -25.365 10.964 1.00 61.19 382 LEU A N 1
ATOM 2892 C CA . LEU A 1 382 ? -28.748 -26.462 11.782 1.00 61.19 382 LEU A CA 1
ATOM 2893 C C . LEU A 1 382 ? -28.460 -27.759 11.008 1.00 61.19 382 LEU A C 1
ATOM 2895 O O . LEU A 1 382 ? -27.932 -28.701 11.597 1.00 61.19 382 LEU A O 1
ATOM 2899 N N . GLU A 1 383 ? -28.760 -27.819 9.709 1.00 60.78 383 GLU A N 1
ATOM 2900 C CA . GLU A 1 383 ? -28.578 -29.031 8.905 1.00 60.78 383 GLU A CA 1
ATOM 2901 C C . GLU A 1 383 ? -27.391 -28.990 7.917 1.00 60.78 383 GLU A C 1
ATOM 2903 O O . GLU A 1 383 ? -27.260 -29.890 7.092 1.00 60.78 383 GLU A O 1
ATOM 2908 N N . SER A 1 384 ? -26.513 -27.975 7.983 1.00 59.19 384 SER A N 1
ATOM 2909 C CA . SER A 1 384 ? -25.331 -27.802 7.103 1.00 59.19 384 SER A CA 1
ATOM 2910 C C . SER A 1 384 ? -25.612 -27.847 5.591 1.00 59.19 384 SER A C 1
ATOM 2912 O O . SER A 1 384 ? -24.687 -27.961 4.787 1.00 59.19 384 SER A O 1
ATOM 2914 N N . HIS A 1 385 ? -26.876 -27.790 5.174 1.00 63.59 385 HIS A N 1
ATOM 2915 C CA . HIS A 1 385 ? -27.242 -27.915 3.773 1.00 63.59 385 HIS A CA 1
ATOM 2916 C C . HIS A 1 385 ? -26.859 -26.629 3.038 1.00 63.59 385 HIS A C 1
ATOM 2918 O O . HIS A 1 385 ? -27.347 -25.559 3.370 1.00 63.59 385 HIS A O 1
ATOM 2924 N N . GLY A 1 386 ? -25.991 -26.744 2.032 1.00 77.06 386 GLY A N 1
ATOM 2925 C CA . GLY A 1 386 ? -25.657 -25.647 1.122 1.00 77.06 386 GLY A CA 1
ATOM 2926 C C . GLY A 1 386 ? -24.323 -24.941 1.362 1.00 77.06 386 GLY A C 1
ATOM 2927 O O . GLY A 1 386 ? -23.994 -24.099 0.539 1.00 77.06 386 GLY A O 1
ATOM 2928 N N . LEU A 1 387 ? -23.543 -25.290 2.396 1.00 90.06 387 LEU A N 1
ATOM 2929 C CA . LEU A 1 387 ? -22.179 -24.770 2.582 1.00 90.06 387 LEU A CA 1
ATOM 2930 C C . LEU A 1 387 ? -21.144 -25.733 1.984 1.00 90.06 387 LEU A C 1
ATOM 2932 O O . LEU A 1 387 ? -21.086 -26.901 2.372 1.00 90.06 387 LEU A O 1
ATOM 2936 N N . THR A 1 388 ? -20.303 -25.238 1.077 1.00 91.69 388 THR A N 1
ATOM 2937 C CA . THR A 1 388 ? -19.187 -25.983 0.477 1.00 91.69 388 THR A CA 1
ATOM 2938 C C . THR A 1 388 ? -17.878 -25.222 0.654 1.00 91.69 388 THR A C 1
ATOM 2940 O O . THR A 1 388 ? -17.841 -23.999 0.556 1.00 91.69 388 THR A O 1
ATOM 2943 N N . LEU A 1 389 ? -16.795 -25.951 0.926 1.00 94.44 389 LEU A N 1
ATOM 2944 C CA . LEU A 1 389 ? -15.439 -25.413 0.884 1.00 94.44 389 LEU A CA 1
ATOM 2945 C C . LEU A 1 389 ? -14.803 -25.802 -0.450 1.00 94.44 389 LEU A C 1
ATOM 2947 O O . LEU A 1 389 ? -14.758 -26.985 -0.789 1.00 94.44 389 LEU A O 1
ATOM 2951 N N . ALA A 1 390 ? -14.318 -24.815 -1.194 1.00 94.50 390 ALA A N 1
ATOM 2952 C CA . ALA A 1 390 ? -13.689 -24.995 -2.496 1.00 94.50 390 ALA A CA 1
ATOM 2953 C C . ALA A 1 390 ? -12.285 -24.370 -2.536 1.00 94.50 390 ALA A C 1
ATOM 2955 O O . ALA A 1 390 ? -11.905 -23.592 -1.660 1.00 94.50 390 ALA A O 1
ATOM 2956 N N . GLY A 1 391 ? -11.510 -24.728 -3.562 1.00 92.88 391 GLY A N 1
ATOM 2957 C CA . GLY A 1 391 ? -10.104 -24.344 -3.725 1.00 92.88 391 GLY A CA 1
ATOM 2958 C C . GLY A 1 391 ? -9.131 -25.478 -3.389 1.00 92.88 391 GLY A C 1
ATOM 2959 O O . GLY A 1 391 ? -9.453 -26.397 -2.631 1.00 92.88 391 GLY A O 1
ATOM 2960 N N . ASP A 1 392 ? -7.924 -25.419 -3.958 1.00 88.12 392 ASP A N 1
ATOM 2961 C CA . ASP A 1 392 ? -6.905 -26.470 -3.805 1.00 88.12 392 ASP A CA 1
ATOM 2962 C C . ASP A 1 392 ? -6.508 -26.672 -2.336 1.00 88.12 392 ASP A C 1
ATOM 2964 O O . ASP A 1 392 ? -6.353 -27.809 -1.873 1.00 88.12 392 ASP A O 1
ATOM 2968 N N . ALA A 1 393 ? -6.443 -25.573 -1.577 1.00 92.62 393 ALA A N 1
ATOM 2969 C CA . ALA A 1 393 ? -6.165 -25.583 -0.147 1.00 92.62 393 ALA A CA 1
ATOM 2970 C C . ALA A 1 393 ? -7.245 -26.322 0.664 1.00 92.62 393 ALA A C 1
ATOM 2972 O O . ALA A 1 393 ? -6.928 -26.904 1.697 1.00 92.62 393 ALA A O 1
ATOM 2973 N N . ALA A 1 394 ? -8.496 -26.364 0.199 1.00 95.69 394 ALA A N 1
ATOM 2974 C CA . ALA A 1 394 ? -9.611 -27.026 0.881 1.00 95.69 394 ALA A CA 1
ATOM 2975 C C . ALA A 1 394 ? -9.897 -28.453 0.376 1.00 95.69 394 ALA A C 1
ATOM 2977 O O . ALA A 1 394 ? -10.807 -29.108 0.880 1.00 95.69 394 ALA A O 1
ATOM 2978 N N . SER A 1 395 ? -9.124 -28.962 -0.592 1.00 92.50 395 SER A N 1
ATOM 2979 C CA . SER A 1 395 ? -9.396 -30.222 -1.311 1.00 92.50 395 SER A CA 1
ATOM 2980 C C . SER A 1 395 ? -9.599 -31.466 -0.431 1.00 92.50 395 SER A C 1
ATOM 2982 O O . SER A 1 395 ? -10.267 -32.410 -0.851 1.00 92.50 395 SER A O 1
ATOM 2984 N N . ASN A 1 3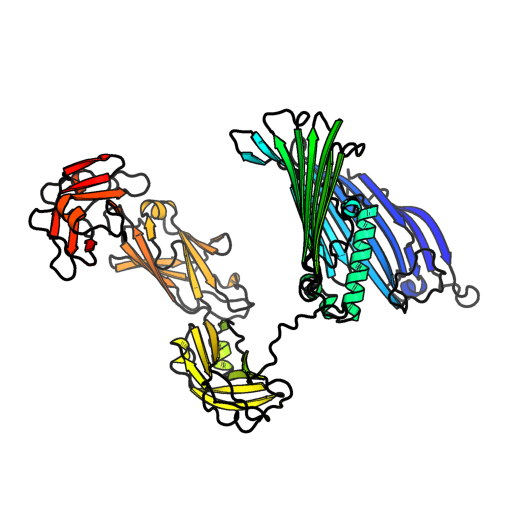96 ? -9.044 -31.475 0.785 1.00 90.25 396 ASN A N 1
ATOM 2985 C CA . ASN A 1 396 ? -9.149 -32.581 1.741 1.00 90.25 396 ASN A CA 1
ATOM 2986 C C . ASN A 1 396 ? -9.961 -32.230 2.996 1.00 90.25 396 ASN A C 1
ATOM 2988 O O . ASN A 1 396 ? -9.852 -32.940 3.995 1.00 90.25 396 ASN A O 1
ATOM 2992 N N . VAL A 1 397 ? -10.739 -31.147 2.974 1.00 95.50 397 VAL A N 1
ATOM 2993 C CA . VAL A 1 397 ? -11.499 -30.656 4.128 1.00 95.50 397 VAL A CA 1
ATOM 2994 C C . VAL A 1 397 ? -12.985 -30.947 3.952 1.00 95.50 397 VAL A C 1
ATOM 2996 O O . VAL A 1 397 ? -13.533 -30.862 2.857 1.00 95.50 397 VAL A O 1
ATOM 2999 N N . THR A 1 398 ? -13.668 -31.321 5.031 1.00 92.25 398 THR A N 1
ATOM 3000 C CA . THR A 1 398 ? -15.119 -31.555 5.027 1.00 92.25 398 THR A CA 1
ATOM 3001 C C . THR A 1 398 ? -15.748 -30.955 6.276 1.00 92.25 398 THR A C 1
ATOM 3003 O O . THR A 1 398 ? -15.190 -31.083 7.359 1.00 92.25 398 THR A O 1
ATOM 3006 N N . ILE A 1 399 ? -16.903 -30.299 6.138 1.00 92.06 399 ILE A N 1
ATOM 3007 C CA . ILE A 1 399 ? -17.677 -29.809 7.285 1.00 92.06 399 ILE A CA 1
ATOM 3008 C C . ILE A 1 399 ? -18.404 -30.983 7.947 1.00 92.06 399 ILE A C 1
ATOM 3010 O O . ILE A 1 399 ? -19.158 -31.699 7.291 1.00 92.06 399 ILE A O 1
ATOM 3014 N N . ASP A 1 400 ? -18.199 -31.155 9.253 1.00 88.62 400 ASP A N 1
ATOM 3015 C CA . ASP A 1 400 ? -18.723 -32.297 10.008 1.00 88.62 400 ASP A CA 1
ATOM 3016 C C . ASP A 1 400 ? -19.932 -31.942 10.876 1.00 88.62 400 ASP A C 1
ATOM 3018 O O . ASP A 1 400 ? -20.836 -32.755 11.069 1.00 88.62 400 ASP A O 1
ATOM 3022 N N . SER A 1 401 ? -19.910 -30.760 11.497 1.00 88.19 401 SER A N 1
ATOM 3023 C CA . SER A 1 401 ? -20.940 -30.354 12.454 1.00 88.19 401 SER A CA 1
ATOM 3024 C C . SER A 1 401 ? -21.030 -28.841 12.595 1.00 88.19 401 SER A C 1
ATOM 3026 O O . SER A 1 401 ? -20.075 -28.119 12.315 1.00 88.19 401 SER A O 1
ATOM 3028 N N . VAL A 1 402 ? -22.186 -28.366 13.058 1.00 90.12 402 VAL A N 1
ATOM 3029 C CA . VAL A 1 402 ? -22.457 -26.951 13.308 1.00 90.12 402 VAL A CA 1
ATOM 3030 C C . VAL A 1 402 ? -22.928 -26.756 14.747 1.00 90.12 402 VAL A C 1
ATOM 3032 O O . VAL A 1 402 ? -23.752 -27.519 15.254 1.00 90.12 402 VAL A O 1
ATOM 3035 N N . GLU A 1 403 ? -22.410 -25.731 15.421 1.00 89.88 403 GLU A N 1
ATOM 3036 C CA . GLU A 1 403 ? -22.856 -25.325 16.753 1.00 89.88 403 GLU A CA 1
ATOM 3037 C C . GLU A 1 403 ? -23.215 -23.837 16.796 1.00 89.88 403 GLU A C 1
ATOM 3039 O O . GLU A 1 403 ? -22.543 -22.987 16.210 1.00 89.88 403 GLU A O 1
ATOM 3044 N N . LYS A 1 404 ? -24.289 -23.498 17.514 1.00 89.75 404 LYS A N 1
ATOM 3045 C CA . LYS A 1 404 ? -24.665 -22.104 17.762 1.00 89.75 404 LYS A CA 1
ATOM 3046 C C . LYS A 1 404 ? -23.815 -21.544 18.900 1.00 89.75 404 LYS A C 1
ATOM 3048 O O . LYS A 1 404 ? -23.872 -22.064 20.014 1.00 89.75 404 LYS A O 1
ATOM 3053 N N . ILE A 1 405 ? -23.094 -20.454 18.644 1.00 92.62 405 ILE A N 1
ATOM 3054 C CA . ILE A 1 405 ? -22.202 -19.823 19.634 1.00 92.62 405 ILE A CA 1
ATOM 3055 C C . ILE A 1 405 ? -22.719 -18.471 20.139 1.00 92.62 405 ILE A C 1
ATOM 3057 O O . ILE A 1 405 ? -22.425 -18.085 21.268 1.00 92.62 405 ILE A O 1
ATOM 3061 N N . ALA A 1 406 ? -23.521 -17.763 19.342 1.00 90.25 406 ALA A N 1
ATOM 3062 C CA . ALA A 1 406 ? -24.236 -16.557 19.756 1.00 90.25 406 ALA A CA 1
ATOM 3063 C C . ALA A 1 406 ? -25.505 -16.371 18.910 1.00 90.25 406 ALA A C 1
ATOM 3065 O O . ALA A 1 406 ? -25.830 -17.203 18.062 1.00 90.25 406 ALA A O 1
ATOM 3066 N N . ASP A 1 407 ? -26.256 -15.297 19.149 1.00 85.94 407 ASP A N 1
ATOM 3067 C CA . ASP A 1 407 ? -27.418 -14.997 18.315 1.00 85.94 407 ASP A CA 1
ATOM 3068 C C 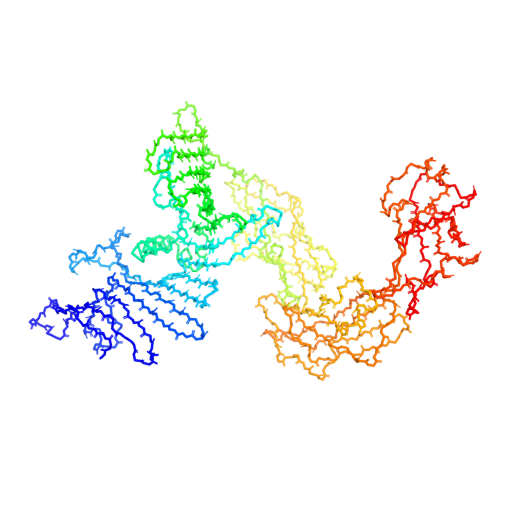. ASP A 1 407 ? -26.994 -14.668 16.876 1.00 85.94 407 ASP A C 1
ATOM 3070 O O . ASP A 1 407 ? -26.069 -13.883 16.663 1.00 85.94 407 ASP A O 1
ATOM 3074 N N . GLY A 1 408 ? -27.598 -15.359 15.905 1.00 85.75 408 GLY A N 1
ATOM 3075 C CA . GLY A 1 408 ? -27.198 -15.326 14.493 1.00 85.75 408 GLY A CA 1
ATOM 3076 C C . GLY A 1 408 ? -25.795 -15.871 14.182 1.00 85.75 408 GLY A C 1
ATOM 3077 O O . GLY A 1 408 ? -25.428 -15.898 13.017 1.00 85.75 408 GLY A O 1
ATOM 3078 N N . LYS A 1 409 ? -24.996 -16.316 15.166 1.00 90.75 409 LYS A N 1
ATOM 3079 C CA . LYS A 1 409 ? -23.595 -16.730 14.959 1.00 90.75 409 LYS A CA 1
ATOM 3080 C C . LYS A 1 409 ? -23.393 -18.223 15.203 1.00 90.75 409 LYS A C 1
ATOM 3082 O O . LYS A 1 409 ? -23.672 -18.727 16.298 1.00 90.75 409 LYS A O 1
ATOM 3087 N N . TYR A 1 410 ? -22.837 -18.898 14.206 1.00 91.56 410 TYR A N 1
ATOM 3088 C CA . TYR A 1 410 ? -22.627 -20.340 14.190 1.00 91.56 410 TYR A CA 1
ATOM 3089 C C . TYR A 1 410 ? -21.179 -20.674 13.873 1.00 91.56 410 TYR A C 1
ATOM 3091 O O . TYR A 1 410 ? -20.517 -19.972 13.111 1.00 91.56 410 TYR A O 1
ATOM 3099 N N . ARG A 1 411 ? -20.705 -21.767 14.461 1.00 94.25 411 ARG A N 1
ATOM 3100 C CA . ARG A 1 411 ? -19.389 -22.337 14.221 1.00 94.25 411 ARG A CA 1
ATOM 3101 C C . ARG A 1 411 ? -19.544 -23.666 13.495 1.00 94.25 411 ARG A C 1
ATOM 3103 O O . ARG A 1 411 ? -20.222 -24.560 13.995 1.00 94.25 411 ARG A O 1
ATOM 3110 N N . TYR A 1 412 ? -18.915 -23.778 12.334 1.00 93.62 412 TYR A N 1
ATOM 3111 C CA . TYR A 1 412 ? -18.877 -24.972 11.500 1.00 93.62 412 TYR A CA 1
ATOM 3112 C C . TYR A 1 412 ? -17.533 -25.661 11.705 1.00 93.62 412 TYR A C 1
ATOM 3114 O O . TYR A 1 412 ? -16.489 -25.118 11.347 1.00 93.62 412 TYR A O 1
ATOM 3122 N N . HIS A 1 413 ? -17.563 -26.840 12.316 1.00 94.31 413 HIS A N 1
ATOM 3123 C CA . HIS A 1 413 ? -16.384 -27.668 12.549 1.00 94.31 413 HIS A CA 1
ATOM 3124 C C . HIS A 1 413 ? -16.071 -28.502 11.314 1.00 94.31 413 HIS A C 1
ATOM 3126 O O . HIS A 1 413 ? -16.990 -28.973 10.638 1.00 94.31 413 HIS A O 1
ATOM 3132 N N . PHE A 1 414 ? -14.786 -28.719 11.053 1.00 94.38 414 PHE A N 1
ATOM 3133 C CA . PHE A 1 414 ? -14.326 -29.484 9.899 1.00 94.38 414 PHE A CA 1
ATOM 3134 C C . PHE A 1 414 ? -13.353 -30.610 10.263 1.00 94.38 414 PHE A C 1
ATOM 3136 O O . PHE A 1 414 ? -12.584 -30.512 11.223 1.00 94.38 414 PHE A O 1
ATOM 3143 N N . SER A 1 415 ? -13.339 -31.652 9.433 1.00 94.62 415 SER A N 1
ATOM 3144 C CA . SER A 1 415 ? -12.324 -32.704 9.405 1.00 94.62 415 SER A CA 1
ATOM 3145 C C . SER A 1 415 ? -11.396 -32.529 8.206 1.00 94.62 415 SER A C 1
ATOM 3147 O O . SER A 1 415 ? -11.685 -31.782 7.272 1.00 94.62 415 SER A O 1
ATOM 3149 N N . GLY A 1 416 ? -10.253 -33.217 8.244 1.00 94.69 416 GLY A N 1
ATOM 3150 C CA . GLY A 1 416 ? -9.187 -33.050 7.257 1.00 94.69 416 GLY A CA 1
ATOM 3151 C C . GLY A 1 416 ? -8.236 -31.906 7.597 1.00 94.69 416 GLY A C 1
ATOM 3152 O O . GLY A 1 416 ? -8.293 -31.341 8.691 1.00 94.69 416 GLY A O 1
ATOM 3153 N N . GLU A 1 417 ? -7.321 -31.597 6.685 1.00 94.88 417 GLU A N 1
ATOM 3154 C CA . GLU A 1 417 ? -6.331 -30.528 6.839 1.00 94.88 417 GLU A CA 1
ATOM 3155 C C . GLU A 1 417 ? -6.331 -29.643 5.600 1.00 94.88 417 GLU A C 1
ATOM 3157 O O . GLU A 1 417 ? -6.292 -30.139 4.472 1.00 94.88 417 GLU A O 1
ATOM 3162 N N . PHE A 1 418 ? -6.365 -28.334 5.829 1.00 95.00 418 PHE A N 1
ATOM 3163 C CA . PHE A 1 418 ? -6.132 -27.347 4.794 1.00 95.00 418 PHE A CA 1
ATOM 3164 C C . PHE A 1 418 ? -4.675 -27.404 4.335 1.00 95.00 418 PHE A C 1
ATOM 3166 O O . PHE A 1 418 ? -3.763 -27.468 5.163 1.00 95.00 418 PHE A O 1
ATOM 3173 N N . GLY A 1 419 ? -4.469 -27.352 3.020 1.00 92.19 419 GLY A N 1
ATOM 3174 C CA . GLY A 1 419 ? -3.201 -26.963 2.407 1.00 92.19 419 GLY A CA 1
ATOM 3175 C C . GLY A 1 419 ? -3.006 -25.445 2.447 1.00 92.19 419 GLY A C 1
ATOM 3176 O O . GLY A 1 419 ? -3.751 -24.730 3.110 1.00 92.19 419 GLY A O 1
ATOM 3177 N N . THR A 1 420 ? -2.000 -24.942 1.736 1.00 88.88 420 THR A N 1
ATOM 3178 C CA . THR A 1 420 ? -1.796 -23.498 1.540 1.00 88.88 420 THR A CA 1
ATOM 3179 C C . THR A 1 420 ? -2.456 -23.028 0.247 1.00 88.88 420 THR A C 1
ATOM 3181 O O . THR A 1 420 ? -2.469 -23.773 -0.732 1.00 88.88 420 THR A O 1
ATOM 3184 N N . GLY A 1 421 ? -2.946 -21.792 0.224 1.00 89.69 421 GLY A N 1
ATOM 3185 C CA . GLY A 1 421 ? -3.603 -21.168 -0.923 1.00 89.69 421 GLY A CA 1
ATOM 3186 C C . GLY A 1 421 ? -4.988 -20.628 -0.582 1.00 89.69 421 GLY A C 1
ATOM 3187 O O . GLY A 1 421 ? -5.390 -20.594 0.585 1.00 89.69 421 GLY A O 1
ATOM 3188 N N . ASP A 1 422 ? -5.707 -20.203 -1.614 1.00 94.12 422 ASP A N 1
ATOM 3189 C CA . ASP A 1 422 ? -7.037 -19.621 -1.466 1.00 94.12 422 ASP A CA 1
ATOM 3190 C C . ASP A 1 422 ? -8.098 -20.685 -1.189 1.00 94.12 422 ASP A C 1
ATOM 3192 O O . ASP A 1 422 ? -8.096 -21.787 -1.751 1.00 94.12 422 ASP A O 1
ATOM 3196 N N . VAL A 1 423 ? -9.033 -20.321 -0.319 1.00 97.31 423 VAL A N 1
ATOM 3197 C CA . VAL A 1 423 ? -10.214 -21.101 0.025 1.00 97.31 423 VAL A CA 1
ATOM 3198 C C . VAL A 1 423 ? -11.443 -20.260 -0.271 1.00 97.31 423 VAL A C 1
ATOM 3200 O O . VAL A 1 423 ? -11.513 -19.087 0.092 1.00 97.31 423 VAL A O 1
ATOM 3203 N N . SER A 1 424 ? -12.434 -20.881 -0.902 1.00 97.00 424 SER A N 1
ATOM 3204 C CA . SER A 1 424 ? -13.761 -20.297 -1.080 1.00 97.00 424 SER A CA 1
ATOM 3205 C C . SER A 1 424 ? -14.757 -20.989 -0.155 1.00 97.00 424 SER A C 1
ATOM 3207 O O . SER A 1 424 ? -14.813 -22.217 -0.105 1.00 97.00 424 SER A O 1
ATOM 3209 N N . VAL A 1 425 ? -15.532 -20.201 0.585 1.00 95.69 425 VAL A N 1
ATOM 3210 C CA . VAL A 1 425 ? -16.693 -20.651 1.355 1.00 95.69 425 VAL A CA 1
ATOM 3211 C C . VAL A 1 425 ? -17.925 -20.299 0.540 1.00 95.69 425 VAL A C 1
ATOM 3213 O O . VAL A 1 425 ? -18.297 -19.132 0.455 1.00 95.69 425 VAL A O 1
ATOM 3216 N N . GLU A 1 426 ? -18.528 -21.304 -0.078 1.00 94.88 426 GLU A N 1
ATOM 3217 C CA . GLU A 1 426 ? -19.680 -21.157 -0.962 1.00 94.88 426 GLU A CA 1
ATOM 3218 C C . GLU A 1 426 ? -20.954 -21.529 -0.207 1.00 94.88 426 GLU A C 1
ATOM 3220 O O . GLU A 1 426 ? -21.055 -22.627 0.344 1.00 94.88 426 GLU A O 1
ATOM 3225 N N . ILE A 1 427 ? -21.932 -20.629 -0.194 1.00 92.44 427 ILE A N 1
ATOM 3226 C CA . ILE A 1 427 ? -23.258 -20.831 0.381 1.00 92.44 427 ILE A CA 1
ATOM 3227 C C . ILE A 1 427 ? -24.287 -20.761 -0.745 1.00 92.44 427 ILE A C 1
ATOM 3229 O O . ILE A 1 427 ? -24.466 -19.735 -1.397 1.00 92.44 427 ILE A O 1
ATOM 3233 N N . ALA A 1 428 ? -24.972 -21.875 -0.989 1.00 91.50 428 ALA A N 1
ATOM 3234 C CA . ALA A 1 428 ? -25.959 -21.975 -2.055 1.00 91.50 428 ALA A CA 1
ATOM 3235 C C . ALA A 1 428 ? -27.203 -21.110 -1.782 1.00 91.50 428 ALA A C 1
ATOM 3237 O O . ALA A 1 428 ? -27.674 -21.011 -0.643 1.00 91.50 428 ALA A O 1
ATOM 3238 N N . ALA A 1 429 ? -27.794 -20.555 -2.841 1.00 92.12 429 ALA A N 1
ATOM 3239 C CA . ALA A 1 429 ? -29.084 -19.875 -2.761 1.00 92.12 429 ALA A CA 1
ATOM 3240 C C . ALA A 1 429 ? -30.172 -20.799 -2.182 1.00 92.12 429 ALA A C 1
ATOM 3242 O O . ALA A 1 429 ? -30.236 -21.991 -2.507 1.00 92.12 429 ALA A O 1
ATOM 3243 N N . GLY A 1 430 ? -31.046 -20.253 -1.335 1.00 89.88 430 GLY A N 1
ATOM 3244 C CA . GLY A 1 430 ? -32.131 -21.006 -0.702 1.00 89.88 430 GLY A CA 1
ATOM 3245 C C . GLY A 1 430 ? -31.706 -21.978 0.402 1.00 89.88 430 GLY A C 1
ATOM 3246 O O . GLY A 1 430 ? -32.502 -22.840 0.776 1.00 89.88 430 GLY A O 1
ATOM 3247 N N . SER A 1 431 ? -30.474 -21.882 0.904 1.00 88.62 431 SER A N 1
ATOM 3248 C CA . SER A 1 431 ? -29.946 -22.755 1.960 1.00 88.62 431 SER A CA 1
ATOM 3249 C C . SER A 1 431 ? -30.381 -22.342 3.367 1.00 88.62 431 SER A C 1
ATOM 3251 O O . SER A 1 431 ? -30.444 -23.190 4.256 1.00 88.62 431 SER A O 1
ATOM 3253 N N . PHE A 1 432 ? -30.737 -21.074 3.582 1.00 88.56 432 PHE A N 1
ATOM 3254 C CA . PHE A 1 432 ? -31.339 -20.601 4.826 1.00 88.56 432 PHE A CA 1
ATOM 3255 C C . PHE A 1 432 ? -32.451 -19.578 4.573 1.00 88.56 432 PHE A C 1
ATOM 3257 O O . PHE A 1 432 ? -32.516 -18.938 3.521 1.00 88.56 432 PHE A O 1
ATOM 3264 N N . SER A 1 433 ? -33.345 -19.439 5.555 1.00 89.88 433 SER A N 1
ATOM 3265 C CA . SER A 1 433 ? -34.440 -18.471 5.528 1.00 89.88 433 SER A CA 1
ATOM 3266 C C . SER A 1 433 ? -34.588 -17.733 6.853 1.00 89.88 433 SER A C 1
ATOM 3268 O O . SER A 1 433 ? -33.994 -18.100 7.868 1.00 89.88 433 SER A O 1
ATOM 3270 N N . ASP A 1 434 ? -35.413 -16.695 6.858 1.00 88.44 434 ASP A N 1
ATOM 3271 C CA . ASP A 1 434 ? -35.830 -16.001 8.073 1.00 88.44 434 ASP A CA 1
ATOM 3272 C C . ASP A 1 434 ? -37.307 -16.258 8.422 1.00 88.44 434 ASP A C 1
ATOM 3274 O O . ASP A 1 434 ? -38.027 -16.989 7.740 1.00 88.44 434 ASP A O 1
ATOM 3278 N N . SER A 1 435 ? -37.787 -15.634 9.501 1.00 87.69 435 SER A N 1
ATOM 3279 C CA . SER A 1 435 ? -39.163 -15.783 9.981 1.00 87.69 435 SER A CA 1
ATOM 3280 C C . SER A 1 435 ? -40.235 -15.214 9.042 1.00 87.69 435 SER A C 1
ATOM 3282 O O . SER A 1 435 ? -41.421 -15.440 9.282 1.00 87.69 435 SER A O 1
ATOM 3284 N N . SER A 1 436 ? -39.853 -14.438 8.022 1.00 87.25 436 SER A N 1
ATOM 3285 C CA . SER A 1 436 ? -40.758 -13.958 6.971 1.00 87.25 436 SER A CA 1
ATOM 3286 C C . SER A 1 436 ? -40.918 -14.976 5.832 1.00 87.25 436 SER A C 1
ATOM 3288 O O . SER A 1 436 ? -41.872 -14.890 5.055 1.00 87.25 436 SER A O 1
ATOM 3290 N N . GLY A 1 437 ? -40.031 -15.977 5.774 1.00 86.50 437 GLY A N 1
ATOM 3291 C CA . GLY A 1 437 ? -39.949 -16.966 4.704 1.00 86.50 437 GLY A CA 1
ATOM 3292 C C . GLY A 1 437 ? -39.114 -16.510 3.505 1.00 86.50 437 GLY A C 1
ATOM 3293 O O . GLY A 1 437 ? -39.104 -17.216 2.496 1.00 86.50 437 GLY A O 1
ATOM 3294 N N . ALA A 1 438 ? -38.435 -15.360 3.596 1.00 89.81 438 ALA A N 1
ATOM 3295 C CA . ALA A 1 438 ? -37.432 -14.940 2.622 1.00 89.81 438 ALA A CA 1
ATOM 3296 C C . ALA A 1 438 ? -36.200 -15.849 2.716 1.00 89.81 438 ALA A C 1
ATOM 3298 O O . ALA A 1 438 ? -35.840 -16.306 3.803 1.00 89.81 438 ALA A O 1
ATOM 3299 N N . THR A 1 439 ? -35.570 -16.128 1.579 1.00 91.12 439 THR A N 1
ATOM 3300 C CA . THR A 1 439 ? -34.417 -17.029 1.468 1.00 91.12 439 THR A CA 1
ATOM 3301 C C . THR A 1 439 ? -33.196 -16.288 0.956 1.00 91.12 439 THR A C 1
ATOM 3303 O O . THR A 1 439 ? -33.341 -15.344 0.186 1.00 91.12 439 THR A O 1
ATOM 3306 N N . ASN A 1 440 ? -32.006 -16.744 1.332 1.00 91.50 440 ASN A N 1
ATOM 3307 C CA . ASN A 1 440 ? -30.757 -16.157 0.855 1.00 91.50 440 ASN A CA 1
ATOM 3308 C C . ASN A 1 440 ? -30.526 -16.367 -0.652 1.00 91.50 440 ASN A C 1
ATOM 3310 O O . ASN A 1 440 ? -30.968 -17.369 -1.226 1.00 91.50 440 ASN A O 1
ATOM 3314 N N . GLU A 1 441 ? -29.761 -15.458 -1.252 1.00 92.50 441 GLU A N 1
ATOM 3315 C CA . GLU A 1 441 ? -29.147 -15.630 -2.577 1.00 92.50 441 GLU A CA 1
ATOM 3316 C C . GLU A 1 441 ? -27.825 -16.414 -2.464 1.00 92.50 441 GLU A C 1
ATOM 3318 O O . GLU A 1 441 ? -27.410 -16.783 -1.365 1.00 92.50 441 GLU A O 1
ATOM 3323 N N . ASP A 1 442 ? -27.165 -16.721 -3.581 1.00 93.19 442 ASP A N 1
ATOM 3324 C CA . ASP A 1 442 ? -25.847 -17.356 -3.551 1.00 93.19 442 ASP A CA 1
ATOM 3325 C C . ASP A 1 442 ? -24.774 -16.403 -3.008 1.00 93.19 442 ASP A C 1
ATOM 3327 O O . ASP A 1 442 ? -24.675 -15.246 -3.413 1.00 93.19 442 ASP A O 1
ATOM 3331 N N . GLU A 1 443 ? -23.955 -16.897 -2.079 1.00 93.19 443 GLU A N 1
ATOM 3332 C CA . GLU A 1 443 ? -22.912 -16.110 -1.421 1.00 93.19 443 GLU A CA 1
ATOM 3333 C C . GLU A 1 443 ? -21.586 -16.873 -1.439 1.00 93.19 443 GLU A C 1
ATOM 3335 O O . GLU A 1 443 ? -21.523 -18.038 -1.048 1.00 93.19 443 GLU A O 1
ATOM 3340 N N . THR A 1 444 ? -20.509 -16.206 -1.854 1.00 95.25 444 THR A N 1
ATOM 3341 C CA . THR A 1 444 ? -19.155 -16.770 -1.839 1.00 95.25 444 THR A CA 1
ATOM 3342 C C . THR A 1 444 ? -18.222 -15.831 -1.093 1.00 95.25 444 THR A C 1
ATOM 3344 O O . THR A 1 444 ? -18.122 -14.651 -1.422 1.00 95.25 444 THR A O 1
ATOM 3347 N N . PHE A 1 445 ? -17.516 -16.371 -0.105 1.00 95.50 445 PHE A N 1
ATOM 3348 C CA . PHE A 1 445 ? -16.486 -15.660 0.650 1.00 95.50 445 PHE A CA 1
ATOM 3349 C C . PHE A 1 445 ? -15.122 -16.279 0.386 1.00 95.50 445 PHE A C 1
ATOM 3351 O O . PHE A 1 445 ? -15.023 -17.487 0.171 1.00 95.50 445 PHE A O 1
ATOM 3358 N N . HIS A 1 446 ? -14.070 -15.474 0.474 1.00 95.69 446 HIS A N 1
ATOM 3359 C CA . HIS A 1 446 ? -12.699 -15.933 0.291 1.00 95.69 446 HIS A CA 1
ATOM 3360 C C . HIS A 1 446 ? -11.875 -15.707 1.555 1.00 95.69 446 HIS A C 1
ATOM 3362 O O . HIS A 1 446 ? -12.125 -14.771 2.311 1.00 95.69 446 HIS A O 1
ATOM 3368 N N . PHE A 1 447 ? -10.903 -16.583 1.783 1.00 95.56 447 PHE A N 1
ATOM 3369 C CA . PHE A 1 447 ? -9.807 -16.386 2.727 1.00 95.56 447 PHE A CA 1
ATOM 3370 C C . PHE A 1 447 ? -8.586 -17.168 2.229 1.00 95.56 447 PHE A C 1
ATOM 3372 O O . PHE A 1 447 ? -8.724 -18.101 1.435 1.00 95.56 447 PHE A O 1
ATOM 3379 N N . THR A 1 448 ? -7.393 -16.825 2.706 1.00 93.81 448 THR A N 1
ATOM 3380 C CA . THR A 1 448 ? -6.150 -17.492 2.288 1.00 93.81 448 THR A CA 1
ATOM 3381 C C . THR A 1 448 ? -5.537 -18.248 3.457 1.00 93.81 448 THR A C 1
ATOM 3383 O O . THR A 1 448 ? -5.410 -17.724 4.563 1.00 93.81 448 THR A O 1
ATOM 3386 N N . VAL A 1 449 ? -5.116 -19.488 3.221 1.00 92.50 449 VAL A N 1
ATOM 3387 C CA . VAL A 1 449 ? -4.353 -20.284 4.186 1.00 92.50 449 VAL A CA 1
ATOM 3388 C C . VAL A 1 449 ? -2.874 -20.220 3.823 1.00 92.50 449 VAL A C 1
ATOM 3390 O O . VAL A 1 449 ? -2.499 -20.563 2.704 1.00 92.50 449 VAL A O 1
ATOM 3393 N N . GLN A 1 450 ? -2.011 -19.807 4.751 1.00 89.06 450 GLN A N 1
ATOM 3394 C CA . GLN A 1 450 ? -0.585 -19.613 4.470 1.00 89.06 450 GLN A CA 1
ATOM 3395 C C . GLN A 1 450 ? 0.332 -20.256 5.520 1.00 89.06 450 GLN A C 1
ATOM 3397 O O . GLN A 1 450 ? -0.026 -20.372 6.692 1.00 89.06 450 GLN A O 1
ATOM 3402 N N . ASP A 1 451 ? 1.540 -20.626 5.087 1.00 89.44 451 ASP A N 1
ATOM 3403 C CA . ASP A 1 451 ? 2.682 -20.975 5.937 1.00 89.44 451 ASP A CA 1
ATOM 3404 C C . ASP A 1 451 ? 3.714 -19.833 6.014 1.00 89.44 451 ASP A C 1
ATOM 3406 O O . ASP A 1 451 ? 3.791 -18.977 5.131 1.00 89.44 451 ASP A O 1
ATOM 3410 N N . LEU A 1 452 ? 4.598 -19.880 7.020 1.00 90.88 452 LEU A N 1
ATOM 3411 C CA . LEU A 1 452 ? 5.817 -19.074 7.026 1.00 90.88 452 LEU A CA 1
ATOM 3412 C C . LEU A 1 452 ? 6.664 -19.506 5.834 1.00 90.88 452 LEU A C 1
ATOM 3414 O O . LEU A 1 452 ? 7.124 -20.647 5.782 1.00 90.88 452 LEU A O 1
ATOM 3418 N N . THR A 1 453 ? 6.898 -18.602 4.897 1.00 91.38 453 THR A N 1
ATOM 3419 C CA . THR A 1 453 ? 7.612 -18.911 3.654 1.00 91.38 453 THR A CA 1
ATOM 3420 C C . THR A 1 453 ? 8.670 -17.860 3.372 1.00 91.38 453 THR A C 1
ATOM 3422 O O . THR A 1 453 ? 8.547 -16.694 3.749 1.00 91.38 453 THR A O 1
ATOM 3425 N N . ALA A 1 454 ? 9.766 -18.307 2.770 1.00 93.75 454 ALA A N 1
ATOM 3426 C CA . ALA A 1 454 ? 10.723 -17.420 2.138 1.00 93.75 454 ALA A CA 1
ATOM 3427 C C . ALA A 1 454 ? 10.351 -17.324 0.658 1.00 93.75 454 ALA A C 1
ATOM 3429 O O . ALA A 1 454 ? 9.951 -18.332 0.071 1.00 93.75 454 ALA A O 1
ATOM 3430 N N . GLN A 1 455 ? 10.466 -16.125 0.102 1.00 94.56 455 GLN A N 1
ATOM 3431 C CA . GLN A 1 455 ? 10.174 -15.847 -1.296 1.00 94.56 455 GLN A CA 1
ATOM 3432 C C . GLN A 1 455 ? 11.264 -14.980 -1.906 1.00 94.56 455 GLN A C 1
ATOM 3434 O O . GLN A 1 455 ? 11.914 -14.182 -1.220 1.00 94.56 455 GLN A O 1
ATOM 3439 N N . LEU A 1 456 ? 11.466 -15.114 -3.205 1.00 96.75 456 LEU A N 1
ATOM 3440 C CA . LEU A 1 456 ? 12.346 -14.267 -3.979 1.00 96.75 456 LEU A CA 1
ATOM 3441 C C . LEU A 1 456 ? 11.800 -12.838 -4.034 1.00 96.75 456 LEU A C 1
ATOM 3443 O O . LEU A 1 456 ? 10.716 -12.570 -4.538 1.00 96.75 456 LEU A O 1
ATOM 3447 N N . ALA A 1 457 ? 12.608 -11.896 -3.556 1.00 95.81 457 ALA A N 1
ATOM 3448 C CA . ALA A 1 457 ? 12.392 -10.466 -3.755 1.00 95.81 457 ALA A CA 1
ATOM 3449 C C . ALA A 1 457 ? 13.179 -9.922 -4.961 1.00 95.81 457 ALA A C 1
ATOM 3451 O O . ALA A 1 457 ? 13.018 -8.764 -5.335 1.00 95.81 457 ALA A O 1
ATOM 3452 N N . GLY A 1 458 ? 14.097 -10.708 -5.533 1.00 93.06 458 GLY A N 1
ATOM 3453 C CA . GLY A 1 458 ? 14.916 -10.271 -6.659 1.00 93.06 458 GLY A CA 1
ATOM 3454 C C . GLY A 1 458 ? 16.107 -11.195 -6.939 1.00 93.06 458 GLY A C 1
ATOM 3455 O O . GLY A 1 458 ? 16.974 -11.314 -6.068 1.00 93.06 458 GLY A O 1
ATOM 3456 N N . PRO A 1 459 ? 16.230 -11.777 -8.146 1.00 95.31 459 PRO A N 1
ATOM 3457 C CA . PRO A 1 459 ? 15.213 -11.829 -9.207 1.00 95.31 459 PRO A CA 1
ATOM 3458 C C . PRO A 1 459 ? 13.912 -12.457 -8.695 1.00 95.31 459 PRO A C 1
ATOM 3460 O O . PRO A 1 459 ? 13.997 -13.376 -7.896 1.00 95.31 459 PRO A O 1
ATOM 3463 N N . GLU A 1 460 ? 12.754 -11.929 -9.091 1.00 95.25 460 GLU A N 1
ATOM 3464 C CA . GLU A 1 460 ? 11.432 -12.404 -8.639 1.00 95.25 460 GLU A CA 1
ATOM 3465 C C . GLU A 1 460 ? 11.093 -13.790 -9.216 1.00 95.25 460 GLU A C 1
ATOM 3467 O O . GLU A 1 460 ? 11.622 -14.166 -10.266 1.00 95.25 460 GLU A O 1
ATOM 3472 N N . ASP A 1 461 ? 10.193 -14.525 -8.553 1.00 95.81 461 ASP A N 1
ATOM 3473 C CA . ASP A 1 461 ? 9.684 -15.814 -9.041 1.00 95.81 461 ASP A CA 1
ATOM 3474 C C . ASP A 1 461 ? 9.012 -15.673 -10.420 1.00 95.81 461 ASP A C 1
ATOM 3476 O O . ASP A 1 461 ? 8.243 -14.744 -10.674 1.00 95.81 461 ASP A O 1
ATOM 3480 N N . GLY A 1 462 ? 9.360 -16.560 -11.351 1.00 94.12 462 GLY A N 1
ATOM 3481 C CA . GLY A 1 462 ? 8.991 -16.493 -12.766 1.00 94.12 462 GLY A CA 1
ATOM 3482 C C . GLY A 1 462 ? 9.632 -15.340 -13.555 1.00 94.12 462 GLY A C 1
ATOM 3483 O O . GLY A 1 462 ? 9.416 -15.232 -14.765 1.00 94.12 462 GLY A O 1
ATOM 3484 N N . GLY A 1 463 ? 10.417 -14.479 -12.903 1.00 95.19 463 GLY A N 1
ATOM 3485 C CA . GLY A 1 463 ? 11.056 -13.316 -13.504 1.00 95.19 463 GLY A CA 1
ATOM 3486 C C . GLY A 1 463 ? 12.286 -13.655 -14.347 1.00 95.19 463 GLY A C 1
ATOM 3487 O O . GLY A 1 463 ? 12.777 -14.785 -14.379 1.00 95.19 463 GLY A O 1
ATOM 3488 N N . SER A 1 464 ? 12.826 -12.637 -15.022 1.00 94.88 464 SER A N 1
ATOM 3489 C CA . SER A 1 464 ? 14.049 -12.755 -15.821 1.00 94.88 464 SER A CA 1
ATOM 3490 C C . SER A 1 464 ? 15.082 -11.691 -15.457 1.00 94.88 464 SER A C 1
ATOM 3492 O O . SER A 1 464 ? 14.720 -10.533 -15.240 1.00 94.88 464 SER A O 1
ATOM 3494 N N . ILE A 1 465 ? 16.365 -12.047 -15.465 1.00 95.19 465 ILE A N 1
ATOM 3495 C CA . ILE A 1 465 ? 17.480 -11.119 -15.246 1.00 95.19 465 ILE A CA 1
ATOM 3496 C C . ILE A 1 465 ? 18.592 -11.332 -16.274 1.00 95.19 465 ILE A C 1
ATOM 3498 O O . ILE A 1 465 ? 18.975 -12.459 -16.568 1.00 95.19 465 ILE A O 1
ATOM 3502 N N . ASP A 1 466 ? 19.152 -10.237 -16.783 1.00 95.38 466 ASP A N 1
ATOM 3503 C CA . ASP A 1 466 ? 20.324 -10.269 -17.659 1.00 95.38 466 ASP A CA 1
ATOM 3504 C C . ASP A 1 466 ? 21.542 -10.891 -16.952 1.00 95.38 466 ASP A C 1
ATOM 3506 O O . ASP A 1 466 ? 21.872 -10.535 -15.816 1.00 95.38 466 ASP A O 1
ATOM 3510 N N . VAL A 1 467 ? 22.233 -11.807 -17.637 1.00 95.25 467 VAL A N 1
ATOM 3511 C CA . VAL A 1 467 ? 23.393 -12.532 -17.094 1.00 95.25 467 VAL A CA 1
ATOM 3512 C C . VAL A 1 467 ? 24.516 -11.592 -16.651 1.00 95.25 467 VAL A C 1
ATOM 3514 O O . VAL A 1 467 ? 25.115 -11.806 -15.594 1.00 95.25 467 VAL A O 1
ATOM 3517 N N . SER A 1 468 ? 24.768 -10.507 -17.390 1.00 93.50 468 SER A N 1
ATOM 3518 C CA . SER A 1 468 ? 25.794 -9.524 -17.034 1.00 93.50 468 SER A CA 1
ATOM 3519 C C . SER A 1 468 ? 25.373 -8.715 -15.808 1.00 93.50 468 SER A C 1
ATOM 3521 O O . SER A 1 468 ? 26.188 -8.470 -14.917 1.00 93.50 468 SER A O 1
ATOM 3523 N N . ALA A 1 469 ? 24.093 -8.354 -15.695 1.00 93.44 469 ALA A N 1
ATOM 3524 C CA . ALA A 1 469 ? 23.556 -7.713 -14.498 1.00 93.44 469 ALA A CA 1
ATOM 3525 C C . ALA A 1 469 ? 23.664 -8.612 -13.253 1.00 93.44 469 ALA A C 1
ATOM 3527 O O . ALA A 1 469 ? 24.126 -8.147 -12.209 1.00 93.44 469 ALA A O 1
ATOM 3528 N N . LEU A 1 470 ? 23.305 -9.897 -13.347 1.00 93.00 470 LEU A N 1
ATOM 3529 C CA . LEU A 1 470 ? 23.398 -10.826 -12.216 1.00 93.00 470 LEU A CA 1
ATOM 3530 C C . LEU A 1 470 ? 24.855 -11.093 -11.804 1.00 93.00 470 LEU A C 1
ATOM 3532 O O . LEU A 1 470 ? 25.168 -11.038 -10.613 1.00 93.00 470 LEU A O 1
ATOM 3536 N N . ASN A 1 471 ? 25.761 -11.299 -12.767 1.00 92.06 471 ASN A N 1
ATOM 3537 C CA . ASN A 1 471 ? 27.197 -11.470 -12.511 1.00 92.06 471 ASN A CA 1
ATOM 3538 C C . ASN A 1 471 ? 27.860 -10.218 -11.905 1.00 92.06 471 ASN A C 1
ATOM 3540 O O . ASN A 1 471 ? 28.857 -10.339 -11.188 1.00 92.06 471 ASN A O 1
ATOM 3544 N N . ASN A 1 472 ? 27.308 -9.026 -12.155 1.00 90.62 472 ASN A N 1
ATOM 3545 C CA . ASN A 1 472 ? 27.747 -7.779 -11.525 1.00 90.62 472 ASN A CA 1
ATOM 3546 C C . ASN A 1 472 ? 27.155 -7.587 -10.121 1.00 90.62 472 ASN A C 1
ATOM 3548 O O . ASN A 1 472 ? 27.859 -7.137 -9.219 1.00 90.62 472 ASN A O 1
ATOM 3552 N N . ASN A 1 473 ? 25.878 -7.927 -9.929 1.00 89.50 473 ASN A N 1
ATOM 3553 C CA . ASN A 1 473 ? 25.185 -7.757 -8.653 1.00 89.50 473 ASN A CA 1
ATOM 3554 C C . ASN A 1 473 ? 25.642 -8.787 -7.609 1.00 89.50 473 ASN A C 1
ATOM 3556 O O . ASN A 1 473 ? 25.881 -8.417 -6.464 1.00 89.50 473 ASN A O 1
ATOM 3560 N N . ARG A 1 474 ? 25.793 -10.060 -8.000 1.00 89.06 474 ARG A N 1
ATOM 3561 C CA . ARG A 1 474 ? 26.227 -11.185 -7.145 1.00 89.06 474 ARG A CA 1
ATOM 3562 C C . ARG A 1 474 ? 25.431 -11.352 -5.845 1.00 89.06 474 ARG A C 1
ATOM 3564 O O . ARG A 1 474 ? 25.998 -11.721 -4.819 1.00 89.06 474 ARG A O 1
ATOM 3571 N N . TYR A 1 475 ? 24.123 -11.120 -5.866 1.00 93.38 475 TYR A N 1
ATOM 3572 C CA . TYR A 1 475 ? 23.252 -11.460 -4.741 1.00 93.38 475 TYR A CA 1
ATOM 3573 C C . TYR A 1 475 ? 21.867 -11.904 -5.209 1.00 93.38 475 TYR A C 1
ATOM 3575 O O . TYR A 1 475 ? 21.414 -11.502 -6.278 1.00 93.38 475 TYR A O 1
ATOM 3583 N N . ILE A 1 476 ? 21.199 -12.693 -4.367 1.00 95.31 476 ILE A N 1
ATOM 3584 C CA . ILE A 1 476 ? 19.759 -12.967 -4.438 1.00 95.31 476 ILE A CA 1
ATOM 3585 C C . ILE A 1 476 ? 19.093 -12.264 -3.256 1.00 95.31 476 ILE A C 1
ATOM 3587 O O . ILE A 1 476 ? 19.596 -12.315 -2.133 1.00 95.31 476 ILE A O 1
ATOM 3591 N N . SER A 1 477 ? 17.989 -11.573 -3.504 1.00 96.44 477 SER A N 1
ATOM 3592 C CA . SER A 1 477 ? 17.187 -10.924 -2.469 1.00 96.44 477 SER A CA 1
ATOM 3593 C C . SER A 1 477 ? 16.021 -11.824 -2.099 1.00 96.44 477 SER A C 1
ATOM 3595 O O . SER A 1 477 ? 15.328 -12.340 -2.971 1.00 96.44 477 SER A O 1
ATOM 3597 N N . VAL A 1 478 ? 15.803 -11.994 -0.801 1.00 96.44 478 VAL A N 1
ATOM 3598 C CA . VAL A 1 478 ? 14.763 -12.855 -0.238 1.00 96.44 478 VAL A CA 1
ATOM 3599 C C . VAL A 1 478 ? 13.908 -12.026 0.705 1.00 96.44 478 VAL A C 1
ATOM 3601 O O . VAL A 1 478 ? 14.438 -11.313 1.559 1.00 96.44 478 VAL A O 1
ATOM 3604 N N . VAL A 1 479 ? 12.593 -12.115 0.569 1.00 95.69 479 VAL A N 1
ATOM 3605 C CA . VAL A 1 479 ? 11.645 -11.642 1.575 1.00 95.69 479 VAL A CA 1
ATOM 3606 C C . VAL A 1 479 ? 11.164 -12.835 2.387 1.00 95.69 479 VAL A C 1
ATOM 3608 O O . VAL A 1 479 ? 11.001 -13.942 1.879 1.00 95.69 479 VAL A O 1
ATOM 3611 N N . TYR A 1 480 ? 10.957 -12.615 3.674 1.00 94.25 480 TYR A N 1
ATOM 3612 C CA . TYR A 1 480 ? 10.406 -13.623 4.560 1.00 94.25 480 TYR A CA 1
ATOM 3613 C C . TYR A 1 480 ? 9.027 -13.190 5.002 1.00 94.25 480 TYR A C 1
ATOM 3615 O O . TYR A 1 480 ? 8.854 -12.063 5.468 1.00 94.25 480 TYR A O 1
ATOM 3623 N N . ILE A 1 481 ? 8.065 -14.094 4.878 1.00 91.69 481 ILE A N 1
ATOM 3624 C CA . ILE A 1 481 ? 6.676 -13.824 5.213 1.00 91.69 481 ILE A CA 1
ATOM 3625 C C . ILE A 1 481 ? 6.373 -14.483 6.556 1.00 91.69 481 ILE A C 1
ATOM 3627 O O . ILE A 1 481 ? 6.112 -15.689 6.594 1.00 91.69 481 ILE A O 1
ATOM 3631 N N . PRO A 1 482 ? 6.465 -13.744 7.680 1.00 91.06 482 PRO A N 1
ATOM 3632 C CA . PRO A 1 482 ? 6.059 -14.269 8.970 1.00 91.06 482 PRO A CA 1
ATOM 3633 C C . PRO A 1 482 ? 4.539 -14.412 9.005 1.00 91.06 482 PRO A C 1
ATOM 3635 O O . PRO A 1 482 ? 3.808 -13.849 8.192 1.00 91.06 482 PRO A O 1
ATOM 3638 N N . SER A 1 483 ? 4.053 -15.112 10.016 1.00 86.81 483 SER A N 1
ATOM 3639 C CA . SER A 1 483 ? 2.618 -15.206 10.244 1.00 86.81 483 SER A CA 1
ATOM 3640 C C . SER A 1 483 ? 1.972 -13.839 10.497 1.00 86.81 483 SER A C 1
ATOM 3642 O O . SER A 1 483 ? 2.635 -12.947 11.048 1.00 86.81 483 SER A O 1
ATOM 3644 N N . PRO A 1 484 ? 0.660 -13.698 10.234 1.00 80.62 484 PRO A N 1
ATOM 3645 C CA . PRO A 1 484 ? -0.089 -12.484 10.537 1.00 80.62 484 PRO A CA 1
ATOM 3646 C C . PRO A 1 484 ? 0.176 -11.962 11.959 1.00 80.62 484 PRO A C 1
ATOM 3648 O O . PRO A 1 484 ? 0.172 -12.712 12.940 1.00 80.62 484 PRO A O 1
ATOM 3651 N N . GLY A 1 485 ? 0.480 -10.666 12.067 1.00 83.25 485 GLY A N 1
ATOM 3652 C CA . GLY A 1 485 ? 0.779 -9.989 13.336 1.00 83.25 485 GLY A CA 1
ATOM 3653 C C . GLY A 1 485 ? 2.129 -10.336 13.983 1.00 83.25 485 GLY A C 1
ATOM 3654 O O . GLY A 1 485 ? 2.438 -9.807 15.051 1.00 83.25 485 GLY A O 1
ATOM 3655 N N . SER A 1 486 ? 2.944 -11.195 13.364 1.00 89.62 486 SER A N 1
ATOM 3656 C CA . SER A 1 486 ? 4.286 -11.558 13.836 1.00 89.62 486 SER A CA 1
ATOM 3657 C C . SER A 1 486 ? 5.375 -10.850 13.022 1.00 89.62 486 SER A C 1
ATOM 3659 O O . SER A 1 486 ? 5.113 -10.233 11.992 1.00 89.62 486 SER A O 1
ATOM 3661 N N . GLN A 1 487 ? 6.613 -10.899 13.505 1.00 91.94 487 GLN A N 1
ATOM 3662 C CA . GLN A 1 487 ? 7.801 -10.438 12.782 1.00 91.94 487 GLN A CA 1
ATOM 3663 C C . GLN A 1 487 ? 8.778 -11.599 12.632 1.00 91.94 487 GLN A C 1
ATOM 3665 O O . GLN A 1 487 ? 8.634 -12.620 13.307 1.00 91.94 487 GLN A O 1
ATOM 3670 N N . ILE A 1 488 ? 9.807 -11.442 11.803 1.00 92.62 488 ILE A N 1
ATOM 3671 C CA . ILE A 1 488 ? 10.942 -12.360 11.848 1.00 92.62 488 ILE A CA 1
ATOM 3672 C C . ILE A 1 488 ? 11.575 -12.358 13.238 1.00 92.62 488 ILE A C 1
ATOM 3674 O O . ILE A 1 488 ? 11.758 -11.316 13.873 1.00 92.62 488 ILE A O 1
ATOM 3678 N N . LYS A 1 489 ? 11.983 -13.537 13.700 1.00 94.00 489 LYS A N 1
ATOM 3679 C CA . LYS A 1 489 ? 12.914 -13.656 14.812 1.00 94.00 489 LYS A CA 1
ATOM 3680 C C . LYS A 1 489 ? 14.332 -13.644 14.254 1.00 94.00 489 LYS A C 1
ATOM 3682 O O . LYS A 1 489 ? 14.871 -14.694 13.920 1.00 94.00 489 LYS A O 1
ATOM 3687 N N . GLU A 1 490 ? 14.952 -12.467 14.206 1.00 90.25 490 GLU A N 1
ATOM 3688 C CA . GLU A 1 490 ? 16.290 -12.256 13.611 1.00 90.25 490 GLU A CA 1
ATOM 3689 C C . GLU A 1 490 ? 17.350 -13.237 14.133 1.00 90.25 490 GLU A C 1
ATOM 3691 O O . GLU A 1 490 ? 18.209 -13.696 13.395 1.00 90.25 490 GLU A O 1
ATOM 3696 N N . THR A 1 491 ? 17.266 -13.620 15.410 1.00 90.06 491 THR A N 1
ATOM 3697 C CA . THR A 1 491 ? 18.209 -14.565 16.036 1.00 90.06 491 THR A CA 1
ATOM 3698 C C . THR A 1 491 ? 18.056 -16.013 15.576 1.00 90.06 491 THR A C 1
ATOM 3700 O O . THR A 1 491 ? 18.849 -16.855 15.989 1.00 90.06 491 THR A O 1
ATOM 3703 N N . SER A 1 492 ? 17.027 -16.322 14.786 1.00 91.75 492 SER A N 1
ATOM 3704 C CA . SER A 1 492 ? 16.862 -17.635 14.161 1.00 91.75 492 SER A CA 1
ATOM 3705 C C . SER A 1 492 ? 17.558 -17.755 12.811 1.00 91.75 492 SER A C 1
ATOM 3707 O O . SER A 1 492 ? 17.772 -18.875 12.372 1.00 91.75 492 SER A O 1
ATOM 3709 N N . LEU A 1 493 ? 17.949 -16.638 12.190 1.00 89.88 493 LEU A N 1
ATOM 3710 C CA . LEU A 1 493 ? 18.765 -16.647 10.982 1.00 89.88 493 LEU A CA 1
ATOM 3711 C C . LEU A 1 493 ? 20.217 -16.936 11.379 1.00 89.88 493 LEU A C 1
ATOM 3713 O O . LEU A 1 493 ? 20.848 -16.123 12.056 1.00 89.88 493 LEU A O 1
ATOM 3717 N N . ASN A 1 494 ? 20.728 -18.103 10.994 1.00 85.62 494 ASN A N 1
ATOM 3718 C CA . ASN A 1 494 ? 22.061 -18.571 11.368 1.00 85.62 494 ASN A CA 1
ATOM 3719 C C . ASN A 1 494 ? 22.995 -18.680 10.155 1.00 85.62 494 ASN A C 1
ATOM 3721 O O . ASN A 1 494 ? 22.584 -19.076 9.064 1.00 85.62 494 ASN A O 1
ATOM 3725 N N . ASP A 1 495 ? 24.275 -18.388 10.383 1.00 83.75 495 ASP A N 1
ATOM 3726 C CA . ASP A 1 495 ? 25.345 -18.452 9.389 1.00 83.75 495 ASP A CA 1
ATOM 3727 C C . ASP A 1 495 ? 25.581 -19.879 8.855 1.00 83.75 495 ASP A C 1
ATOM 3729 O O . ASP A 1 495 ? 25.979 -20.088 7.706 1.00 83.75 495 ASP A O 1
ATOM 3733 N N . ASP A 1 496 ? 25.323 -20.886 9.692 1.00 86.56 496 ASP A N 1
ATOM 3734 C CA . ASP A 1 496 ? 25.574 -22.292 9.366 1.00 86.56 496 ASP A CA 1
ATOM 3735 C C . ASP A 1 496 ? 24.420 -22.972 8.611 1.00 86.56 496 ASP A C 1
ATOM 3737 O O . ASP A 1 496 ? 24.575 -24.117 8.172 1.00 86.56 496 ASP A O 1
ATOM 3741 N N . ASP A 1 497 ? 23.278 -22.311 8.427 1.00 91.25 497 ASP A N 1
ATOM 3742 C CA . ASP A 1 497 ? 22.132 -22.914 7.747 1.00 91.25 497 ASP A CA 1
ATOM 3743 C C . ASP A 1 497 ? 22.201 -22.671 6.238 1.00 91.25 497 ASP A C 1
ATOM 3745 O O . ASP A 1 497 ? 22.500 -21.572 5.770 1.00 91.25 497 ASP A O 1
ATOM 3749 N N . VAL A 1 498 ? 21.924 -23.719 5.456 1.00 94.62 498 VAL A N 1
ATOM 3750 C CA . VAL A 1 498 ? 21.651 -23.572 4.020 1.00 94.62 498 VAL A CA 1
ATOM 3751 C C . VAL A 1 498 ? 20.232 -23.039 3.902 1.00 94.62 498 VAL A C 1
ATOM 3753 O O . VAL A 1 498 ? 19.286 -23.781 4.146 1.00 94.62 498 VAL A O 1
ATOM 3756 N N . VAL A 1 499 ? 20.089 -21.759 3.567 1.00 94.75 499 VAL A N 1
ATOM 3757 C CA . VAL A 1 499 ? 18.784 -21.087 3.498 1.00 94.75 499 VAL A CA 1
ATOM 3758 C C . VAL A 1 499 ? 18.042 -21.510 2.237 1.00 94.75 499 VAL A C 1
ATOM 3760 O O . VAL A 1 499 ? 16.854 -21.823 2.293 1.00 94.75 499 VAL A O 1
ATOM 3763 N N . PHE A 1 500 ? 18.753 -21.574 1.112 1.00 96.75 500 PHE A N 1
ATOM 3764 C CA . PHE A 1 500 ? 18.225 -22.099 -0.139 1.00 96.75 500 PHE A CA 1
ATOM 3765 C C . PHE A 1 500 ? 19.318 -22.734 -0.998 1.00 96.75 500 PHE A C 1
ATOM 3767 O O . PHE A 1 500 ? 20.504 -22.427 -0.855 1.00 96.75 500 PHE A O 1
ATOM 3774 N N . THR A 1 501 ? 18.905 -23.616 -1.903 1.00 97.31 501 THR A N 1
ATOM 3775 C CA . THR A 1 501 ? 19.773 -24.233 -2.911 1.00 97.31 501 THR A CA 1
ATOM 3776 C C . THR A 1 501 ? 19.347 -23.748 -4.292 1.00 97.31 501 THR A C 1
ATOM 3778 O O . THR A 1 501 ? 18.182 -23.875 -4.662 1.00 97.31 501 THR A O 1
ATOM 3781 N N . LEU A 1 502 ? 20.293 -23.204 -5.056 1.00 96.56 502 LEU A N 1
ATOM 3782 C CA . LEU A 1 502 ? 20.107 -22.886 -6.470 1.00 96.56 502 LEU A CA 1
ATOM 3783 C C . LEU A 1 502 ? 20.421 -24.129 -7.304 1.00 96.56 502 LEU A C 1
ATOM 3785 O O . LEU A 1 502 ? 21.470 -24.737 -7.100 1.00 96.56 502 LEU A O 1
ATOM 3789 N N . THR A 1 503 ? 19.551 -24.486 -8.242 1.00 97.56 503 THR A N 1
ATOM 3790 C CA . THR A 1 503 ? 19.786 -25.530 -9.249 1.00 97.56 503 THR A CA 1
ATOM 3791 C C . THR A 1 503 ? 19.769 -24.889 -10.627 1.00 97.56 503 THR A C 1
ATOM 3793 O O . THR A 1 503 ? 18.793 -24.239 -10.988 1.00 97.56 503 THR A O 1
ATOM 3796 N N . PHE A 1 504 ? 20.852 -25.050 -11.380 1.00 94.94 504 PHE A N 1
ATOM 3797 C CA . PHE A 1 504 ? 21.030 -24.443 -12.698 1.00 94.94 504 PHE A CA 1
ATOM 3798 C C . PHE A 1 504 ? 20.555 -25.376 -13.815 1.00 94.94 504 PHE A C 1
ATOM 3800 O O . PHE A 1 504 ? 20.475 -26.592 -13.631 1.00 94.94 504 PHE A O 1
ATOM 3807 N N . ALA A 1 505 ? 20.310 -24.819 -15.003 1.00 91.81 505 ALA A N 1
ATOM 3808 C CA . ALA A 1 505 ? 19.871 -25.565 -16.186 1.00 91.81 505 ALA A CA 1
ATOM 3809 C C . ALA A 1 505 ? 20.800 -26.732 -16.596 1.00 91.81 505 ALA A C 1
ATOM 3811 O O . ALA A 1 505 ? 20.346 -27.701 -17.204 1.00 91.81 505 ALA A O 1
ATOM 3812 N N . ASP A 1 506 ? 22.092 -26.680 -16.250 1.00 91.44 506 ASP A N 1
ATOM 3813 C CA . ASP A 1 506 ? 23.052 -27.770 -16.491 1.00 91.44 506 ASP A CA 1
ATOM 3814 C C . ASP A 1 506 ? 23.004 -28.892 -15.428 1.00 91.44 506 ASP A C 1
ATOM 3816 O O . ASP A 1 506 ? 23.739 -29.880 -15.521 1.00 91.44 506 ASP A O 1
ATOM 3820 N N . GLY A 1 507 ? 22.132 -28.753 -14.425 1.00 92.88 507 GLY A N 1
ATOM 3821 C CA . GLY A 1 507 ? 21.958 -29.666 -13.298 1.00 92.88 507 GLY A CA 1
ATOM 3822 C C . GLY A 1 507 ? 22.951 -29.461 -12.152 1.00 92.88 507 GLY A C 1
ATOM 3823 O O . GLY A 1 507 ? 22.904 -30.210 -11.173 1.00 92.88 507 GLY A O 1
ATOM 3824 N N . SER A 1 508 ? 23.861 -28.487 -12.245 1.00 93.50 508 SER A N 1
ATOM 3825 C CA . SER A 1 508 ? 24.727 -28.115 -11.126 1.00 93.50 508 SER A CA 1
ATOM 3826 C C . SER A 1 508 ? 23.936 -27.389 -10.032 1.00 93.50 508 SER A C 1
ATOM 3828 O O . SER A 1 508 ? 22.869 -26.825 -10.279 1.00 93.50 508 SER A O 1
ATOM 3830 N N . THR A 1 509 ? 24.446 -27.419 -8.798 1.00 95.00 509 THR A N 1
ATOM 3831 C CA . THR A 1 509 ? 23.765 -26.833 -7.636 1.00 95.00 509 THR A CA 1
ATOM 3832 C C . THR A 1 509 ? 24.695 -25.959 -6.805 1.00 95.00 509 THR A C 1
ATOM 3834 O O . THR A 1 509 ? 25.872 -26.293 -6.634 1.00 95.00 509 THR A O 1
ATOM 3837 N N . LEU A 1 510 ? 24.154 -24.896 -6.212 1.00 93.69 510 LEU A N 1
ATOM 3838 C CA . LEU A 1 510 ? 24.847 -24.020 -5.271 1.00 93.69 510 LEU A CA 1
ATOM 3839 C C . LEU A 1 510 ? 24.014 -23.836 -3.998 1.00 93.69 510 LEU A C 1
ATOM 3841 O O . LEU A 1 510 ? 22.948 -23.227 -4.028 1.00 93.69 510 LEU A O 1
ATOM 3845 N N . ASP A 1 511 ? 24.533 -24.320 -2.871 1.00 95.00 511 ASP A N 1
ATOM 3846 C CA . ASP A 1 511 ? 23.956 -24.051 -1.554 1.00 95.00 511 ASP A CA 1
ATOM 3847 C C . ASP A 1 511 ? 24.316 -22.637 -1.098 1.00 95.00 511 ASP A C 1
ATOM 3849 O O . ASP A 1 511 ? 25.496 -22.285 -0.992 1.00 95.00 511 ASP A O 1
ATOM 3853 N N . VAL A 1 512 ? 23.297 -21.848 -0.773 1.00 94.00 512 VAL A N 1
ATOM 3854 C CA . VAL A 1 512 ? 23.450 -20.487 -0.269 1.00 94.00 512 VAL A CA 1
ATOM 3855 C C . VAL A 1 512 ? 23.161 -20.475 1.225 1.00 94.00 512 VAL A C 1
ATOM 3857 O O . VAL A 1 512 ? 22.083 -20.855 1.688 1.00 94.00 512 VAL A O 1
ATOM 3860 N N . ARG A 1 513 ? 24.174 -20.074 1.993 1.00 92.50 513 ARG A N 1
ATOM 3861 C CA . ARG A 1 513 ? 24.135 -20.037 3.457 1.00 92.50 513 ARG A CA 1
ATOM 3862 C C . ARG A 1 513 ? 23.838 -18.633 3.961 1.00 92.50 513 ARG A C 1
ATOM 3864 O O . ARG A 1 513 ? 24.116 -17.656 3.266 1.00 92.50 513 ARG A O 1
ATOM 3871 N N . GLY A 1 514 ? 23.227 -18.555 5.137 1.00 86.81 514 GLY A N 1
ATOM 3872 C CA . GLY A 1 514 ? 22.831 -17.294 5.747 1.00 86.81 514 GLY A CA 1
ATOM 3873 C C . GLY A 1 514 ? 23.895 -16.637 6.614 1.00 86.81 514 GLY A C 1
ATOM 3874 O O . GLY A 1 514 ? 25.070 -16.994 6.526 1.00 86.81 514 GLY A O 1
ATOM 3875 N N . PRO A 1 515 ? 23.461 -15.657 7.425 1.00 88.50 515 PRO A N 1
ATOM 3876 C CA . PRO A 1 515 ? 22.254 -14.870 7.220 1.00 88.50 515 PRO A CA 1
ATOM 3877 C C . PRO A 1 515 ? 22.485 -13.878 6.074 1.00 88.50 515 PRO A C 1
ATOM 3879 O O . PRO A 1 515 ? 23.585 -13.357 5.874 1.00 88.50 515 PRO A O 1
ATOM 3882 N N . GLY A 1 516 ? 21.428 -13.584 5.323 1.00 90.25 516 GLY A N 1
ATOM 3883 C CA . GLY A 1 516 ? 21.457 -12.470 4.383 1.00 90.25 516 GLY A CA 1
ATOM 3884 C C . GLY A 1 516 ? 21.623 -11.130 5.110 1.00 90.25 516 GLY A C 1
ATOM 3885 O O . GLY A 1 516 ? 21.315 -10.986 6.293 1.00 90.25 516 GLY A O 1
ATOM 3886 N N . THR A 1 517 ? 22.089 -10.110 4.394 1.00 93.06 517 THR A N 1
ATOM 3887 C CA . THR A 1 517 ? 22.143 -8.740 4.922 1.00 93.06 517 THR A CA 1
ATOM 3888 C C . THR A 1 517 ? 20.786 -8.072 4.736 1.00 93.06 517 THR A C 1
ATOM 3890 O O . THR A 1 517 ? 20.315 -7.970 3.605 1.00 93.06 517 THR A O 1
ATOM 3893 N N . SER A 1 518 ? 20.166 -7.598 5.818 1.00 92.12 518 SER A N 1
ATOM 3894 C CA . SER A 1 518 ? 18.890 -6.874 5.743 1.00 92.12 518 SER A CA 1
ATOM 3895 C C . SER A 1 518 ? 19.041 -5.557 4.966 1.00 92.12 518 SER A C 1
ATOM 3897 O O . SER A 1 518 ? 19.897 -4.731 5.294 1.00 92.12 518 SER A O 1
ATOM 3899 N N . VAL A 1 519 ? 18.224 -5.373 3.926 1.00 92.62 519 VAL A N 1
ATOM 3900 C CA . VAL A 1 519 ? 18.142 -4.170 3.087 1.00 92.62 519 VAL A CA 1
ATOM 3901 C C . VAL A 1 519 ? 16.686 -3.951 2.676 1.00 92.62 519 VAL A C 1
ATOM 3903 O O . VAL A 1 519 ? 16.100 -4.818 2.035 1.00 92.62 519 VAL A O 1
ATOM 3906 N N . ASP A 1 520 ? 16.110 -2.796 3.020 1.00 85.69 520 ASP A N 1
ATOM 3907 C CA . ASP A 1 520 ? 14.776 -2.350 2.576 1.00 85.69 520 ASP A CA 1
ATOM 3908 C C . ASP A 1 520 ? 13.688 -3.444 2.641 1.00 85.69 520 ASP A C 1
ATOM 3910 O O . ASP A 1 520 ? 13.049 -3.766 1.645 1.00 85.69 520 ASP A O 1
ATOM 3914 N N . ASN A 1 521 ? 13.485 -4.031 3.827 1.00 84.75 521 ASN A N 1
ATOM 3915 C CA . ASN A 1 521 ? 12.486 -5.084 4.084 1.00 84.75 521 ASN A CA 1
ATOM 3916 C C . ASN A 1 521 ? 12.731 -6.426 3.351 1.00 84.75 521 ASN A C 1
ATOM 3918 O O . ASN A 1 521 ? 11.838 -7.264 3.263 1.00 84.75 521 ASN A O 1
ATOM 3922 N N . SER A 1 522 ? 13.953 -6.645 2.861 1.00 93.44 522 SER A N 1
ATOM 3923 C CA . SER A 1 522 ? 14.429 -7.902 2.273 1.00 93.44 522 SER A CA 1
ATOM 3924 C C . SER A 1 522 ? 15.799 -8.284 2.843 1.00 93.44 522 SER A C 1
ATOM 3926 O O . SER A 1 522 ? 16.430 -7.502 3.557 1.00 93.44 522 SER A O 1
ATOM 3928 N N . TYR A 1 523 ? 16.281 -9.481 2.524 1.00 95.00 523 TYR A N 1
ATOM 3929 C CA . TYR A 1 523 ? 17.597 -9.981 2.909 1.00 95.00 523 TYR A CA 1
ATOM 3930 C C . TYR A 1 523 ? 18.394 -10.329 1.662 1.00 95.00 523 TYR A C 1
ATOM 3932 O O . TYR A 1 523 ? 17.981 -11.161 0.857 1.00 95.00 523 TYR A O 1
ATOM 3940 N N . ARG A 1 524 ? 19.559 -9.700 1.509 1.00 95.75 524 ARG A N 1
ATOM 3941 C CA . ARG A 1 524 ? 20.474 -9.944 0.394 1.00 95.75 524 ARG A CA 1
ATOM 3942 C C . ARG A 1 524 ? 21.473 -11.031 0.747 1.00 95.75 524 ARG A C 1
ATOM 3944 O O . ARG A 1 524 ? 22.284 -10.870 1.659 1.00 95.75 524 ARG A O 1
ATOM 3951 N N . TYR A 1 525 ? 21.427 -12.108 -0.017 1.00 94.25 525 TYR A N 1
ATOM 3952 C CA . TYR A 1 525 ? 22.328 -13.244 0.056 1.00 94.25 525 TYR A CA 1
ATOM 3953 C C . TYR A 1 525 ? 23.402 -13.110 -1.011 1.00 94.25 525 TYR A C 1
ATOM 3955 O O . TYR A 1 525 ? 23.146 -13.354 -2.191 1.00 94.25 525 TYR A O 1
ATOM 3963 N N . SER A 1 526 ? 24.596 -12.690 -0.598 1.00 90.88 526 SER A N 1
ATOM 3964 C CA . SER A 1 526 ? 25.739 -12.571 -1.501 1.00 90.88 526 SER A CA 1
ATOM 3965 C C . SER A 1 526 ? 26.199 -13.944 -1.987 1.00 90.88 526 SER A C 1
ATOM 3967 O O . SER A 1 526 ? 26.319 -14.893 -1.213 1.00 90.88 526 SER A O 1
ATOM 3969 N N . LEU A 1 527 ? 26.488 -14.030 -3.277 1.00 88.25 527 LEU A N 1
ATOM 3970 C CA . LEU A 1 527 ? 26.928 -15.238 -3.964 1.00 88.25 527 LEU A CA 1
ATOM 3971 C C . LEU A 1 527 ? 28.461 -15.226 -4.095 1.00 88.25 527 LEU A C 1
ATOM 3973 O O . LEU A 1 527 ? 29.099 -14.178 -3.998 1.00 88.25 527 LEU A O 1
ATOM 3977 N N . LEU A 1 528 ? 29.074 -16.396 -4.289 1.00 82.44 528 LEU A N 1
ATOM 3978 C CA . LEU A 1 528 ? 30.536 -16.531 -4.325 1.00 82.44 528 LEU A CA 1
ATOM 3979 C C . LEU A 1 528 ? 31.156 -15.837 -5.552 1.00 82.44 528 LEU A C 1
ATOM 3981 O O . LEU A 1 528 ? 30.727 -16.062 -6.682 1.00 82.44 528 LEU A O 1
ATOM 3985 N N . ASP A 1 529 ? 32.248 -15.091 -5.345 1.00 75.81 529 ASP A N 1
ATOM 3986 C CA . ASP A 1 529 ? 32.982 -14.383 -6.414 1.00 75.81 529 ASP A CA 1
ATOM 3987 C C . ASP A 1 529 ? 33.545 -15.308 -7.506 1.00 75.81 529 ASP A C 1
ATOM 3989 O O . ASP A 1 529 ? 33.773 -14.896 -8.642 1.00 75.81 529 ASP A O 1
ATOM 3993 N N . SER A 1 530 ? 33.787 -16.573 -7.166 1.00 78.81 530 SER A N 1
ATOM 3994 C CA . SER A 1 530 ? 34.328 -17.570 -8.089 1.00 78.81 530 SER A CA 1
ATOM 3995 C C . SER A 1 530 ? 33.278 -18.208 -8.997 1.00 78.81 530 SER A C 1
ATOM 3997 O O . SER A 1 530 ? 33.655 -18.967 -9.885 1.00 78.81 530 SER A O 1
ATOM 3999 N N . PHE A 1 531 ? 31.988 -17.986 -8.733 1.00 81.75 531 PHE A N 1
ATOM 4000 C CA . PHE A 1 531 ? 30.912 -18.508 -9.567 1.00 81.75 531 PHE A CA 1
ATOM 4001 C C . PHE A 1 531 ? 30.553 -17.476 -10.638 1.00 81.75 531 PHE A C 1
ATOM 4003 O O . PHE A 1 531 ? 30.467 -16.278 -10.349 1.00 81.75 531 PHE A O 1
ATOM 4010 N N . GLU A 1 532 ? 30.375 -17.946 -11.866 1.00 87.06 532 GLU A N 1
ATOM 4011 C CA . GLU A 1 532 ? 29.973 -17.137 -13.011 1.00 87.06 532 GLU A CA 1
ATOM 4012 C C . GLU A 1 532 ? 28.692 -17.739 -13.577 1.00 87.06 532 GLU A C 1
ATOM 4014 O O . GLU A 1 532 ? 28.666 -18.896 -14.002 1.00 87.06 532 GLU A O 1
ATOM 4019 N N . PHE A 1 533 ? 27.618 -16.960 -13.521 1.00 90.19 533 PHE A N 1
ATOM 4020 C CA . PHE A 1 533 ? 26.315 -17.366 -14.011 1.00 90.19 533 PHE A CA 1
ATOM 4021 C C . PHE A 1 533 ? 26.348 -17.522 -15.528 1.00 90.19 533 PHE A C 1
ATOM 4023 O O . PHE A 1 533 ? 26.948 -16.708 -16.232 1.00 90.19 533 PHE A O 1
ATOM 4030 N N . GLN A 1 534 ? 25.676 -18.563 -16.010 1.00 93.06 534 GLN A N 1
ATOM 4031 C CA . GLN A 1 534 ? 25.396 -18.781 -17.424 1.00 93.06 534 GLN A CA 1
ATOM 4032 C C . GLN A 1 534 ? 23.902 -18.556 -17.679 1.00 93.06 534 GLN A C 1
ATOM 4034 O O . GLN A 1 534 ? 23.103 -18.759 -16.759 1.00 93.06 534 GLN A O 1
ATOM 4039 N N . PRO A 1 535 ? 23.510 -18.152 -18.900 1.00 95.56 535 PRO A N 1
ATOM 4040 C CA . PRO A 1 535 ? 22.108 -18.088 -19.281 1.00 95.56 535 PRO A CA 1
ATOM 4041 C C . PRO A 1 535 ? 21.390 -19.426 -19.055 1.00 95.56 535 PRO A C 1
ATOM 4043 O O . PRO A 1 535 ? 21.934 -20.488 -19.361 1.00 95.56 535 PRO A O 1
ATOM 4046 N N . GLY A 1 536 ? 20.160 -19.370 -18.547 1.00 95.31 536 GLY A N 1
ATOM 4047 C CA . GLY A 1 536 ? 19.308 -20.534 -18.316 1.00 95.31 536 GLY A CA 1
ATOM 4048 C C . GLY A 1 536 ? 18.347 -20.351 -17.144 1.00 95.31 536 GLY A C 1
ATOM 4049 O O . GLY A 1 536 ? 18.418 -19.369 -16.406 1.00 95.31 536 GLY A O 1
ATOM 4050 N N . GLU A 1 537 ? 17.442 -21.311 -16.971 1.00 96.62 537 GLU A N 1
ATOM 4051 C CA . GLU A 1 537 ? 16.559 -21.370 -15.804 1.00 96.62 537 GLU A CA 1
ATOM 4052 C C . GLU A 1 537 ? 17.351 -21.713 -14.533 1.00 96.62 537 GLU A C 1
ATOM 4054 O O . GLU A 1 537 ? 18.270 -22.542 -14.548 1.00 96.62 537 GLU A O 1
ATOM 4059 N N . VAL A 1 538 ? 16.979 -21.067 -13.429 1.00 97.12 538 VAL A N 1
ATOM 4060 C CA . VAL A 1 538 ? 17.471 -21.347 -12.084 1.00 97.12 538 VAL A CA 1
ATOM 4061 C C . VAL A 1 538 ? 16.288 -21.664 -11.189 1.00 97.12 538 VAL A C 1
ATOM 4063 O O . VAL A 1 538 ? 15.428 -20.816 -10.970 1.00 97.12 538 VAL A O 1
ATOM 4066 N N . THR A 1 539 ? 16.274 -22.867 -10.623 1.00 98.38 539 THR A N 1
ATOM 4067 C CA . THR A 1 539 ? 15.331 -23.248 -9.568 1.00 98.38 539 THR A CA 1
ATOM 4068 C C . THR A 1 539 ? 15.918 -22.897 -8.203 1.00 98.38 539 THR A C 1
ATOM 4070 O O . THR A 1 539 ? 17.083 -23.189 -7.930 1.00 98.38 539 THR A O 1
ATOM 4073 N N . VAL A 1 540 ? 15.112 -22.308 -7.326 1.00 98.12 540 VAL A N 1
ATOM 4074 C CA . VAL A 1 540 ? 15.467 -21.896 -5.967 1.00 98.12 540 VAL A CA 1
ATOM 4075 C C . VAL A 1 540 ? 14.651 -22.712 -4.973 1.00 98.12 540 VAL A C 1
ATOM 4077 O O . VAL A 1 540 ? 13.441 -22.552 -4.871 1.00 98.12 540 VAL A O 1
ATOM 4080 N N . GLU A 1 541 ? 15.309 -23.594 -4.225 1.00 98.12 541 GLU A N 1
ATOM 4081 C CA . GLU A 1 541 ? 14.668 -24.399 -3.181 1.00 98.12 541 GLU A CA 1
ATOM 4082 C C . GLU A 1 541 ? 14.971 -23.808 -1.800 1.00 98.12 541 GLU A C 1
ATOM 4084 O O . GLU A 1 541 ? 16.059 -24.019 -1.257 1.00 98.12 541 GLU A O 1
ATOM 4089 N N . PHE A 1 542 ? 14.008 -23.099 -1.209 1.00 97.19 542 PHE A N 1
ATOM 4090 C CA . PHE A 1 542 ? 14.081 -22.625 0.171 1.00 97.19 542 PHE A CA 1
ATOM 4091 C C . PHE A 1 542 ? 13.902 -23.780 1.155 1.00 97.19 542 PHE A C 1
ATOM 4093 O O . PHE A 1 542 ? 12.943 -24.553 1.089 1.00 97.19 542 PHE A O 1
ATOM 4100 N N . LYS A 1 543 ? 14.822 -23.896 2.114 1.00 95.81 543 LYS A N 1
ATOM 4101 C CA . LYS A 1 543 ? 14.834 -25.002 3.074 1.00 95.81 543 LYS A CA 1
ATOM 4102 C C . LYS A 1 543 ? 13.898 -24.719 4.250 1.00 95.81 543 LYS A C 1
ATOM 4104 O O . LYS A 1 543 ? 13.927 -23.644 4.855 1.00 95.81 543 LYS A O 1
ATOM 4109 N N . ALA A 1 544 ? 13.088 -25.718 4.597 1.00 93.81 544 ALA A N 1
ATOM 4110 C CA . ALA A 1 544 ? 12.218 -25.684 5.769 1.00 93.81 544 ALA A CA 1
ATOM 4111 C C . ALA A 1 544 ? 13.032 -25.618 7.073 1.00 93.81 544 ALA A C 1
ATOM 4113 O O . ALA A 1 544 ? 14.101 -26.221 7.176 1.00 93.81 544 ALA A O 1
ATOM 4114 N N . GLY A 1 545 ? 12.498 -24.938 8.087 1.00 92.50 545 GLY A N 1
ATOM 4115 C CA . GLY A 1 545 ? 13.080 -24.885 9.430 1.00 92.50 545 GLY A CA 1
ATOM 4116 C C . GLY A 1 545 ? 14.359 -24.055 9.577 1.00 92.50 545 GLY A C 1
ATOM 4117 O O . GLY A 1 545 ? 15.018 -24.170 10.607 1.00 92.50 545 GLY A O 1
ATOM 4118 N N . THR A 1 546 ? 14.709 -23.235 8.586 1.00 94.12 546 THR A N 1
ATOM 4119 C CA . THR A 1 546 ? 15.905 -22.372 8.593 1.00 94.12 546 THR A CA 1
ATOM 4120 C C . THR A 1 546 ? 15.685 -21.028 9.275 1.00 94.12 546 THR A C 1
ATOM 4122 O O . THR A 1 546 ? 16.645 -20.343 9.614 1.00 94.12 546 THR A O 1
ATOM 4125 N N . TRP A 1 547 ? 14.432 -20.632 9.491 1.00 93.75 547 TRP A N 1
ATOM 4126 C CA . TRP A 1 547 ? 14.094 -19.425 10.232 1.00 93.75 547 TRP A CA 1
ATOM 4127 C C . TRP A 1 547 ? 12.752 -19.570 10.951 1.00 93.75 547 TRP A C 1
ATOM 4129 O O . TRP A 1 547 ? 11.992 -20.519 10.737 1.00 93.75 547 TRP A O 1
ATOM 4139 N N . SER A 1 548 ? 12.484 -18.636 11.862 1.00 93.94 548 SER A N 1
ATOM 4140 C CA . SER A 1 548 ? 11.255 -18.595 12.652 1.00 93.94 548 SER A CA 1
ATOM 4141 C C . SER A 1 548 ? 10.730 -17.178 12.848 1.00 93.94 548 SER A C 1
ATOM 4143 O O . SER A 1 548 ? 11.481 -16.205 12.749 1.00 93.94 548 SER A O 1
ATOM 4145 N N . ASP A 1 549 ? 9.444 -17.059 13.162 1.00 94.25 549 ASP A N 1
ATOM 4146 C CA . ASP A 1 549 ? 8.825 -15.793 13.551 1.00 94.25 549 ASP A CA 1
ATOM 4147 C C . ASP A 1 549 ? 8.918 -15.537 15.071 1.00 94.25 549 ASP A C 1
ATOM 4149 O O . ASP A 1 549 ? 9.364 -16.372 15.868 1.00 94.25 549 ASP A O 1
ATOM 4153 N N . THR A 1 550 ? 8.496 -14.350 15.505 1.00 94.50 550 THR A N 1
ATOM 4154 C CA . THR A 1 550 ? 8.455 -13.951 16.921 1.00 94.50 550 THR A CA 1
ATOM 4155 C C . THR A 1 550 ? 7.490 -14.778 17.770 1.00 94.50 550 THR A C 1
ATOM 4157 O O . THR A 1 550 ? 7.602 -14.750 18.996 1.00 94.50 550 THR A O 1
ATOM 4160 N N . SER A 1 551 ? 6.583 -15.529 17.144 1.00 89.00 551 SER A N 1
ATOM 4161 C CA . SER A 1 551 ? 5.679 -16.478 17.804 1.00 89.00 551 SER A CA 1
ATOM 4162 C C . SER A 1 551 ? 6.319 -17.860 17.986 1.00 89.00 551 SER A C 1
ATOM 4164 O O . SER A 1 551 ? 5.746 -18.725 18.644 1.00 89.00 551 SER A O 1
ATOM 4166 N N . GLY A 1 552 ? 7.541 -18.057 17.477 1.00 89.00 552 GLY A N 1
ATOM 4167 C CA . GLY A 1 552 ? 8.324 -19.282 17.626 1.00 89.00 552 GLY A CA 1
ATOM 4168 C C . GLY A 1 552 ? 8.001 -20.361 16.596 1.00 89.00 552 GLY A C 1
ATOM 4169 O O . GLY A 1 552 ? 8.453 -21.492 16.767 1.00 89.00 552 GLY A O 1
ATOM 4170 N N . ARG A 1 553 ? 7.247 -20.026 15.544 1.00 87.56 553 ARG A N 1
ATOM 4171 C CA . ARG A 1 553 ? 6.923 -20.938 14.440 1.00 87.56 553 ARG A CA 1
ATOM 4172 C C . ARG A 1 553 ? 8.058 -20.976 13.437 1.00 87.56 553 ARG A C 1
ATOM 4174 O O . ARG A 1 553 ? 8.675 -19.945 13.199 1.00 87.56 553 ARG A O 1
ATOM 4181 N N . SER A 1 554 ? 8.316 -22.136 12.846 1.00 90.94 554 SER A N 1
ATOM 4182 C CA . SER A 1 554 ? 9.360 -22.325 11.835 1.00 90.94 554 SER A CA 1
ATOM 4183 C C . SER A 1 554 ? 8.798 -22.269 10.420 1.00 90.94 554 SER A C 1
ATOM 4185 O O . SER A 1 554 ? 7.637 -22.601 10.199 1.00 90.94 554 SER A O 1
ATOM 4187 N N . ASN A 1 555 ? 9.632 -21.876 9.460 1.00 93.06 555 ASN A N 1
ATOM 4188 C CA . ASN A 1 555 ? 9.226 -21.798 8.064 1.00 93.06 555 ASN A CA 1
ATOM 4189 C C . ASN A 1 555 ? 9.021 -23.157 7.395 1.00 93.06 555 ASN A C 1
ATOM 4191 O O . ASN A 1 555 ? 9.761 -24.113 7.649 1.00 93.06 555 ASN A O 1
ATOM 4195 N N . ALA A 1 556 ? 8.067 -23.200 6.472 1.00 90.75 556 ALA A N 1
ATOM 4196 C CA . ALA A 1 556 ? 7.956 -24.242 5.470 1.00 90.75 556 ALA A CA 1
ATOM 4197 C C . ALA A 1 556 ? 8.999 -24.034 4.361 1.00 90.75 556 ALA A C 1
ATOM 4199 O O . ALA A 1 556 ? 9.511 -22.930 4.151 1.00 90.75 556 ALA A O 1
ATOM 4200 N N . GLY A 1 557 ? 9.337 -25.123 3.671 1.00 91.56 557 GLY A N 1
ATOM 4201 C CA . GLY A 1 557 ? 10.141 -25.060 2.455 1.00 91.56 557 GLY A CA 1
ATOM 4202 C C . GLY A 1 557 ? 9.274 -24.669 1.262 1.00 91.56 557 GLY A C 1
ATOM 4203 O O . GLY A 1 557 ? 8.088 -24.997 1.228 1.00 91.56 557 GLY A O 1
ATOM 4204 N N . SER A 1 558 ? 9.872 -23.994 0.290 1.00 92.69 558 SER A N 1
ATOM 4205 C CA . SER A 1 558 ? 9.221 -23.565 -0.951 1.00 92.69 558 SER A CA 1
ATOM 4206 C C . SER A 1 558 ? 10.179 -23.731 -2.127 1.00 92.69 558 SER A C 1
ATOM 4208 O O . SER A 1 558 ? 11.395 -23.821 -1.948 1.00 92.69 558 SER A O 1
ATOM 4210 N N . VAL A 1 559 ? 9.621 -23.817 -3.333 1.00 96.00 559 VAL A N 1
ATOM 4211 C CA . VAL A 1 559 ? 10.383 -23.866 -4.581 1.00 96.00 559 VAL A CA 1
ATOM 4212 C C . VAL A 1 559 ? 9.881 -22.756 -5.485 1.00 96.00 559 VAL A C 1
ATOM 4214 O O . VAL A 1 559 ? 8.681 -22.661 -5.717 1.00 96.00 559 VAL A O 1
ATOM 4217 N N . GLU A 1 560 ? 10.811 -21.957 -5.985 1.00 97.69 560 GLU A N 1
ATOM 4218 C CA . GLU A 1 560 ? 10.589 -20.855 -6.922 1.00 97.69 560 GLU A CA 1
ATOM 4219 C C . GLU A 1 560 ? 11.594 -20.968 -8.071 1.00 97.69 560 GLU A C 1
ATOM 4221 O O . GLU A 1 560 ? 12.508 -21.800 -8.029 1.00 97.69 560 GLU A O 1
ATOM 4226 N N . TYR A 1 561 ? 11.449 -20.167 -9.119 1.00 97.69 561 TYR A N 1
ATOM 4227 C CA . TYR A 1 561 ? 12.387 -20.165 -10.236 1.00 97.69 561 TYR A CA 1
ATOM 4228 C C . TYR A 1 561 ? 12.540 -18.779 -10.860 1.00 97.69 561 TYR A C 1
ATOM 4230 O O . TYR A 1 561 ? 11.671 -17.929 -10.747 1.00 97.69 561 TYR A O 1
ATOM 4238 N N . PHE A 1 562 ? 13.645 -18.544 -11.558 1.00 97.88 562 PHE A N 1
ATOM 4239 C CA . PHE A 1 562 ? 13.821 -17.371 -12.415 1.00 97.88 562 PHE A CA 1
ATOM 4240 C C . PHE A 1 562 ? 14.702 -17.724 -13.613 1.00 97.88 562 PHE A C 1
ATOM 4242 O O . PHE A 1 562 ? 15.410 -18.733 -13.612 1.00 97.88 562 PHE A O 1
ATOM 4249 N N . ILE A 1 563 ? 14.681 -16.888 -14.647 1.00 96.69 563 ILE A N 1
ATOM 4250 C CA . ILE A 1 563 ? 15.455 -17.096 -15.873 1.00 96.69 563 ILE A CA 1
ATOM 4251 C C . ILE A 1 563 ? 16.618 -16.108 -15.923 1.00 96.69 563 ILE A C 1
ATOM 4253 O O . ILE A 1 563 ? 16.442 -14.895 -15.817 1.00 96.69 563 ILE A O 1
ATOM 4257 N N . ILE A 1 564 ? 17.824 -16.617 -16.141 1.00 96.12 564 ILE A N 1
ATOM 4258 C CA . ILE A 1 564 ? 18.985 -15.803 -16.488 1.00 96.12 564 ILE A CA 1
ATOM 4259 C C . ILE A 1 564 ? 19.020 -15.681 -18.008 1.00 96.12 564 ILE A C 1
ATOM 4261 O O . ILE A 1 564 ? 19.212 -16.672 -18.712 1.00 96.12 564 ILE A O 1
ATOM 4265 N N . THR A 1 565 ? 18.840 -14.474 -18.532 1.00 96.19 565 THR A N 1
ATOM 4266 C CA . THR A 1 565 ? 18.827 -14.231 -19.975 1.00 96.19 565 THR A CA 1
ATOM 4267 C C . THR A 1 565 ? 20.229 -13.930 -20.488 1.00 96.19 565 THR A C 1
ATOM 4269 O O . THR A 1 565 ? 20.961 -13.128 -19.903 1.00 96.19 565 THR A O 1
ATOM 4272 N N . GLY A 1 566 ? 20.586 -14.545 -21.614 1.00 95.81 566 GLY A N 1
ATOM 4273 C CA . GLY A 1 566 ? 21.683 -14.090 -22.465 1.00 95.81 566 GLY A CA 1
ATOM 4274 C C . GLY A 1 566 ? 21.229 -12.941 -23.378 1.00 95.81 566 GLY A C 1
ATOM 4275 O O . GLY A 1 566 ? 20.315 -12.196 -23.008 1.00 95.81 566 GLY A O 1
ATOM 4276 N N . PRO A 1 567 ? 21.819 -12.781 -24.577 1.00 95.62 567 PRO A N 1
ATOM 4277 C CA . PRO A 1 567 ? 21.259 -11.878 -25.574 1.00 95.62 567 PRO A CA 1
ATOM 4278 C C . PRO A 1 567 ? 19.811 -12.281 -25.899 1.00 95.62 567 PRO A C 1
ATOM 4280 O O . PRO A 1 567 ? 19.460 -13.460 -25.890 1.00 95.62 567 PRO A O 1
ATOM 4283 N N . THR A 1 568 ? 18.961 -11.302 -26.204 1.00 95.50 568 THR A N 1
ATOM 4284 C CA . THR A 1 568 ? 17.530 -11.509 -26.492 1.00 95.50 568 THR A CA 1
ATOM 4285 C C . THR A 1 568 ? 17.160 -11.007 -27.883 1.00 95.50 568 THR A C 1
ATOM 4287 O O . THR A 1 568 ? 17.880 -10.202 -28.472 1.00 95.50 568 THR A O 1
ATOM 4290 N N . ALA A 1 569 ? 16.032 -11.474 -28.415 1.00 95.00 569 ALA A N 1
ATOM 4291 C CA . ALA A 1 569 ? 15.478 -11.000 -29.677 1.00 95.00 569 ALA A CA 1
ATOM 4292 C C . ALA A 1 569 ? 13.991 -10.684 -29.513 1.00 95.00 569 ALA A C 1
ATOM 4294 O O . ALA A 1 569 ? 13.265 -11.414 -28.842 1.00 95.00 569 ALA A O 1
ATOM 4295 N N . ASN A 1 570 ? 13.540 -9.594 -30.128 1.00 94.94 570 ASN A N 1
ATOM 4296 C CA . ASN A 1 570 ? 12.148 -9.163 -30.112 1.00 94.94 570 ASN A CA 1
ATOM 4297 C C . ASN A 1 570 ? 11.682 -8.830 -31.526 1.00 94.94 570 ASN A C 1
ATOM 4299 O O . ASN A 1 570 ? 12.438 -8.294 -32.336 1.00 94.94 570 ASN A O 1
ATOM 4303 N N . LEU A 1 571 ? 10.413 -9.100 -31.820 1.00 96.31 571 LEU A N 1
ATOM 4304 C CA . LEU A 1 571 ? 9.818 -8.621 -33.062 1.00 96.31 571 LEU A CA 1
ATOM 4305 C C . LEU A 1 571 ? 9.628 -7.102 -33.001 1.00 96.31 571 LEU A C 1
ATOM 4307 O O . LEU A 1 571 ? 8.994 -6.590 -32.077 1.00 96.31 571 LEU A O 1
ATOM 4311 N N . SER A 1 572 ? 10.148 -6.409 -34.010 1.00 96.31 572 SER A N 1
ATOM 4312 C CA . SER A 1 572 ? 10.018 -4.961 -34.194 1.00 96.31 572 SER A CA 1
ATOM 4313 C C . SER A 1 572 ? 8.850 -4.626 -35.132 1.00 96.31 572 SER A C 1
ATOM 4315 O O . SER A 1 572 ? 8.018 -3.777 -34.815 1.00 96.31 572 SER A O 1
ATOM 4317 N N . ASP A 1 573 ? 8.711 -5.360 -36.244 1.00 94.06 573 ASP A N 1
ATOM 4318 C CA . ASP A 1 573 ? 7.544 -5.283 -37.132 1.00 94.06 573 ASP A CA 1
ATOM 4319 C C . ASP A 1 573 ? 7.252 -6.662 -37.767 1.00 94.06 573 ASP A C 1
ATOM 4321 O O . ASP A 1 573 ? 8.025 -7.145 -38.595 1.00 94.06 573 ASP A O 1
ATOM 4325 N N . PRO A 1 574 ? 6.143 -7.336 -37.412 1.00 94.31 574 PRO A N 1
ATOM 4326 C CA . PRO A 1 574 ? 5.053 -6.855 -36.570 1.00 94.31 574 PRO A CA 1
ATOM 4327 C C . PRO A 1 574 ? 5.402 -7.025 -35.087 1.00 94.31 574 PRO A C 1
ATOM 4329 O O . PRO A 1 574 ? 5.989 -8.032 -34.712 1.00 94.31 574 PRO A O 1
ATOM 4332 N N . LEU A 1 575 ? 5.009 -6.088 -34.220 1.00 95.50 575 LEU A N 1
ATOM 4333 C CA . LEU A 1 575 ? 5.243 -6.229 -32.776 1.00 95.50 575 LEU A CA 1
ATOM 4334 C C . LEU A 1 575 ? 4.596 -7.512 -32.228 1.00 95.50 575 LEU A C 1
ATOM 4336 O O . LEU A 1 575 ? 3.507 -7.902 -32.669 1.00 95.50 575 LEU A O 1
ATOM 4340 N N . ASN A 1 576 ? 5.225 -8.133 -31.228 1.00 93.50 576 ASN A N 1
ATOM 4341 C CA . ASN A 1 576 ? 4.657 -9.299 -30.549 1.00 93.50 576 ASN A CA 1
ATOM 4342 C C . ASN A 1 576 ? 3.246 -8.989 -30.002 1.00 93.50 576 ASN A C 1
ATOM 4344 O O . ASN A 1 576 ? 3.020 -7.940 -29.399 1.00 93.50 576 ASN A O 1
ATOM 4348 N N . GLY A 1 577 ? 2.282 -9.881 -30.251 1.00 92.62 577 GLY A N 1
ATOM 4349 C CA . GLY A 1 577 ? 0.871 -9.705 -29.877 1.00 92.62 577 GLY A CA 1
ATOM 4350 C C . GLY A 1 577 ? 0.068 -8.715 -30.737 1.00 92.62 577 GLY A C 1
ATOM 4351 O O . GLY A 1 577 ? -1.137 -8.556 -30.521 1.00 92.62 577 GLY A O 1
ATOM 4352 N N . SER A 1 578 ? 0.686 -8.055 -31.722 1.00 94.19 578 SER A N 1
ATOM 4353 C CA . SER A 1 578 ? -0.035 -7.163 -32.634 1.00 94.19 578 SER A CA 1
ATOM 4354 C C . SER A 1 578 ? -0.925 -7.933 -33.617 1.00 94.19 578 SER A C 1
ATOM 4356 O O . SER A 1 578 ? -0.707 -9.105 -33.925 1.00 94.19 578 SER A O 1
ATOM 4358 N N . LYS A 1 579 ? -1.968 -7.260 -34.117 1.00 94.12 579 LYS A N 1
ATOM 4359 C CA . LYS A 1 579 ? -2.846 -7.784 -35.170 1.00 94.12 579 LYS A CA 1
ATOM 4360 C C . LYS A 1 579 ? -2.477 -7.125 -36.489 1.00 94.12 579 LYS A C 1
ATOM 4362 O O . LYS A 1 579 ? -2.540 -5.902 -36.599 1.00 94.12 579 LYS A O 1
ATOM 4367 N N . ILE A 1 580 ? -2.154 -7.937 -37.485 1.00 93.25 580 ILE A N 1
ATOM 4368 C CA . ILE A 1 580 ? -1.836 -7.496 -38.842 1.00 93.25 580 ILE A CA 1
ATOM 4369 C C . ILE A 1 580 ? -2.767 -8.182 -39.844 1.00 93.25 580 ILE A C 1
ATOM 4371 O O . ILE A 1 580 ? -3.178 -9.325 -39.642 1.00 93.25 580 ILE A O 1
ATOM 4375 N N . ASP A 1 581 ? -3.135 -7.469 -40.910 1.00 95.12 581 ASP A N 1
ATOM 4376 C CA . ASP A 1 581 ? -3.905 -8.061 -42.003 1.00 95.12 581 ASP A CA 1
ATOM 4377 C C . ASP A 1 581 ? -3.066 -9.138 -42.705 1.00 95.12 581 ASP A C 1
ATOM 4379 O O . ASP A 1 581 ? -1.921 -8.899 -43.094 1.00 95.12 581 ASP A O 1
ATOM 4383 N N . VAL A 1 582 ? -3.645 -10.326 -42.875 1.00 94.38 582 VAL A N 1
ATOM 4384 C CA . VAL A 1 582 ? -2.965 -11.476 -43.484 1.00 94.38 582 VAL A CA 1
ATOM 4385 C C . VAL A 1 582 ? -2.509 -11.192 -44.919 1.00 94.38 582 VAL A C 1
ATOM 4387 O O . VAL A 1 582 ? -1.454 -11.659 -45.339 1.00 94.38 582 VAL A O 1
ATOM 4390 N N . SER A 1 583 ? -3.271 -10.397 -45.673 1.00 93.69 583 SER A N 1
ATOM 4391 C CA . SER A 1 583 ? -2.936 -10.019 -47.049 1.00 93.69 583 SER A CA 1
ATOM 4392 C C . SER A 1 583 ? -1.739 -9.078 -47.059 1.00 93.69 583 SER A C 1
ATOM 4394 O O . SER A 1 583 ? -0.840 -9.262 -47.870 1.00 93.69 583 SER A O 1
ATOM 4396 N N . LEU A 1 584 ? -1.692 -8.126 -46.121 1.00 94.50 584 LEU A N 1
ATOM 4397 C CA . LEU A 1 584 ? -0.573 -7.195 -45.968 1.00 94.50 584 LEU A CA 1
ATOM 4398 C C . LEU A 1 584 ? 0.721 -7.915 -45.563 1.00 94.50 584 LEU A C 1
ATOM 4400 O O . LEU A 1 584 ? 1.784 -7.620 -46.105 1.00 94.50 584 LEU A O 1
ATOM 4404 N N . LEU A 1 585 ? 0.641 -8.862 -44.621 1.00 93.06 585 LEU A N 1
ATOM 4405 C CA . LEU A 1 585 ? 1.803 -9.631 -44.168 1.00 93.06 585 LEU A CA 1
ATOM 4406 C C . LEU A 1 585 ? 2.369 -10.520 -45.291 1.00 93.06 585 LEU A C 1
ATOM 4408 O O . LEU A 1 585 ? 3.582 -10.554 -45.495 1.00 93.06 585 LEU A O 1
ATOM 4412 N N . ASN A 1 586 ? 1.492 -11.177 -46.057 1.00 93.44 586 ASN A N 1
ATOM 4413 C CA . ASN A 1 586 ? 1.886 -11.941 -47.243 1.00 93.44 586 ASN A CA 1
ATOM 4414 C C . ASN A 1 586 ? 2.438 -11.041 -48.366 1.00 93.44 586 ASN A C 1
ATOM 4416 O O . ASN A 1 586 ? 3.381 -11.430 -49.044 1.00 93.44 586 ASN A O 1
ATOM 4420 N N . GLU A 1 587 ? 1.871 -9.846 -48.572 1.00 94.25 587 GLU A N 1
ATOM 4421 C CA . GLU A 1 587 ? 2.321 -8.905 -49.611 1.00 94.25 587 GLU A CA 1
ATOM 4422 C C . GLU A 1 587 ? 3.711 -8.337 -49.311 1.00 94.25 587 GLU A C 1
ATOM 4424 O O . GLU A 1 587 ? 4.525 -8.197 -50.224 1.00 94.25 587 GLU A O 1
ATOM 4429 N N . ARG A 1 588 ? 4.003 -8.016 -48.044 1.00 94.12 588 ARG A N 1
ATOM 4430 C CA . ARG A 1 588 ? 5.305 -7.449 -47.673 1.00 94.12 588 ARG A CA 1
ATOM 4431 C C . ARG A 1 588 ? 6.427 -8.490 -47.660 1.00 94.12 588 ARG A C 1
ATOM 4433 O O . ARG A 1 588 ? 7.551 -8.145 -47.999 1.00 94.12 588 ARG A O 1
ATOM 4440 N N . GLY A 1 589 ? 6.141 -9.736 -47.268 1.00 93.69 589 GLY A N 1
ATOM 4441 C CA . GLY A 1 589 ? 7.102 -10.845 -47.321 1.00 93.69 589 GLY A CA 1
ATOM 4442 C C . GLY A 1 589 ? 8.340 -10.694 -46.425 1.00 93.69 589 GLY A C 1
ATOM 4443 O O . GLY A 1 589 ? 9.374 -11.286 -46.719 1.00 93.69 589 GLY A O 1
ATOM 4444 N N . TYR A 1 590 ? 8.276 -9.901 -45.353 1.00 95.25 590 TYR A N 1
ATOM 4445 C CA . TYR A 1 590 ? 9.364 -9.752 -44.379 1.00 95.25 590 TYR A CA 1
ATOM 4446 C C . TYR A 1 590 ? 8.840 -9.552 -42.950 1.00 95.25 590 TYR A C 1
ATOM 4448 O O . TYR A 1 590 ? 7.680 -9.161 -42.745 1.00 95.25 590 TYR A O 1
ATOM 4456 N N . ILE A 1 591 ? 9.722 -9.786 -41.975 1.00 95.75 591 ILE A N 1
ATOM 4457 C CA . ILE A 1 591 ? 9.576 -9.318 -40.591 1.00 95.75 591 ILE A CA 1
ATOM 4458 C C . ILE A 1 591 ? 10.869 -8.647 -40.116 1.00 95.75 591 ILE A C 1
ATOM 4460 O O . ILE A 1 591 ? 11.962 -9.031 -40.535 1.00 95.75 591 ILE A O 1
ATOM 4464 N N . ASP A 1 592 ? 10.738 -7.669 -39.227 1.00 96.62 592 ASP A N 1
ATOM 4465 C CA . ASP A 1 592 ? 11.860 -6.943 -38.637 1.00 96.62 592 ASP A CA 1
ATOM 4466 C C . ASP A 1 592 ? 12.077 -7.428 -37.194 1.00 96.62 592 ASP A C 1
ATOM 4468 O O . ASP A 1 592 ? 11.129 -7.502 -36.406 1.00 96.62 592 ASP A O 1
ATOM 4472 N N . VAL A 1 593 ? 13.321 -7.764 -36.849 1.00 96.75 593 VAL A N 1
ATOM 4473 C CA . VAL A 1 593 ? 13.728 -8.334 -35.555 1.00 96.75 593 VAL A CA 1
ATOM 4474 C C . VAL A 1 593 ? 14.802 -7.455 -34.921 1.00 96.75 593 VAL A C 1
ATOM 4476 O O . VAL A 1 593 ? 15.811 -7.153 -35.554 1.00 96.75 593 VAL A O 1
ATOM 4479 N N . GLU A 1 594 ? 14.596 -7.061 -33.669 1.00 96.06 594 GLU A N 1
ATOM 4480 C CA . GLU A 1 594 ? 15.583 -6.371 -32.836 1.00 96.06 594 GLU A CA 1
ATOM 4481 C C . GLU A 1 594 ? 16.354 -7.395 -31.993 1.00 96.06 594 GLU A C 1
ATOM 4483 O O . GLU A 1 594 ? 15.736 -8.144 -31.238 1.00 96.06 594 GLU A O 1
ATOM 4488 N N . PHE A 1 595 ? 17.688 -7.403 -32.071 1.00 94.88 595 PHE A N 1
ATOM 4489 C CA . PHE A 1 595 ? 18.548 -8.217 -31.202 1.00 94.88 595 PHE A CA 1
ATOM 4490 C C . PHE A 1 595 ? 19.193 -7.340 -30.137 1.00 94.88 595 PHE A C 1
ATOM 4492 O O . PHE A 1 595 ? 19.834 -6.340 -30.444 1.00 94.88 595 PHE A O 1
ATOM 4499 N N . ARG A 1 596 ? 19.074 -7.722 -28.870 1.00 94.50 596 ARG A N 1
ATOM 4500 C CA . ARG A 1 596 ? 19.687 -7.005 -27.753 1.00 94.50 596 ARG A CA 1
ATOM 4501 C C . ARG A 1 596 ? 20.804 -7.847 -27.145 1.00 94.50 596 ARG A C 1
ATOM 4503 O O . ARG A 1 596 ? 20.521 -8.957 -26.695 1.00 94.50 596 ARG A O 1
ATOM 4510 N N . PRO A 1 597 ? 22.055 -7.353 -27.121 1.00 94.75 597 PRO A N 1
ATOM 4511 C CA . PRO A 1 597 ? 23.137 -8.035 -26.423 1.00 94.75 597 PRO A CA 1
ATOM 4512 C C . PRO A 1 597 ? 22.945 -7.941 -24.909 1.00 94.75 597 PRO A C 1
ATOM 4514 O O . PRO A 1 597 ? 22.145 -7.133 -24.427 1.00 94.75 597 PRO A O 1
ATOM 4517 N N . THR A 1 598 ? 23.706 -8.734 -24.156 1.00 95.31 598 THR A N 1
ATOM 4518 C CA . THR A 1 598 ? 23.724 -8.593 -22.695 1.00 95.31 598 THR A CA 1
ATOM 4519 C C . THR A 1 598 ? 24.341 -7.256 -22.269 1.00 95.31 598 THR A C 1
ATOM 4521 O O . THR A 1 598 ? 25.019 -6.574 -23.048 1.00 95.31 598 THR A O 1
ATOM 4524 N N . GLY A 1 599 ? 24.104 -6.847 -21.020 1.00 92.75 599 GLY A N 1
ATOM 4525 C CA . GLY A 1 599 ? 24.519 -5.534 -20.519 1.00 92.75 599 GLY A CA 1
ATOM 4526 C C . GLY A 1 599 ? 26.015 -5.236 -20.705 1.00 92.75 599 GLY A C 1
ATOM 4527 O O . GLY A 1 599 ? 26.861 -5.865 -20.079 1.00 92.75 599 GLY A O 1
ATOM 4528 N N . GLY A 1 600 ? 26.334 -4.217 -21.512 1.00 89.25 600 GLY A N 1
ATOM 4529 C CA . GLY A 1 600 ? 27.711 -3.766 -21.762 1.00 89.25 600 GLY A CA 1
ATOM 4530 C C . GLY A 1 600 ? 28.428 -4.452 -22.932 1.00 89.25 600 GLY A C 1
ATOM 4531 O O . GLY A 1 600 ? 29.573 -4.095 -23.204 1.00 89.25 600 GLY A O 1
ATOM 4532 N N . ASN A 1 601 ? 27.753 -5.370 -23.628 1.00 92.94 601 ASN A N 1
ATOM 4533 C CA . ASN A 1 601 ? 28.293 -6.179 -24.722 1.00 92.94 601 ASN A CA 1
ATOM 4534 C C . ASN A 1 601 ? 27.660 -5.804 -26.076 1.00 92.94 601 ASN A C 1
ATOM 4536 O O . ASN A 1 601 ? 26.763 -4.959 -26.151 1.00 92.94 601 ASN A O 1
ATOM 4540 N N . SER A 1 602 ? 28.138 -6.416 -27.159 1.00 92.50 602 SER A N 1
ATOM 4541 C CA . SER A 1 602 ? 27.637 -6.244 -28.532 1.00 92.50 602 SER A CA 1
ATOM 4542 C C . SER A 1 602 ? 27.221 -7.582 -29.135 1.00 92.50 602 SER A C 1
ATOM 4544 O O . SER A 1 602 ? 27.836 -8.606 -28.856 1.00 92.50 602 SER A O 1
ATOM 4546 N N . ILE A 1 603 ? 26.204 -7.590 -30.002 1.00 92.44 603 ILE A N 1
ATOM 4547 C CA . ILE A 1 603 ? 25.825 -8.809 -30.729 1.00 92.44 603 ILE A CA 1
ATOM 4548 C C . ILE A 1 603 ? 26.977 -9.231 -31.644 1.00 92.44 603 ILE A C 1
ATOM 4550 O O . ILE A 1 603 ? 27.555 -8.411 -32.362 1.00 92.44 603 ILE A O 1
ATOM 4554 N N . VAL A 1 604 ? 27.291 -10.526 -31.656 1.00 91.44 604 VAL A N 1
ATOM 4555 C CA . VAL A 1 604 ? 28.199 -11.105 -32.645 1.00 91.44 604 VAL A CA 1
ATOM 4556 C C . VAL A 1 604 ? 27.452 -11.149 -33.970 1.00 91.44 604 VAL A C 1
ATOM 4558 O O . VAL A 1 604 ? 26.661 -12.057 -34.213 1.00 91.44 604 VAL A O 1
ATOM 4561 N N . GLU A 1 605 ? 27.704 -10.172 -34.843 1.00 85.12 605 GLU A N 1
ATOM 4562 C CA . GLU A 1 605 ? 27.000 -10.033 -36.128 1.00 85.12 605 GLU A CA 1
ATOM 4563 C C . GLU A 1 605 ? 27.036 -11.317 -36.966 1.00 85.12 605 GLU A C 1
ATOM 4565 O O . GLU A 1 605 ? 26.049 -11.669 -37.608 1.00 85.12 605 GLU A O 1
ATOM 4570 N N . THR A 1 606 ? 28.135 -12.077 -36.932 1.00 86.19 606 THR A N 1
ATOM 4571 C CA . THR A 1 606 ? 28.239 -13.341 -37.678 1.00 86.19 606 THR A CA 1
ATOM 4572 C C . THR A 1 606 ? 27.279 -14.423 -37.187 1.00 86.19 606 THR A C 1
ATOM 4574 O O . THR A 1 606 ? 27.012 -15.346 -37.945 1.00 86.19 606 THR A O 1
ATOM 4577 N N . SER A 1 607 ? 26.758 -14.324 -35.957 1.00 85.88 607 SER A N 1
ATOM 4578 C CA . SER A 1 607 ? 25.768 -15.272 -35.421 1.00 85.88 607 SER A CA 1
ATOM 4579 C C . SER A 1 607 ? 24.361 -15.057 -35.990 1.00 85.88 607 SER A C 1
ATOM 4581 O O . SER A 1 607 ? 23.589 -15.999 -36.067 1.00 85.88 607 SER A O 1
ATOM 4583 N N . ILE A 1 608 ? 24.049 -13.844 -36.463 1.00 86.69 608 ILE A N 1
ATOM 4584 C CA . ILE A 1 608 ? 22.749 -13.505 -37.075 1.00 86.69 608 ILE A CA 1
ATOM 4585 C C . ILE A 1 608 ? 22.828 -13.357 -38.604 1.00 86.69 608 ILE A C 1
ATOM 4587 O O . ILE A 1 608 ? 21.820 -13.431 -39.301 1.00 86.69 608 ILE A O 1
ATOM 4591 N N . THR A 1 609 ? 24.031 -13.155 -39.150 1.00 77.00 609 THR A N 1
ATOM 4592 C CA . THR A 1 609 ? 24.271 -12.950 -40.591 1.00 77.00 609 THR A CA 1
ATOM 4593 C C . THR A 1 609 ? 24.846 -14.180 -41.307 1.00 77.00 609 THR A C 1
ATOM 4595 O O . THR A 1 609 ? 25.209 -14.093 -42.476 1.00 77.00 609 THR A O 1
ATOM 4598 N N . GLY A 1 610 ? 24.950 -15.332 -40.640 1.00 76.81 610 GLY A N 1
ATOM 4599 C CA . GLY A 1 610 ? 25.463 -16.561 -41.248 1.00 76.81 610 GLY A CA 1
ATOM 4600 C C . GLY A 1 610 ? 24.491 -17.180 -42.261 1.00 76.81 610 GLY A C 1
ATOM 4601 O O . GLY A 1 610 ? 23.363 -17.511 -41.907 1.00 76.81 610 GLY A O 1
ATOM 4602 N N . ASP A 1 611 ? 24.953 -17.421 -43.496 1.00 65.62 611 ASP A N 1
ATOM 4603 C CA . ASP A 1 611 ? 24.161 -17.929 -44.641 1.00 65.62 611 ASP A CA 1
ATOM 4604 C C . ASP A 1 611 ? 23.453 -19.292 -44.424 1.00 65.62 611 ASP A C 1
ATOM 4606 O O . ASP A 1 611 ? 22.713 -19.748 -45.295 1.00 65.62 611 ASP A O 1
ATOM 4610 N N . ASN A 1 612 ? 23.703 -20.004 -43.317 1.00 65.50 612 ASN A N 1
ATOM 4611 C CA . ASN A 1 612 ? 23.092 -21.309 -43.032 1.00 65.50 612 ASN A CA 1
ATOM 4612 C C . ASN A 1 612 ? 22.690 -21.514 -41.567 1.00 65.50 612 ASN A C 1
ATOM 4614 O O . ASN A 1 612 ? 22.303 -22.629 -41.223 1.00 65.50 612 ASN A O 1
ATOM 4618 N N . ASP A 1 613 ? 22.735 -20.495 -40.715 1.00 79.62 613 ASP A N 1
ATOM 4619 C CA . ASP A 1 613 ? 22.313 -20.653 -39.323 1.00 79.62 613 ASP A CA 1
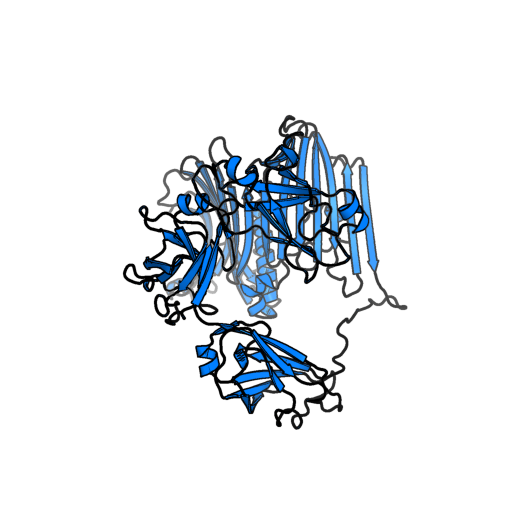ATOM 4620 C C . ASP A 1 613 ? 20.822 -20.329 -39.205 1.00 79.62 613 ASP A C 1
ATOM 4622 O O . ASP A 1 613 ? 20.324 -19.379 -39.815 1.00 79.62 613 ASP A O 1
ATOM 4626 N N . VAL A 1 614 ? 20.079 -21.180 -38.493 1.00 88.00 614 VAL A N 1
ATOM 4627 C CA . VAL A 1 614 ? 18.667 -20.916 -38.191 1.00 88.00 614 VAL A CA 1
ATOM 4628 C C . VAL A 1 614 ? 18.637 -19.824 -37.136 1.00 88.00 614 VAL A C 1
ATOM 4630 O O . VAL A 1 614 ? 19.096 -20.048 -36.019 1.00 88.00 614 VAL A O 1
ATOM 4633 N N . VAL A 1 615 ? 18.089 -18.665 -37.490 1.00 90.50 615 VAL A N 1
ATOM 4634 C CA . VAL A 1 615 ? 17.985 -17.524 -36.573 1.00 90.50 615 VAL A CA 1
ATOM 4635 C C . VAL A 1 615 ? 16.693 -17.627 -35.770 1.00 90.50 615 VAL A C 1
ATOM 4637 O O . VAL A 1 615 ? 16.685 -17.462 -34.556 1.00 90.50 615 VAL A O 1
ATOM 4640 N N . PHE A 1 616 ? 15.590 -17.944 -36.445 1.00 94.00 616 PHE A N 1
ATOM 4641 C CA . PHE A 1 616 ? 14.307 -18.218 -35.810 1.00 94.00 616 PHE A CA 1
ATOM 4642 C C . PHE A 1 616 ? 13.447 -19.121 -36.688 1.00 94.00 616 PHE A C 1
ATOM 4644 O O . PHE A 1 616 ? 13.770 -19.402 -37.842 1.00 94.00 616 PHE A O 1
ATOM 4651 N N . THR A 1 617 ? 12.341 -19.590 -36.134 1.00 95.12 617 THR A N 1
ATOM 4652 C CA . THR A 1 617 ? 11.330 -20.364 -36.850 1.00 95.12 617 THR A CA 1
ATOM 4653 C C . THR A 1 617 ? 9.988 -19.654 -36.775 1.00 95.12 617 THR A C 1
ATOM 4655 O O . THR A 1 617 ? 9.717 -18.945 -35.807 1.00 95.12 617 THR A O 1
ATOM 4658 N N . ILE A 1 618 ? 9.164 -19.820 -37.806 1.00 96.06 618 ILE A N 1
ATOM 4659 C CA . ILE A 1 618 ? 7.799 -19.299 -37.856 1.00 96.06 618 ILE A CA 1
ATOM 4660 C C . ILE A 1 618 ? 6.832 -20.472 -37.949 1.00 96.06 618 ILE A C 1
ATOM 4662 O O . ILE A 1 618 ? 6.917 -21.275 -38.877 1.00 96.06 618 ILE A O 1
ATOM 4666 N N . THR A 1 619 ? 5.875 -20.529 -37.033 1.00 95.31 619 THR A N 1
ATOM 4667 C CA . THR A 1 619 ? 4.782 -21.503 -37.039 1.00 95.31 619 THR A CA 1
ATOM 4668 C C . THR A 1 619 ? 3.471 -20.778 -37.320 1.00 95.31 619 THR A C 1
ATOM 4670 O O . THR A 1 619 ? 3.107 -19.835 -36.618 1.00 95.31 619 THR A O 1
ATOM 4673 N N . VAL A 1 620 ? 2.746 -21.208 -38.355 1.00 92.94 620 VAL A N 1
ATOM 4674 C CA . VAL A 1 620 ? 1.435 -20.653 -38.721 1.00 92.94 620 VAL A CA 1
ATOM 4675 C C . VAL A 1 620 ? 0.356 -21.667 -38.341 1.00 92.94 620 VAL A C 1
ATOM 4677 O O . VAL A 1 620 ? 0.267 -22.746 -38.925 1.00 92.94 620 VAL A O 1
ATOM 4680 N N . GLY A 1 621 ? -0.474 -21.348 -37.345 1.00 84.88 621 GLY A N 1
ATOM 4681 C CA . GLY A 1 621 ? -1.470 -22.294 -36.833 1.00 84.88 621 GLY A CA 1
ATOM 4682 C C . GLY A 1 621 ? -0.833 -23.584 -36.294 1.00 84.88 621 GLY A C 1
ATOM 4683 O O . GLY A 1 621 ? 0.051 -23.526 -35.452 1.00 84.88 621 GLY A O 1
ATOM 4684 N N . ASN A 1 622 ? -1.280 -24.747 -36.784 1.00 82.38 622 ASN A N 1
ATOM 4685 C CA . ASN A 1 622 ? -0.768 -26.070 -36.379 1.00 82.38 622 ASN A CA 1
ATOM 4686 C C . ASN A 1 622 ? 0.174 -26.694 -37.430 1.00 82.38 622 ASN A C 1
ATOM 4688 O O . ASN A 1 622 ? 0.300 -27.920 -37.500 1.00 82.38 622 ASN A O 1
ATOM 4692 N N . GLU A 1 623 ? 0.752 -25.880 -38.313 1.00 87.88 623 GLU A N 1
ATOM 4693 C CA . GLU A 1 623 ? 1.678 -26.355 -39.343 1.00 87.88 623 GLU A CA 1
ATOM 4694 C C . GLU A 1 623 ? 3.088 -26.601 -38.785 1.00 87.88 623 GLU A C 1
ATOM 4696 O O . GLU A 1 623 ? 3.390 -26.289 -37.635 1.00 87.88 623 GLU A O 1
ATOM 4701 N N . ALA A 1 624 ? 3.958 -27.221 -39.588 1.00 90.94 624 ALA A N 1
ATOM 4702 C CA . ALA A 1 624 ? 5.351 -27.414 -39.197 1.00 90.94 624 ALA A CA 1
ATOM 4703 C C . ALA A 1 624 ? 6.095 -26.061 -39.177 1.00 90.94 624 ALA A C 1
ATOM 4705 O O . ALA A 1 624 ? 5.852 -25.246 -40.070 1.00 90.94 624 ALA A O 1
ATOM 4706 N N . PRO A 1 625 ? 7.020 -25.830 -38.225 1.00 94.25 625 PRO A N 1
ATOM 4707 C CA . PRO A 1 625 ? 7.804 -24.600 -38.189 1.00 94.25 625 PRO A CA 1
ATOM 4708 C C . PRO A 1 625 ? 8.635 -24.421 -39.464 1.00 94.25 625 PRO A C 1
ATOM 4710 O O . PRO A 1 625 ? 9.318 -25.348 -39.910 1.00 94.25 625 PRO A O 1
ATOM 4713 N N . VAL A 1 626 ? 8.602 -23.218 -40.030 1.00 94.69 626 VAL A N 1
ATOM 4714 C CA . VAL A 1 626 ? 9.431 -22.808 -41.167 1.00 94.69 626 VAL A CA 1
ATOM 4715 C C . VAL A 1 626 ? 10.672 -22.103 -40.640 1.00 94.69 626 VAL A C 1
ATOM 4717 O O . VAL A 1 626 ? 10.573 -21.127 -39.901 1.00 94.69 626 VAL A O 1
ATOM 4720 N N . GLU A 1 627 ? 11.850 -22.599 -41.006 1.00 93.62 627 GLU A N 1
ATOM 4721 C CA . GLU A 1 627 ? 13.125 -22.019 -40.588 1.00 93.62 627 GLU A CA 1
ATOM 4722 C C . GLU A 1 627 ? 13.435 -20.744 -41.369 1.00 93.62 627 GLU A C 1
ATOM 4724 O O . GLU A 1 627 ? 13.461 -20.742 -42.601 1.00 93.62 627 GLU A O 1
ATOM 4729 N N . ILE A 1 628 ? 13.754 -19.680 -40.640 1.00 92.44 628 ILE A N 1
ATOM 4730 C CA . ILE A 1 628 ? 14.283 -18.444 -41.196 1.00 92.44 628 ILE A CA 1
ATOM 4731 C C . ILE A 1 628 ? 15.777 -18.405 -40.900 1.00 92.44 628 ILE A C 1
ATOM 4733 O O . ILE A 1 628 ? 16.220 -18.442 -39.748 1.00 92.44 628 ILE A O 1
ATOM 4737 N N . ARG A 1 629 ? 16.557 -18.397 -41.978 1.00 88.88 629 ARG A N 1
ATOM 4738 C CA . ARG A 1 629 ? 18.018 -18.456 -41.947 1.00 88.88 629 ARG A CA 1
ATOM 4739 C C . ARG A 1 629 ? 18.602 -17.097 -42.318 1.00 88.88 629 ARG A C 1
ATOM 4741 O O . ARG A 1 629 ? 17.967 -16.331 -43.043 1.00 88.88 629 ARG A O 1
ATOM 4748 N N . GLY A 1 630 ? 19.794 -16.805 -41.805 1.00 83.31 630 GLY A N 1
ATOM 4749 C CA . GLY A 1 630 ? 20.556 -15.622 -42.202 1.00 83.31 630 GLY A CA 1
ATOM 4750 C C . GLY A 1 630 ? 21.054 -15.697 -43.659 1.00 83.31 630 GLY A C 1
ATOM 4751 O O . GLY A 1 630 ? 20.971 -16.758 -44.286 1.00 83.31 630 GLY A O 1
ATOM 4752 N N . PRO A 1 631 ? 21.583 -14.588 -44.210 1.00 89.06 631 PRO A N 1
ATOM 4753 C CA . PRO A 1 631 ? 21.682 -13.270 -43.591 1.00 89.06 631 PRO A CA 1
ATOM 4754 C C . PRO A 1 631 ? 20.354 -12.496 -43.674 1.00 89.06 631 PRO A C 1
ATOM 4756 O O . PRO A 1 631 ? 19.519 -12.790 -44.534 1.00 89.06 631 PRO A O 1
ATOM 4759 N N . PRO A 1 632 ? 20.154 -11.469 -42.828 1.00 91.69 632 PRO A N 1
ATOM 4760 C CA . PRO A 1 632 ? 19.042 -10.545 -42.997 1.00 91.69 632 PRO A CA 1
ATOM 4761 C C . PRO A 1 632 ? 19.120 -9.847 -44.362 1.00 91.69 632 PRO A C 1
ATOM 4763 O O . PRO A 1 632 ? 20.197 -9.567 -44.891 1.00 91.69 632 PRO A O 1
ATOM 4766 N N . ALA A 1 633 ? 17.955 -9.541 -44.926 1.00 92.25 633 ALA A N 1
ATOM 4767 C CA . ALA A 1 633 ? 17.821 -8.824 -46.186 1.00 92.25 633 ALA A CA 1
ATOM 4768 C C . ALA A 1 633 ? 18.273 -7.357 -46.080 1.00 92.25 633 ALA A C 1
ATOM 4770 O O . ALA A 1 633 ? 18.757 -6.793 -47.061 1.00 92.25 633 ALA A O 1
ATOM 4771 N N . GLU A 1 634 ? 18.111 -6.736 -44.908 1.00 93.88 634 GLU A N 1
ATOM 4772 C CA . GLU A 1 634 ? 18.472 -5.337 -44.655 1.00 93.88 634 GLU A CA 1
ATOM 4773 C C . GLU A 1 634 ? 18.872 -5.137 -43.182 1.00 93.88 634 GLU A C 1
ATOM 4775 O O . GLU A 1 634 ? 18.226 -5.677 -42.284 1.00 93.88 634 GLU A O 1
ATOM 4780 N N . ASP A 1 635 ? 19.923 -4.351 -42.933 1.00 92.75 635 ASP A N 1
ATOM 4781 C CA . ASP A 1 635 ? 20.245 -3.802 -41.609 1.00 92.75 635 ASP A CA 1
ATOM 4782 C C . ASP A 1 635 ? 19.583 -2.425 -41.493 1.00 92.75 635 ASP A C 1
ATOM 4784 O O . ASP A 1 635 ? 19.903 -1.500 -42.246 1.00 92.75 635 ASP A O 1
ATOM 4788 N N . LEU A 1 636 ? 18.623 -2.309 -40.577 1.00 93.06 636 LEU A N 1
ATOM 4789 C CA . LEU A 1 636 ? 17.833 -1.098 -40.366 1.00 93.06 636 LEU A CA 1
ATOM 4790 C C . LEU A 1 636 ? 18.477 -0.159 -39.328 1.00 93.06 636 LEU A C 1
ATOM 4792 O O . LEU A 1 636 ? 17.956 0.930 -39.074 1.00 93.06 636 LEU A O 1
ATOM 4796 N N . GLY A 1 637 ? 19.617 -0.546 -38.748 1.00 88.00 637 GLY A N 1
ATOM 4797 C CA . GLY A 1 637 ? 20.269 0.150 -37.646 1.00 88.00 637 GLY A CA 1
ATOM 4798 C C . GLY A 1 637 ? 19.581 -0.092 -36.299 1.00 88.00 637 GLY A C 1
ATOM 4799 O O . GLY A 1 637 ? 18.549 -0.753 -36.206 1.00 88.00 637 GLY A O 1
ATOM 4800 N N . ASN A 1 638 ? 20.168 0.442 -35.219 1.00 86.06 638 ASN A N 1
ATOM 4801 C CA . ASN A 1 638 ? 19.683 0.257 -33.839 1.00 86.06 638 ASN A CA 1
ATOM 4802 C C . ASN A 1 638 ? 19.420 -1.221 -33.484 1.00 86.06 638 ASN A C 1
ATOM 4804 O O . ASN A 1 638 ? 18.397 -1.546 -32.888 1.00 86.06 638 ASN A O 1
ATOM 4808 N N . PHE A 1 639 ? 20.328 -2.110 -33.898 1.00 89.06 639 PHE A N 1
ATOM 4809 C CA . PHE A 1 639 ? 20.227 -3.561 -33.708 1.00 89.06 639 PHE A CA 1
ATOM 4810 C C . PHE A 1 639 ? 18.972 -4.218 -34.312 1.00 89.06 639 PHE A C 1
ATOM 4812 O O . PHE A 1 639 ? 18.595 -5.319 -33.910 1.00 89.06 639 PHE A O 1
ATOM 4819 N N . THR A 1 640 ? 18.320 -3.555 -35.271 1.00 94.25 640 THR A N 1
ATOM 4820 C CA . THR A 1 640 ? 17.130 -4.063 -35.958 1.00 94.25 640 THR A CA 1
ATOM 4821 C C . THR A 1 640 ? 17.487 -4.548 -37.357 1.00 94.25 640 THR A C 1
ATOM 4823 O O . THR A 1 640 ? 18.093 -3.823 -38.144 1.00 94.25 640 THR A O 1
ATOM 4826 N N . TYR A 1 641 ? 17.061 -5.763 -37.688 1.00 94.50 641 TYR A N 1
ATOM 4827 C CA . TYR A 1 641 ? 17.371 -6.429 -38.947 1.00 94.50 641 TYR A CA 1
ATOM 4828 C C . TYR A 1 641 ? 16.101 -6.957 -39.600 1.00 94.50 641 TYR A C 1
ATOM 4830 O O . TYR A 1 641 ? 15.239 -7.538 -38.940 1.00 94.50 641 TYR A O 1
ATOM 4838 N N . ARG A 1 642 ? 16.003 -6.784 -40.915 1.00 96.19 642 ARG A N 1
ATOM 4839 C CA . ARG A 1 642 ? 14.894 -7.278 -41.727 1.00 96.19 642 ARG A CA 1
ATOM 4840 C C . ARG A 1 642 ? 15.200 -8.664 -42.259 1.00 96.19 642 ARG A C 1
ATOM 4842 O O . ARG A 1 642 ? 16.168 -8.834 -42.996 1.00 96.19 642 ARG A O 1
ATOM 4849 N N . TYR A 1 643 ? 14.334 -9.629 -41.986 1.00 94.94 643 TYR A N 1
ATOM 4850 C CA . TYR A 1 643 ? 14.411 -10.970 -42.556 1.00 94.94 643 TYR A CA 1
ATOM 4851 C C . TYR A 1 643 ? 13.337 -11.147 -43.620 1.00 94.94 643 TYR A C 1
ATOM 4853 O O . TYR A 1 643 ? 12.144 -11.003 -43.345 1.00 94.94 643 TYR A O 1
ATOM 4861 N N . ALA A 1 644 ? 13.771 -11.459 -44.841 1.00 93.94 644 ALA A N 1
ATOM 4862 C CA . ALA A 1 644 ? 12.865 -11.858 -45.907 1.00 93.94 644 ALA A CA 1
ATOM 4863 C C . ALA A 1 644 ? 12.292 -13.245 -45.601 1.00 93.94 644 ALA A C 1
ATOM 4865 O O . ALA A 1 644 ? 12.999 -14.142 -45.140 1.00 93.94 644 ALA A O 1
ATOM 4866 N N . LEU A 1 645 ? 11.004 -13.410 -45.868 1.00 93.50 645 LEU A N 1
ATOM 4867 C CA . LEU A 1 645 ? 10.300 -14.665 -45.680 1.00 93.50 645 LEU A CA 1
ATOM 4868 C C . LEU A 1 645 ? 10.366 -15.510 -46.961 1.00 93.50 645 LEU A C 1
ATOM 4870 O O . LEU A 1 645 ? 10.367 -14.946 -48.060 1.00 93.50 645 LEU A O 1
ATOM 4874 N N . PRO A 1 646 ? 10.410 -16.850 -46.849 1.00 91.69 646 PRO A N 1
ATOM 4875 C CA . PRO A 1 646 ? 10.335 -17.737 -48.003 1.00 91.69 646 PRO A CA 1
ATOM 4876 C C . PRO A 1 646 ? 9.059 -17.499 -48.822 1.00 91.69 646 PRO A C 1
ATOM 4878 O O . PRO A 1 646 ? 7.986 -17.314 -48.255 1.00 91.69 646 PRO A O 1
ATOM 4881 N N . GLU A 1 647 ? 9.153 -17.536 -50.156 1.00 88.00 647 GLU A N 1
ATOM 4882 C CA . GLU A 1 647 ? 7.993 -17.317 -51.044 1.00 88.00 647 GLU A CA 1
ATOM 4883 C C . GLU A 1 647 ? 6.889 -18.378 -50.873 1.00 88.00 647 GLU A C 1
ATOM 4885 O O . GLU A 1 647 ? 5.737 -18.149 -51.241 1.00 88.00 647 GLU A O 1
ATOM 4890 N N . ASP A 1 648 ? 7.236 -19.552 -50.343 1.00 88.44 648 ASP A N 1
ATOM 4891 C CA . ASP A 1 648 ? 6.321 -20.650 -50.043 1.00 88.44 648 ASP A CA 1
ATOM 4892 C C . ASP A 1 648 ? 5.683 -20.559 -48.647 1.00 88.44 648 ASP A C 1
ATOM 4894 O O . ASP A 1 648 ? 4.731 -21.294 -48.376 1.00 88.44 648 ASP A O 1
ATOM 4898 N N . LEU A 1 649 ? 6.137 -19.637 -47.786 1.00 92.12 649 LEU A N 1
ATOM 4899 C CA . LEU A 1 649 ? 5.483 -19.344 -46.513 1.00 92.12 649 LEU A CA 1
ATOM 4900 C C . LEU A 1 649 ? 4.250 -18.465 -46.757 1.00 92.12 649 LEU A C 1
ATOM 4902 O O . LEU A 1 649 ? 4.359 -17.275 -47.047 1.00 92.12 649 LEU A O 1
ATOM 4906 N N . VAL A 1 650 ? 3.064 -19.053 -46.598 1.00 91.56 650 VAL A N 1
ATOM 4907 C CA . VAL A 1 650 ? 1.785 -18.354 -46.763 1.00 91.56 650 VAL A CA 1
ATOM 4908 C C . VAL A 1 650 ? 1.076 -18.247 -45.420 1.00 91.56 650 VAL A C 1
ATOM 4910 O O . VAL A 1 650 ? 0.656 -19.244 -44.839 1.00 91.56 650 VAL A O 1
ATOM 4913 N N . PHE A 1 651 ? 0.874 -17.020 -44.948 1.00 93.81 651 PHE A N 1
ATOM 4914 C CA . PHE A 1 651 ? 0.085 -16.768 -43.750 1.00 93.81 651 PHE A CA 1
ATOM 4915 C C . PHE A 1 651 ? -1.407 -16.957 -44.026 1.00 93.81 651 PHE A C 1
ATOM 4917 O O . PHE A 1 651 ? -1.936 -16.503 -45.046 1.00 93.81 651 PHE A O 1
ATOM 4924 N N . VAL A 1 652 ? -2.101 -17.564 -43.065 1.00 93.38 652 VAL A N 1
ATOM 4925 C CA . VAL A 1 652 ? -3.564 -17.677 -43.008 1.00 93.38 652 VAL A CA 1
ATOM 4926 C C . VAL A 1 652 ? -4.087 -17.009 -41.728 1.00 93.38 652 VAL A C 1
ATOM 4928 O O . VAL A 1 652 ? -3.312 -16.814 -40.791 1.00 93.38 652 VAL A O 1
ATOM 4931 N N . PRO A 1 653 ? -5.380 -16.634 -41.647 1.00 93.56 653 PRO A N 1
ATOM 4932 C CA . PRO A 1 653 ? -5.940 -16.065 -40.424 1.00 93.56 653 PRO A CA 1
ATOM 4933 C C . PRO A 1 653 ? -5.751 -16.998 -39.221 1.00 93.56 653 PRO A C 1
ATOM 4935 O O . PRO A 1 653 ? -6.244 -18.125 -39.223 1.00 93.56 653 PRO A O 1
ATOM 4938 N N . GLY A 1 654 ? -5.065 -16.515 -38.186 1.00 91.50 654 GLY A N 1
ATOM 4939 C CA . GLY A 1 654 ? -4.762 -17.296 -36.992 1.00 91.50 654 GLY A CA 1
ATOM 4940 C C . GLY A 1 654 ? -3.605 -16.707 -36.195 1.00 91.50 654 GLY A C 1
ATOM 4941 O O . GLY A 1 654 ? -3.104 -15.627 -36.509 1.00 91.50 654 GLY A O 1
ATOM 4942 N N . GLN A 1 655 ? -3.203 -17.425 -35.150 1.00 92.38 655 GLN A N 1
ATOM 4943 C CA . GLN A 1 655 ? -1.999 -17.110 -34.392 1.00 92.38 655 GLN A CA 1
ATOM 4944 C C . GLN A 1 655 ? -0.763 -17.548 -35.187 1.00 92.38 655 GLN A C 1
ATOM 4946 O O . GLN A 1 655 ? -0.745 -18.631 -35.778 1.00 92.38 655 GLN A O 1
ATOM 4951 N N . VAL A 1 656 ? 0.249 -16.686 -35.194 1.00 94.00 656 VAL A N 1
ATOM 4952 C CA . VAL A 1 656 ? 1.580 -16.966 -35.729 1.00 94.00 656 VAL A CA 1
ATOM 4953 C C . VAL A 1 656 ? 2.543 -16.926 -34.557 1.00 94.00 656 VAL A C 1
ATOM 4955 O O . VAL A 1 656 ? 2.546 -15.957 -33.798 1.00 94.00 656 VAL A O 1
ATOM 4958 N N . GLU A 1 657 ? 3.335 -17.974 -34.407 1.00 95.19 657 GLU A N 1
ATOM 4959 C CA . GLU A 1 657 ? 4.373 -18.065 -33.390 1.00 95.19 657 GLU A CA 1
ATOM 4960 C C . GLU A 1 657 ? 5.738 -17.877 -34.051 1.00 95.19 657 GLU A C 1
ATOM 4962 O O . GLU A 1 657 ? 6.021 -18.490 -35.081 1.00 95.19 657 GLU A O 1
ATOM 4967 N N . VAL A 1 658 ? 6.570 -17.008 -33.476 1.00 95.44 658 VAL A N 1
ATOM 4968 C CA . VAL A 1 658 ? 7.970 -16.844 -33.875 1.00 95.44 658 VAL A CA 1
ATOM 4969 C C . VAL A 1 658 ? 8.835 -17.318 -32.721 1.00 95.44 658 VAL A C 1
ATOM 4971 O O . VAL A 1 658 ? 8.797 -16.734 -31.640 1.00 95.44 658 VAL A O 1
ATOM 4974 N N . THR A 1 659 ? 9.612 -18.370 -32.953 1.00 95.31 659 THR A N 1
ATOM 4975 C CA . THR A 1 659 ? 10.448 -18.995 -31.925 1.00 95.31 659 THR A CA 1
ATOM 4976 C C . THR A 1 659 ? 11.912 -18.817 -32.287 1.00 95.31 659 THR A C 1
ATOM 4978 O O . THR A 1 659 ? 12.337 -19.251 -33.358 1.00 95.31 659 THR A O 1
ATOM 4981 N N . PHE A 1 660 ? 12.690 -18.225 -31.385 1.00 94.12 660 PHE A N 1
ATOM 4982 C CA . PHE A 1 660 ? 14.146 -18.142 -31.483 1.00 94.12 660 PHE A CA 1
ATOM 4983 C C . PHE A 1 660 ? 14.759 -19.371 -30.799 1.00 94.12 660 PHE A C 1
ATOM 4985 O O . PHE A 1 660 ? 14.614 -19.504 -29.585 1.00 94.12 660 PHE A O 1
ATOM 4992 N N . PRO A 1 661 ? 15.404 -20.302 -31.527 1.00 92.38 661 PRO A N 1
ATOM 4993 C CA . PRO A 1 661 ? 16.021 -21.468 -30.909 1.00 92.38 661 PRO A CA 1
ATOM 4994 C C . PRO A 1 661 ? 17.101 -21.059 -29.905 1.00 92.38 661 PRO A C 1
ATOM 4996 O O . PRO A 1 661 ? 17.873 -20.136 -30.176 1.00 92.38 661 PRO A O 1
ATOM 4999 N N . ALA A 1 662 ? 17.199 -21.759 -28.776 1.00 91.44 662 ALA A N 1
ATOM 5000 C CA . ALA A 1 662 ? 18.300 -21.573 -27.834 1.00 91.44 662 ALA A CA 1
ATOM 5001 C C . ALA A 1 662 ? 19.650 -21.760 -28.550 1.00 91.44 662 ALA A C 1
ATOM 5003 O O . ALA A 1 662 ? 19.839 -22.723 -29.300 1.00 91.44 662 ALA A O 1
ATOM 5004 N N . GLY A 1 663 ? 20.584 -20.835 -28.337 1.00 90.75 663 GLY A N 1
ATOM 5005 C CA . GLY A 1 663 ? 21.891 -20.858 -28.994 1.00 90.75 663 GLY A CA 1
ATOM 5006 C C . GLY A 1 663 ? 21.926 -20.366 -30.444 1.00 90.75 663 GLY A C 1
ATOM 5007 O O . GLY A 1 663 ? 22.966 -20.511 -31.084 1.00 90.75 663 GLY A O 1
ATOM 5008 N N . SER A 1 664 ? 20.833 -19.813 -30.979 1.00 91.31 664 SER A N 1
ATOM 5009 C CA . SER A 1 664 ? 20.775 -19.305 -32.361 1.00 91.31 664 SER A CA 1
ATOM 5010 C C . SER A 1 664 ? 21.561 -18.011 -32.572 1.00 91.31 664 SER A C 1
ATOM 5012 O O . SER A 1 664 ? 22.008 -17.757 -33.686 1.00 91.31 664 SER A O 1
ATOM 5014 N N . PHE A 1 665 ? 21.777 -17.207 -31.528 1.00 92.88 665 PHE A N 1
ATOM 5015 C CA . PHE A 1 665 ? 22.609 -16.007 -31.603 1.00 92.88 665 PHE A CA 1
ATOM 5016 C C . PHE A 1 665 ? 23.389 -15.757 -30.310 1.00 92.88 665 PHE A C 1
ATOM 5018 O O . PHE A 1 665 ? 23.042 -16.252 -29.233 1.00 92.88 665 PHE A O 1
ATOM 5025 N N . ALA A 1 666 ? 24.477 -14.994 -30.437 1.00 93.62 666 ALA A N 1
ATOM 5026 C CA . ALA A 1 666 ? 25.444 -14.761 -29.370 1.00 93.62 666 ALA A CA 1
ATOM 5027 C C . ALA A 1 666 ? 25.902 -13.299 -29.296 1.00 93.62 666 ALA A C 1
ATOM 5029 O O . ALA A 1 666 ? 25.780 -12.539 -30.262 1.00 93.62 666 ALA A O 1
ATOM 5030 N N . ASP A 1 667 ? 26.484 -12.922 -28.162 1.00 94.88 667 ASP A N 1
ATOM 5031 C CA . ASP A 1 667 ? 27.187 -11.652 -27.974 1.00 94.88 667 ASP A CA 1
ATOM 5032 C C . ASP A 1 667 ? 28.709 -11.830 -27.839 1.00 94.88 667 ASP A C 1
ATOM 5034 O O . ASP A 1 667 ? 29.240 -12.944 -27.832 1.00 94.88 667 ASP A O 1
ATOM 5038 N N . ASP A 1 668 ? 29.438 -10.716 -27.815 1.00 94.19 668 ASP A N 1
ATOM 5039 C CA . ASP A 1 668 ? 30.903 -10.682 -27.788 1.00 94.19 668 ASP A CA 1
ATOM 5040 C C . ASP A 1 668 ? 31.515 -11.050 -26.424 1.00 94.19 668 ASP A C 1
ATOM 5042 O O . ASP A 1 668 ? 32.727 -11.272 -26.345 1.00 94.19 668 ASP A O 1
ATOM 5046 N N . ALA A 1 669 ? 30.690 -11.212 -25.384 1.00 92.56 669 ALA A N 1
ATOM 5047 C CA . ALA A 1 669 ? 31.069 -11.859 -24.128 1.00 92.56 669 ALA A CA 1
ATOM 5048 C C . ALA A 1 669 ? 30.982 -13.395 -24.200 1.00 92.56 669 ALA A C 1
ATOM 5050 O O . ALA A 1 669 ? 31.484 -14.081 -23.310 1.00 92.56 669 ALA A O 1
ATOM 5051 N N . GLY A 1 670 ? 30.411 -13.943 -25.277 1.00 92.81 670 GLY A N 1
ATOM 5052 C CA . GLY A 1 670 ? 30.263 -15.379 -25.492 1.00 92.81 670 GLY A CA 1
ATOM 5053 C C . GLY A 1 670 ? 28.984 -15.967 -24.897 1.00 92.81 670 GLY A C 1
ATOM 5054 O O . GLY A 1 670 ? 28.839 -17.190 -24.901 1.00 92.81 670 GLY A O 1
ATOM 5055 N N . TYR A 1 671 ? 28.058 -15.132 -24.414 1.00 94.94 671 TYR A N 1
ATOM 5056 C CA . TYR A 1 671 ? 26.741 -15.590 -23.985 1.00 94.94 671 TYR A CA 1
ATOM 5057 C C . TYR A 1 671 ? 25.848 -15.858 -25.194 1.00 94.94 671 TYR A C 1
ATOM 5059 O O . TYR A 1 671 ? 25.944 -15.190 -26.225 1.00 94.94 671 TYR A O 1
ATOM 5067 N N . VAL A 1 672 ? 24.949 -16.829 -25.048 1.00 94.38 672 VAL A N 1
ATOM 5068 C CA . VAL A 1 672 ? 23.978 -17.221 -26.074 1.00 94.38 672 VAL A CA 1
ATOM 5069 C C . VAL A 1 672 ? 22.550 -17.023 -25.582 1.00 94.38 672 VAL A C 1
ATOM 5071 O O . VAL A 1 672 ? 22.306 -17.029 -24.374 1.00 94.38 672 VAL A O 1
ATOM 5074 N N . ASN A 1 673 ? 21.610 -16.830 -26.506 1.00 94.69 673 ASN A N 1
ATOM 5075 C CA . ASN A 1 673 ? 20.196 -16.742 -26.157 1.00 94.69 673 ASN A CA 1
ATOM 5076 C C . ASN A 1 673 ? 19.678 -18.080 -25.606 1.00 94.69 673 ASN A C 1
ATOM 5078 O O . ASN A 1 673 ? 20.145 -19.148 -26.017 1.00 94.69 673 ASN A O 1
ATOM 5082 N N . VAL A 1 674 ? 18.703 -18.005 -24.702 1.00 91.56 674 VAL A N 1
ATOM 5083 C CA . VAL A 1 674 ? 18.052 -19.162 -24.065 1.00 91.56 674 VAL A CA 1
ATOM 5084 C C . VAL A 1 674 ? 16.625 -19.348 -24.524 1.00 91.56 674 VAL A C 1
ATOM 5086 O O . VAL A 1 674 ? 16.007 -18.331 -24.915 1.00 91.56 674 VAL A O 1
#

Secondary structure (DSSP, 8-state):
--EEEEEEEEEES-TTT-TT-EEEEEEEEE---TT-TTEEEEEEEEEEEEEHHHHHTTS--EEE--EEEEEEEEEETTEEEEEEEEEEEEEE-TTSPBPPTTS-TT---SEEEEEEEEEEEEEETTS--EEEEEEEESS-EEEEEEEE---EEEETTTTEEEEEEEEEEESS--PPP-SSGGGGGSGGG----S---HHHHHHHHHHHHHHHHHHHHH-TTTTSTTHHHHS--EEEEEEEEEESSS-TTTEEEEEEEEEETTTEEEEEEEEEETTTTEEEEEEEEEEEEEGGGTEEEEEEEEEETTTTTSEEEEEEEEE--B-TTS-B----------S-EEEEEETBTT-EEEHHHHHHH-EEEEEEEPPTT--B-STTTTT-TTEEEESGGGTT-EEEEEEEEETTEEEEEEES---SEEEEEEE-TTS-BBTT--B---EEEEEEEE--EEEEEETBTT-EEEHHHHHHH-EEEEEEEPPTT--B-GGG--TTSEEEEEEETTS-EEEEESPPEEETTEEEEEPPTT----SEEEEEEEPTTS-BBTTSPBPPPEEEEEEEE-SEEEEEETTTT----HHHHHHH-EEEEEEEPSTT--B-HHHHS-TT-EEEEEEETTSPPEEEESSPSEEEETTEEEEEPPTT----SS-EEEE--TTS-BBTTS-B--

Radius of gyration: 36.12 Å; chains: 1; bounding box: 77×80×112 Å

Foldseek 3Di:
DQKAWPDWDKADPDCVPCVQFIKIWTKIWGQDDPPDPAKGKTWIWHGWIFGRVCVVVVHDTTDWTPKTWMWIWGDPPQWIKIKIKIWIKFFAAPVLDTDDPPDDPPGDTPDIKTKMKMKMKIGHVPDKIKIKIFMAIPLGGFKIKIWTQHWDQPDVVQQKIKGGKMKMKGFLDDQDDDDWLVCCPPCSVDLDSPDDDPVNVNVSNSVSLSSLVVLCVVPVCLSHHNVRVVHKMKIKIKIKIDRRPDDVQAKIKIWMWIDIPLAKIKTKMWIAGRNNPWIKIKMWIWHCSCVQLQWIKIKIWIATRPVPRPDIDIDMDITADADPVRHGDRPPPPPFQPAKDKAWPVVHFAAEAEFVVCQVVQKTKMAIGATPPWAFDPPLPFPVPFKDKDDPQCPFKDFDGKDDDDGSMIMTGIDDGGDWFKIKTWGDWQSGHTPVRHTDHIDIGMYTYDFWEKAWPPPHFAEEDEQVVCLVVQKTKIATDAGPPWAWPPVLQDQPDQQKKKAWPVRDIDGFGDDFCDDPRIGIGGHDNPDRDAWGKIKIWGDWQSTHIPVGDTGDIDIGMYTHWAKDKAWPVPGPPDDDDLVVCLVVQKTKMAIGGGPPWAWPLCLAAPQDFFQKWKDADPDDTDTFHHDFPDDPDPRMTMTGHDNPDGHDPDDMDIGGDWQSTHIPVGHTGD